Protein AF-A0A1I5DRG1-F1 (afdb_monomer)

Structure (mmCIF, N/CA/C/O backbone):
data_AF-A0A1I5DRG1-F1
#
_entry.id   AF-A0A1I5DRG1-F1
#
loop_
_atom_site.group_PDB
_atom_site.id
_atom_site.type_symbol
_atom_site.label_atom_id
_atom_site.label_alt_id
_atom_site.label_comp_id
_atom_site.label_asym_id
_atom_site.label_entity_id
_atom_site.label_seq_id
_atom_site.pdbx_PDB_ins_code
_atom_site.Cartn_x
_atom_site.Cartn_y
_atom_site.Cartn_z
_atom_site.occupancy
_atom_site.B_iso_or_equiv
_atom_site.auth_seq_id
_atom_site.auth_comp_id
_atom_site.auth_asym_id
_atom_site.auth_atom_id
_atom_site.pdbx_PDB_model_num
ATOM 1 N N . MET A 1 1 ? -24.462 10.648 -1.134 1.00 38.78 1 MET A N 1
ATOM 2 C CA . MET A 1 1 ? -24.435 9.734 0.020 1.00 38.78 1 MET A CA 1
ATOM 3 C C . MET A 1 1 ? -25.369 10.314 1.049 1.00 38.78 1 MET A C 1
ATOM 5 O O . MET A 1 1 ? -25.242 11.502 1.328 1.00 38.78 1 MET A O 1
ATOM 9 N N . ALA A 1 2 ? -26.362 9.541 1.484 1.00 35.12 2 ALA A N 1
ATOM 10 C CA . ALA A 1 2 ? -27.146 9.910 2.652 1.00 35.12 2 ALA A CA 1
ATOM 11 C C . ALA A 1 2 ? -26.186 10.028 3.848 1.00 35.12 2 ALA A C 1
ATOM 13 O O . ALA A 1 2 ? -25.206 9.286 3.915 1.00 35.12 2 ALA A O 1
ATOM 14 N N . ASP A 1 3 ? -26.413 11.009 4.719 1.00 44.47 3 ASP A N 1
ATOM 15 C CA . ASP A 1 3 ? -25.729 11.066 6.009 1.00 44.47 3 ASP A CA 1
ATOM 16 C C . ASP A 1 3 ? -26.131 9.800 6.769 1.00 44.47 3 ASP A C 1
ATOM 18 O O . ASP A 1 3 ? -27.307 9.632 7.098 1.00 44.47 3 ASP A O 1
ATOM 22 N N . LEU A 1 4 ? -25.173 8.896 6.985 1.00 50.31 4 LEU A N 1
ATOM 23 C CA . LEU A 1 4 ? -25.348 7.747 7.868 1.00 50.31 4 LEU A CA 1
ATOM 24 C C . LEU A 1 4 ? -25.917 8.251 9.200 1.00 50.31 4 LEU A C 1
ATOM 26 O O . LEU A 1 4 ? -25.385 9.237 9.727 1.00 50.31 4 LEU A O 1
ATOM 30 N N . PRO A 1 5 ? -26.948 7.607 9.776 1.00 52.47 5 PRO A N 1
ATOM 31 C CA . PRO A 1 5 ? -27.455 8.005 11.078 1.00 52.47 5 PRO A CA 1
ATOM 32 C C . PRO A 1 5 ? -26.296 8.012 12.075 1.00 52.47 5 PRO A C 1
ATOM 34 O O . PRO A 1 5 ? -25.568 7.027 12.239 1.00 52.47 5 PRO A O 1
ATOM 37 N N . GLU A 1 6 ? -26.071 9.165 12.703 1.00 62.81 6 GLU A N 1
ATOM 38 C CA . GLU A 1 6 ? -25.009 9.311 13.682 1.00 62.81 6 GLU A CA 1
ATOM 39 C C . GLU A 1 6 ? -25.375 8.427 14.876 1.00 62.81 6 GLU A C 1
ATOM 41 O O . GLU A 1 6 ? -26.230 8.773 15.689 1.00 62.81 6 GLU A O 1
ATOM 46 N N . LEU A 1 7 ? -24.760 7.241 14.954 1.00 67.75 7 LEU A N 1
ATOM 47 C CA . LEU A 1 7 ? -24.883 6.364 16.117 1.00 67.75 7 LEU A CA 1
ATOM 48 C C . LEU A 1 7 ? -24.655 7.201 17.399 1.00 67.75 7 LEU A C 1
ATOM 50 O O . LEU A 1 7 ? -23.912 8.194 17.370 1.00 67.75 7 LEU A O 1
ATOM 54 N N . PRO A 1 8 ? -25.193 6.807 18.559 1.00 77.88 8 PRO A N 1
ATOM 55 C CA . PRO A 1 8 ? -24.958 7.541 19.796 1.00 77.88 8 PRO A CA 1
ATOM 56 C C . PRO A 1 8 ? -23.480 7.456 20.208 1.00 77.88 8 PRO A C 1
ATOM 58 O O . PRO A 1 8 ? -22.847 6.396 20.146 1.00 77.88 8 PRO A O 1
ATOM 61 N N . ALA A 1 9 ? -22.866 8.585 20.572 1.00 87.25 9 ALA A N 1
ATOM 62 C CA . ALA A 1 9 ? -21.483 8.608 21.073 1.00 87.25 9 ALA A CA 1
ATOM 63 C C . ALA A 1 9 ? -21.371 7.976 22.473 1.00 87.25 9 ALA A C 1
ATOM 65 O O . ALA A 1 9 ? -20.329 7.424 22.841 1.00 87.25 9 ALA A O 1
ATOM 66 N N . THR A 1 10 ? -22.460 8.046 23.234 1.00 93.94 10 THR A N 1
ATOM 67 C CA . THR A 1 10 ? -22.608 7.475 24.569 1.00 93.94 10 THR A CA 1
ATOM 68 C C . THR A 1 10 ? -24.009 6.920 24.749 1.00 93.94 10 THR A C 1
ATOM 70 O O . THR A 1 10 ? -24.955 7.471 24.193 1.00 93.94 10 THR A O 1
ATOM 73 N N . ILE A 1 11 ? -24.135 5.897 25.583 1.00 94.25 11 ILE A N 1
ATOM 74 C CA . ILE A 1 11 ? -25.410 5.322 26.010 1.00 94.25 11 ILE A CA 1
ATOM 75 C C . ILE A 1 11 ? -25.482 5.436 27.523 1.00 94.25 11 ILE A C 1
ATOM 77 O O . ILE A 1 11 ? -24.486 5.194 28.207 1.00 94.25 11 ILE A O 1
ATOM 81 N N . THR A 1 12 ? -26.639 5.847 28.027 1.00 95.38 12 THR A N 1
ATOM 82 C CA . THR A 1 12 ? -26.887 6.047 29.453 1.00 95.38 12 THR A CA 1
ATOM 83 C C . THR A 1 12 ? -28.039 5.155 29.874 1.00 95.38 12 THR A C 1
ATOM 85 O O . THR A 1 12 ? -29.082 5.176 29.228 1.00 95.38 12 THR A O 1
ATOM 88 N N . VAL A 1 13 ? -27.835 4.397 30.946 1.00 94.88 13 VAL A N 1
ATOM 89 C CA . VAL A 1 13 ? -28.791 3.428 31.480 1.00 94.88 13 VAL A CA 1
ATOM 90 C C . VAL A 1 13 ? -29.021 3.743 32.952 1.00 94.88 13 VAL A C 1
ATOM 92 O O . VAL A 1 13 ? -28.059 3.825 33.721 1.00 94.88 13 VAL A O 1
ATOM 95 N N . ASP A 1 14 ? -30.279 3.937 33.330 1.00 95.88 14 ASP A N 1
ATOM 96 C CA . ASP A 1 14 ? -30.687 4.042 34.728 1.00 95.88 14 ASP A CA 1
ATOM 97 C C . ASP A 1 14 ? -30.886 2.635 35.293 1.00 95.88 14 ASP A C 1
ATOM 99 O O . ASP A 1 14 ? -31.498 1.792 34.644 1.00 95.88 14 ASP A O 1
ATOM 103 N N . LEU A 1 15 ? -30.328 2.386 36.476 1.00 94.50 15 LEU A N 1
ATOM 104 C CA . LEU A 1 15 ? -30.416 1.114 37.179 1.00 94.50 15 LEU A CA 1
ATOM 105 C C . LEU A 1 15 ? -31.635 1.112 38.094 1.00 94.50 15 LEU A C 1
ATOM 107 O O . LEU A 1 15 ? -31.774 1.992 38.951 1.00 94.50 15 LEU A O 1
ATOM 111 N N . ASP A 1 16 ? -32.447 0.068 37.990 1.00 92.69 16 ASP A N 1
ATOM 112 C CA . ASP A 1 16 ? -33.497 -0.228 38.957 1.00 92.69 16 ASP A CA 1
ATOM 113 C C . ASP A 1 16 ? -32.883 -0.552 40.328 1.00 92.69 16 ASP A C 1
ATOM 115 O O . ASP A 1 16 ? -33.423 -0.162 41.370 1.00 92.69 16 ASP A O 1
ATOM 119 N N . THR A 1 17 ? -31.717 -1.214 40.341 1.00 92.56 17 THR A N 1
ATOM 120 C CA . THR A 1 17 ? -30.935 -1.485 41.553 1.00 92.56 17 THR A CA 1
ATOM 121 C C . THR A 1 17 ? -29.592 -0.743 41.527 1.00 92.56 17 THR A C 1
ATOM 123 O O . THR A 1 17 ? -28.629 -1.215 40.920 1.00 92.56 17 THR A O 1
ATOM 126 N N . PRO A 1 18 ? -29.459 0.396 42.242 1.00 93.56 18 PRO A N 1
ATOM 127 C CA . PRO A 1 18 ? -28.218 1.164 42.260 1.00 93.56 18 PRO A CA 1
ATOM 128 C C . PRO A 1 18 ? -27.010 0.363 42.761 1.00 93.56 18 PRO A C 1
ATOM 130 O O . PRO A 1 18 ? -27.051 -0.273 43.821 1.00 93.56 18 PRO A O 1
ATOM 133 N N . LEU A 1 19 ? -25.892 0.473 42.042 1.00 92.81 19 LEU A N 1
ATOM 134 C CA . LEU A 1 19 ? -24.618 -0.116 42.443 1.00 92.81 19 LEU A CA 1
ATOM 135 C C . LEU A 1 19 ? -24.041 0.626 43.649 1.00 92.81 19 LEU A C 1
ATOM 137 O O . LEU A 1 19 ? -23.937 1.852 43.650 1.00 92.81 19 LEU A O 1
ATOM 141 N N . LYS A 1 20 ? -23.616 -0.116 44.672 1.00 91.56 20 LYS A N 1
ATOM 142 C CA . LYS A 1 20 ? -23.007 0.461 45.878 1.00 91.56 20 LYS A CA 1
ATOM 143 C C . LYS A 1 20 ? -21.489 0.504 45.768 1.00 91.56 20 LYS A C 1
ATOM 145 O O . LYS A 1 20 ? -20.855 -0.539 45.610 1.00 91.56 20 LYS A O 1
ATOM 150 N N . ARG A 1 21 ? -20.910 1.691 45.950 1.00 90.44 21 ARG A N 1
ATOM 151 C CA . ARG A 1 21 ? -19.463 1.926 45.996 1.00 90.44 21 ARG A CA 1
ATOM 152 C C . ARG A 1 21 ? -19.115 2.650 47.296 1.00 90.44 21 ARG A C 1
ATOM 154 O O . ARG A 1 21 ? -19.119 3.873 47.369 1.00 90.44 21 ARG A O 1
ATOM 161 N N . GLY A 1 22 ? -18.832 1.877 48.344 1.00 88.12 22 GLY A N 1
ATOM 162 C CA . GLY A 1 22 ? -18.711 2.427 49.697 1.00 88.12 22 GLY A CA 1
ATOM 163 C C . GLY A 1 22 ? -20.057 2.980 50.172 1.00 88.12 22 GLY A C 1
ATOM 164 O O . GLY A 1 22 ? -21.045 2.244 50.170 1.00 88.12 22 GLY A O 1
ATOM 165 N N . ASP A 1 23 ? -20.081 4.260 50.546 1.00 89.50 23 ASP A N 1
ATOM 166 C CA . ASP A 1 23 ? -21.302 4.973 50.951 1.00 89.50 23 ASP A CA 1
ATOM 167 C C . ASP A 1 23 ? -22.081 5.559 49.756 1.00 89.50 23 ASP A C 1
ATOM 169 O O . ASP A 1 23 ? -23.248 5.927 49.905 1.00 89.50 23 ASP A O 1
ATOM 173 N N . ASP A 1 24 ? -21.467 5.616 48.569 1.00 90.25 24 ASP A N 1
ATOM 174 C CA . ASP A 1 24 ? -22.087 6.164 47.365 1.00 90.25 24 ASP A CA 1
ATOM 175 C C . ASP A 1 24 ? -22.949 5.116 46.643 1.00 90.25 24 ASP A C 1
ATOM 177 O O . ASP A 1 24 ? -22.626 3.922 46.591 1.00 90.25 24 ASP A O 1
ATOM 181 N N . ALA A 1 25 ? -24.041 5.583 46.035 1.00 92.44 25 ALA A N 1
ATOM 182 C CA . ALA A 1 25 ? -24.920 4.787 45.185 1.00 92.44 25 ALA A CA 1
ATOM 183 C C . ALA A 1 25 ? -24.892 5.326 43.749 1.00 92.44 25 ALA A C 1
ATOM 185 O O . ALA A 1 25 ? -25.205 6.490 43.500 1.00 92.44 25 ALA A O 1
ATOM 186 N N . ILE A 1 26 ? -24.533 4.465 42.801 1.00 94.19 26 ILE A N 1
ATOM 187 C CA . ILE A 1 26 ? -24.517 4.764 41.372 1.00 94.19 26 ILE A CA 1
ATOM 188 C C . ILE A 1 26 ? -25.836 4.258 40.794 1.00 94.19 26 ILE A C 1
ATOM 190 O O . ILE A 1 26 ? -26.010 3.058 40.608 1.00 94.19 26 ILE A O 1
ATOM 194 N N . ALA A 1 27 ? -26.773 5.172 40.550 1.00 95.38 27 ALA A N 1
ATOM 195 C CA . ALA A 1 27 ? -28.083 4.855 39.974 1.00 95.38 27 ALA A CA 1
ATOM 196 C C . ALA A 1 27 ? -28.104 4.922 38.441 1.00 95.38 27 ALA A C 1
ATOM 198 O O . ALA A 1 27 ? -29.038 4.430 37.831 1.00 95.38 27 ALA A O 1
ATOM 199 N N . THR A 1 28 ? -27.083 5.511 37.819 1.00 95.62 28 THR A N 1
ATOM 200 C CA . THR A 1 28 ? -27.023 5.699 36.367 1.00 95.62 28 THR A CA 1
ATOM 201 C C . THR A 1 28 ? -25.625 5.361 35.874 1.00 95.62 28 THR A C 1
ATOM 203 O O . THR A 1 28 ? -24.626 5.826 36.433 1.00 95.62 28 THR A O 1
ATOM 206 N N . LEU A 1 29 ? -25.544 4.571 34.808 1.00 96.62 29 LEU A N 1
ATOM 207 C CA . LEU A 1 29 ? -24.302 4.219 34.134 1.00 96.62 29 LEU A CA 1
ATOM 208 C C . LEU A 1 29 ? -24.264 4.851 32.749 1.00 96.62 29 LEU A C 1
ATOM 210 O O . LEU A 1 29 ? -25.230 4.783 31.999 1.00 96.62 29 LEU A O 1
ATOM 214 N N . THR A 1 30 ? -23.120 5.426 32.386 1.00 96.81 30 THR A N 1
ATOM 215 C CA . THR A 1 30 ? -22.872 5.912 31.026 1.00 96.81 30 THR A CA 1
ATOM 216 C C . THR A 1 30 ? -21.712 5.144 30.413 1.00 96.81 30 THR A C 1
ATOM 218 O O . THR A 1 30 ? -20.631 5.051 30.997 1.00 96.81 30 THR A O 1
ATOM 221 N N . PHE A 1 31 ? -21.919 4.645 29.202 1.00 97.12 31 PHE A N 1
ATOM 222 C CA . PHE A 1 31 ? -20.934 3.925 28.408 1.00 97.12 31 PHE A CA 1
ATOM 223 C C . PHE A 1 31 ? -20.582 4.738 27.167 1.00 97.12 31 PHE A C 1
ATOM 225 O O . PHE A 1 31 ? -21.446 5.353 26.545 1.00 97.12 31 PHE A O 1
ATOM 232 N N . ARG A 1 32 ? -19.301 4.763 26.802 1.00 95.69 32 ARG A N 1
ATOM 233 C CA . ARG A 1 32 ? -18.823 5.364 25.550 1.00 95.69 32 ARG A CA 1
ATOM 234 C C . ARG A 1 32 ? -18.864 4.334 24.434 1.00 95.69 32 ARG A C 1
ATOM 236 O O . ARG A 1 32 ? -18.557 3.169 24.681 1.00 95.69 32 ARG A O 1
ATOM 243 N N . ARG A 1 33 ? -19.128 4.772 23.198 1.00 91.88 33 ARG A N 1
ATOM 244 C CA . ARG A 1 33 ? -19.008 3.881 22.041 1.00 91.88 33 ARG A CA 1
ATOM 245 C C . ARG A 1 33 ? -17.605 3.254 22.007 1.00 91.88 33 ARG A C 1
ATOM 247 O O . ARG A 1 33 ? -16.613 3.992 22.052 1.00 91.88 33 ARG A O 1
ATOM 254 N N . PRO A 1 34 ? -17.495 1.921 21.907 1.00 91.88 34 PRO A N 1
ATOM 255 C CA . PRO A 1 34 ? -16.204 1.258 21.862 1.00 91.88 34 PRO A CA 1
ATOM 256 C C . PRO A 1 34 ? -15.468 1.562 20.553 1.00 91.88 34 PRO A C 1
ATOM 258 O O . PRO A 1 34 ? -16.038 1.540 19.464 1.00 91.88 34 PRO A O 1
ATOM 261 N N . THR A 1 35 ? -14.165 1.819 20.659 1.00 89.56 35 THR A N 1
ATOM 262 C CA . THR A 1 35 ? -13.256 1.813 19.504 1.00 89.56 35 THR A CA 1
ATOM 263 C C . THR A 1 35 ? -12.700 0.407 19.287 1.00 89.56 35 THR A C 1
ATOM 265 O O . THR A 1 35 ? -12.726 -0.423 20.195 1.00 89.56 35 THR A O 1
ATOM 268 N N . THR A 1 36 ? -12.098 0.134 18.126 1.00 86.19 36 THR A N 1
ATOM 269 C CA . THR A 1 36 ? -11.439 -1.160 17.863 1.00 86.19 36 THR A CA 1
ATOM 270 C C . THR A 1 36 ? -10.390 -1.518 18.921 1.00 86.19 36 THR A C 1
ATOM 272 O O . THR A 1 36 ? -10.234 -2.687 19.252 1.00 86.19 36 THR A O 1
ATOM 275 N N . VAL A 1 37 ? -9.700 -0.522 19.492 1.00 87.81 37 VAL A N 1
ATOM 276 C CA . VAL A 1 37 ? -8.704 -0.738 20.556 1.00 87.81 37 VAL A CA 1
ATOM 277 C C . VAL A 1 37 ? -9.358 -1.261 21.837 1.00 87.81 37 VAL A C 1
ATOM 279 O O . VAL A 1 37 ? -8.806 -2.150 22.478 1.00 87.81 37 VAL A O 1
ATOM 282 N N . VAL A 1 38 ? -10.545 -0.754 22.189 1.00 93.19 38 VAL A N 1
ATOM 283 C CA . VAL A 1 38 ? -11.312 -1.223 23.356 1.00 93.19 38 VAL A CA 1
ATOM 284 C C . VAL A 1 38 ? -11.726 -2.684 23.192 1.00 93.19 38 VAL A C 1
ATOM 286 O O . VAL A 1 38 ? -11.691 -3.438 24.163 1.00 93.19 38 VAL A O 1
ATOM 289 N N . LEU A 1 39 ? -12.056 -3.087 21.965 1.00 95.12 39 LEU A N 1
ATOM 290 C CA . LEU A 1 39 ? -12.510 -4.439 21.646 1.00 95.12 39 LEU A CA 1
ATOM 291 C C . LEU A 1 39 ? -11.377 -5.467 21.538 1.00 95.12 39 LEU A C 1
ATOM 293 O O . LEU A 1 39 ? -11.669 -6.642 21.334 1.00 95.12 39 LEU A O 1
ATOM 297 N N . LEU A 1 40 ? -10.100 -5.072 21.636 1.00 92.88 40 LEU A N 1
ATOM 298 C CA . LEU A 1 40 ? -8.971 -6.006 21.526 1.00 92.88 40 LEU A CA 1
ATOM 299 C C . LEU A 1 40 ? -9.098 -7.161 22.534 1.00 92.88 40 LEU A C 1
ATOM 301 O O . LEU A 1 40 ? -9.415 -6.931 23.700 1.00 92.88 40 LEU A O 1
ATOM 305 N N . ASP A 1 41 ? -8.808 -8.382 22.078 1.00 93.19 41 ASP A N 1
ATOM 306 C CA . ASP A 1 41 ? -8.990 -9.663 22.786 1.00 93.19 41 ASP A CA 1
ATOM 307 C C . ASP A 1 41 ? -10.416 -10.190 22.922 1.00 93.19 41 ASP A C 1
ATOM 309 O O . ASP A 1 41 ? -10.585 -11.321 23.374 1.00 93.19 41 ASP A O 1
ATOM 313 N N . MET A 1 42 ? -11.427 -9.441 22.488 1.00 96.25 42 MET A N 1
ATOM 314 C CA . MET A 1 42 ? -12.810 -9.918 22.475 1.00 96.25 42 MET A CA 1
ATOM 315 C C . MET A 1 42 ? -13.112 -10.702 21.192 1.00 96.25 42 MET A C 1
ATOM 317 O O . MET A 1 42 ? -12.590 -10.394 20.117 1.00 96.25 42 MET A O 1
ATOM 321 N N . SER A 1 43 ? -13.992 -11.699 21.288 1.00 96.19 43 SER A N 1
ATOM 322 C CA . SER A 1 43 ? -14.602 -12.348 20.122 1.00 96.19 43 SER A CA 1
ATOM 323 C C . SER A 1 43 ? -15.797 -11.527 19.645 1.00 96.19 43 SER A C 1
ATOM 325 O O . SER A 1 43 ? -16.723 -11.280 20.414 1.00 96.19 43 SER A O 1
ATOM 327 N N . LEU A 1 44 ? -15.810 -11.143 18.364 1.00 93.69 44 LEU A N 1
ATOM 328 C CA . LEU A 1 44 ? -16.965 -10.452 17.778 1.00 93.69 44 LEU A CA 1
ATOM 329 C C . LEU A 1 44 ? -18.204 -11.357 17.684 1.00 93.69 44 LEU A C 1
ATOM 331 O O . LEU A 1 44 ? -19.322 -10.859 17.763 1.00 93.69 44 LEU A O 1
ATOM 335 N N . ILE A 1 45 ? -18.018 -12.679 17.575 1.00 94.50 45 ILE A N 1
ATOM 336 C CA . ILE A 1 45 ? -19.127 -13.646 17.623 1.00 94.50 45 ILE A CA 1
ATOM 337 C C . ILE A 1 45 ? -19.759 -13.646 19.016 1.00 94.50 45 ILE A C 1
ATOM 339 O O . ILE A 1 45 ? -20.971 -13.506 19.135 1.00 94.50 45 ILE A O 1
ATOM 343 N N . GLN A 1 46 ? -18.948 -13.776 20.069 1.00 95.12 46 GLN A N 1
ATOM 344 C CA . GLN A 1 46 ? -19.449 -13.762 21.448 1.00 95.12 46 GLN A CA 1
ATOM 345 C C . GLN A 1 46 ? -20.055 -12.409 21.823 1.00 95.12 46 GLN A C 1
ATOM 347 O O . GLN A 1 46 ? -21.067 -12.371 22.512 1.00 95.12 46 GLN A O 1
ATOM 352 N N . LEU A 1 47 ? -19.492 -11.309 21.317 1.00 92.94 47 LEU A N 1
ATOM 353 C CA . LEU A 1 47 ? -20.074 -9.980 21.469 1.00 92.94 47 LEU A CA 1
ATOM 354 C C . LEU A 1 47 ? -21.473 -9.898 20.837 1.00 92.94 47 LEU A C 1
ATOM 356 O O . LEU A 1 47 ? -22.399 -9.425 21.483 1.00 92.94 47 LEU A O 1
ATOM 360 N N . GLY A 1 48 ? -21.648 -10.408 19.612 1.00 89.38 48 GLY A N 1
ATOM 361 C CA . GLY A 1 48 ? -22.959 -10.459 18.952 1.00 89.38 48 GLY A CA 1
ATOM 362 C C . GLY A 1 48 ? -23.962 -11.399 19.633 1.00 89.38 48 GLY A C 1
ATOM 363 O O . GLY A 1 48 ? -25.167 -11.191 19.532 1.00 89.38 48 GLY A O 1
ATOM 364 N N . LEU A 1 49 ? -23.475 -12.411 20.355 1.00 91.81 49 LEU A N 1
ATOM 365 C CA . LEU A 1 49 ? -24.284 -13.292 21.204 1.00 91.81 49 LEU A CA 1
ATOM 366 C C . LEU A 1 49 ? -24.491 -12.744 22.620 1.00 91.81 49 LEU A C 1
ATOM 368 O O . LEU A 1 49 ? -25.140 -13.410 23.425 1.00 91.81 49 LEU A O 1
ATOM 372 N N . VAL A 1 50 ? -23.956 -11.555 22.918 1.00 92.56 50 VAL A N 1
ATOM 373 C CA . VAL A 1 50 ? -24.077 -10.900 24.225 1.00 92.56 50 VAL A CA 1
ATOM 374 C C . VAL A 1 50 ? -23.550 -11.806 25.354 1.00 92.56 50 VAL A C 1
ATOM 376 O O . VAL A 1 50 ? -24.159 -11.978 26.406 1.00 92.56 50 VAL A O 1
ATOM 379 N N . ASP A 1 51 ? -22.401 -12.437 25.115 1.00 94.50 51 ASP A N 1
ATOM 380 C CA . ASP A 1 51 ? -21.720 -13.295 26.087 1.00 94.50 51 ASP A CA 1
ATOM 381 C C . ASP A 1 51 ? -21.335 -12.505 27.350 1.00 94.50 51 ASP A C 1
ATOM 383 O O . ASP A 1 51 ? -20.772 -11.412 27.263 1.00 94.50 51 ASP A O 1
ATOM 387 N N . MET A 1 52 ? -21.626 -13.057 28.530 1.00 92.88 52 MET A N 1
ATOM 388 C CA . MET A 1 52 ? -21.463 -12.350 29.805 1.00 92.88 52 MET A CA 1
ATOM 389 C C . MET A 1 52 ? -20.016 -11.963 30.119 1.00 92.88 52 MET A C 1
ATOM 391 O 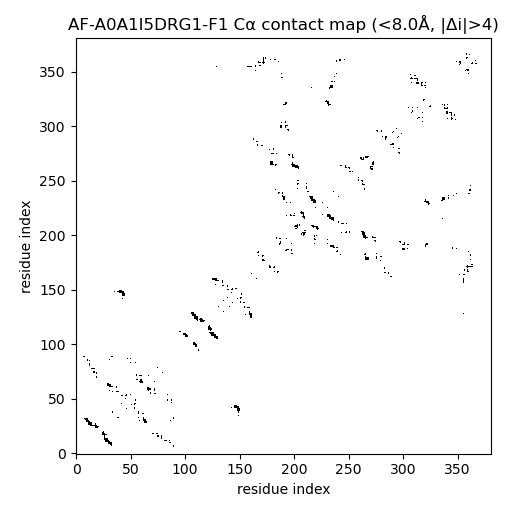O . MET A 1 52 ? -19.795 -10.886 30.676 1.00 92.88 52 MET A O 1
ATOM 395 N N . ASP A 1 53 ? -19.032 -12.783 29.746 1.00 94.62 53 ASP A N 1
ATOM 396 C CA . ASP A 1 53 ? -17.624 -12.473 30.007 1.00 94.62 53 ASP A CA 1
ATOM 397 C C . ASP A 1 53 ? -17.144 -11.353 29.074 1.00 94.62 53 ASP A C 1
ATOM 399 O O . ASP A 1 53 ? -16.472 -10.410 29.502 1.00 94.62 53 ASP A O 1
ATOM 403 N N . VAL A 1 54 ? -17.560 -11.395 27.803 1.00 94.94 54 VAL A N 1
ATOM 404 C CA . VAL A 1 54 ? -17.265 -10.326 26.837 1.00 94.94 54 VAL A CA 1
ATOM 405 C C . VAL A 1 54 ? -17.963 -9.023 27.222 1.00 94.94 54 VAL A C 1
ATOM 407 O O . VAL A 1 54 ? -17.346 -7.958 27.159 1.00 94.94 54 VAL A O 1
ATOM 410 N N . MET A 1 55 ? -19.220 -9.091 27.665 1.00 94.62 55 MET A N 1
ATOM 411 C CA . MET A 1 55 ? -19.957 -7.924 28.145 1.00 94.62 55 MET A CA 1
ATOM 412 C C . MET A 1 55 ? -19.299 -7.335 29.386 1.00 94.62 55 MET A C 1
ATOM 414 O O . MET A 1 55 ? -19.083 -6.128 29.437 1.00 94.62 55 MET A O 1
ATOM 418 N N . ARG A 1 56 ? -18.885 -8.155 30.355 1.00 95.81 56 ARG A N 1
ATOM 419 C CA . ARG A 1 56 ? -18.126 -7.683 31.518 1.00 95.81 56 ARG A CA 1
ATOM 420 C C . ARG A 1 56 ? -16.876 -6.907 31.104 1.00 95.81 56 ARG A C 1
ATOM 422 O O . ARG A 1 56 ? -16.654 -5.792 31.590 1.00 95.81 56 ARG A O 1
ATOM 429 N N . ASP A 1 57 ? -16.081 -7.443 30.185 1.00 95.62 57 ASP A N 1
ATOM 430 C CA . ASP A 1 57 ? -14.890 -6.749 29.694 1.00 95.62 57 ASP A CA 1
ATOM 431 C C . ASP A 1 57 ? -15.238 -5.465 28.920 1.00 95.62 57 ASP A C 1
ATOM 433 O O . ASP A 1 57 ? -14.549 -4.452 29.043 1.00 95.62 57 ASP A O 1
ATOM 437 N N . LEU A 1 58 ? -16.317 -5.464 28.136 1.00 95.94 58 LEU A N 1
ATOM 438 C CA . LEU A 1 58 ? -16.773 -4.285 27.400 1.00 95.94 58 LEU A CA 1
ATOM 439 C C . LEU A 1 58 ? -17.228 -3.166 28.338 1.00 95.94 58 LEU A C 1
ATOM 441 O O . LEU A 1 58 ? -16.798 -2.019 28.185 1.00 95.94 58 LEU A O 1
ATOM 445 N N . LEU A 1 59 ? -18.075 -3.487 29.316 1.00 96.06 59 LEU A N 1
ATOM 446 C CA . LEU A 1 59 ? -18.652 -2.524 30.253 1.00 96.06 59 LEU A CA 1
ATOM 447 C C . LEU A 1 59 ? -17.572 -1.888 31.130 1.00 96.06 59 LEU A C 1
ATOM 449 O O . LEU A 1 59 ? -17.558 -0.669 31.308 1.00 96.06 59 LEU A O 1
ATOM 453 N N . THR A 1 60 ? -16.614 -2.684 31.612 1.00 96.50 60 THR A N 1
ATOM 454 C CA . THR A 1 60 ? -15.480 -2.170 32.401 1.00 96.50 60 THR A CA 1
ATOM 455 C C . THR A 1 60 ? -14.582 -1.228 31.594 1.00 96.50 60 THR A C 1
ATOM 457 O O . THR A 1 60 ? -14.088 -0.239 32.134 1.00 96.50 60 THR A O 1
ATOM 460 N N . ARG A 1 61 ? -14.404 -1.464 30.286 1.00 96.12 61 ARG A N 1
ATOM 461 C CA . ARG A 1 61 ? -13.564 -0.617 29.415 1.00 96.12 61 ARG A CA 1
ATOM 462 C C . ARG A 1 61 ? -14.270 0.625 28.862 1.00 96.12 61 ARG A C 1
ATOM 464 O O . ARG A 1 61 ? -13.593 1.577 28.474 1.00 96.12 61 ARG A O 1
ATOM 471 N N . THR A 1 62 ? -15.599 0.621 28.775 1.00 96.06 62 THR A N 1
ATOM 472 C CA . THR A 1 62 ? -16.382 1.709 28.151 1.00 96.06 62 THR A CA 1
ATOM 473 C C . THR A 1 62 ? -17.080 2.623 29.150 1.00 96.06 62 THR A C 1
ATOM 475 O O . THR A 1 62 ? -17.441 3.746 28.786 1.00 96.06 62 THR A O 1
ATOM 478 N N . SER A 1 63 ? -17.254 2.175 30.394 1.00 95.94 63 SER A N 1
ATOM 479 C CA . SER A 1 63 ? -17.895 2.953 31.451 1.00 95.94 63 SER A CA 1
ATOM 480 C C . SER A 1 63 ? -17.149 4.256 31.750 1.00 95.94 63 SER A C 1
ATOM 482 O O . SER A 1 63 ? -15.928 4.280 31.922 1.00 95.94 63 SER A O 1
ATOM 484 N N . THR A 1 64 ? -17.889 5.358 31.872 1.00 95.38 64 THR A N 1
ATOM 485 C CA . THR A 1 64 ? -17.340 6.662 32.275 1.00 95.38 64 THR A CA 1
ATOM 486 C C . THR A 1 64 ? -17.008 6.736 33.763 1.00 95.38 64 THR A C 1
ATOM 488 O O . THR A 1 64 ? -16.175 7.555 34.149 1.00 95.38 64 THR A O 1
ATOM 491 N N . VAL A 1 65 ? -17.619 5.878 34.587 1.00 91.69 65 VAL A N 1
ATOM 492 C CA . VAL A 1 65 ? -17.413 5.825 36.045 1.00 91.69 65 VAL A CA 1
ATOM 493 C C . VAL A 1 65 ? -16.326 4.828 36.463 1.00 91.69 65 VAL A C 1
ATOM 495 O O . VAL A 1 65 ? -16.077 4.659 37.660 1.00 91.69 65 VAL A O 1
ATOM 498 N N . GLY A 1 66 ? -15.675 4.177 35.489 1.00 89.38 66 GLY A N 1
ATOM 499 C CA . GLY A 1 66 ? -14.610 3.200 35.714 1.00 89.38 66 GLY A CA 1
ATOM 500 C C . GLY A 1 66 ? -15.102 2.001 36.518 1.00 89.38 66 GLY A C 1
ATOM 501 O O . GLY A 1 66 ? -14.695 1.819 37.664 1.00 89.38 66 GLY A O 1
ATOM 502 N N . LEU A 1 67 ? -16.023 1.224 35.945 1.00 94.31 67 LEU A N 1
ATOM 503 C CA . LEU A 1 67 ? -16.492 -0.015 36.566 1.00 94.31 67 LEU A CA 1
ATOM 504 C C . LEU A 1 67 ? -15.361 -1.039 36.656 1.00 94.31 67 LEU A C 1
ATOM 506 O O . LEU A 1 67 ? -14.585 -1.207 35.713 1.00 94.31 67 LEU A O 1
ATOM 510 N N . ILE A 1 68 ? -15.320 -1.773 37.764 1.00 93.81 68 ILE A N 1
ATOM 511 C CA . ILE A 1 68 ? -14.516 -2.991 37.888 1.00 93.81 68 ILE A CA 1
ATOM 512 C C . ILE A 1 68 ? -15.395 -4.228 37.718 1.00 93.81 68 ILE A C 1
ATOM 514 O O . ILE A 1 68 ? -16.604 -4.188 37.928 1.00 93.81 68 ILE A O 1
ATOM 518 N N . GLY A 1 69 ? -14.785 -5.361 37.370 1.00 93.81 69 GLY A N 1
ATOM 519 C CA . GLY A 1 69 ? -15.545 -6.579 37.092 1.00 93.81 69 GLY A CA 1
ATOM 520 C C . GLY A 1 69 ? -16.428 -7.047 38.258 1.00 93.81 69 GLY A C 1
ATOM 521 O O . GLY A 1 69 ? -17.531 -7.510 38.020 1.00 93.81 69 GLY A O 1
ATOM 522 N N . GLU A 1 70 ? -15.976 -6.892 39.508 1.00 93.12 70 GLU A N 1
ATOM 523 C CA . GLU A 1 70 ? -16.777 -7.270 40.686 1.00 93.12 70 GLU A CA 1
ATOM 524 C C . GLU A 1 70 ? -18.045 -6.412 40.840 1.00 93.12 70 GLU A C 1
ATOM 526 O O . GLU A 1 70 ? -19.038 -6.867 41.400 1.00 93.12 70 GLU A O 1
ATOM 531 N N . GLU A 1 71 ? -18.031 -5.167 40.357 1.00 94.56 71 GLU A N 1
ATOM 532 C CA . GLU A 1 71 ? -19.234 -4.330 40.337 1.00 94.56 71 GLU A CA 1
ATOM 533 C C . GLU A 1 71 ? -20.207 -4.815 39.266 1.00 94.56 71 GLU A C 1
ATOM 535 O O . GLU A 1 71 ? -21.399 -4.886 39.535 1.00 94.56 71 GLU A O 1
ATOM 540 N N . VAL A 1 72 ? -19.703 -5.219 38.094 1.00 95.00 72 VAL A N 1
ATOM 541 C CA . VAL A 1 72 ? -20.536 -5.791 37.023 1.00 95.00 72 VAL A CA 1
ATOM 542 C C . VAL A 1 72 ? -21.214 -7.085 37.479 1.00 95.00 72 VAL A C 1
ATOM 544 O O . VAL A 1 72 ? -22.404 -7.259 37.246 1.00 95.00 72 VAL A O 1
ATOM 547 N N . ASP A 1 73 ? -20.499 -7.944 38.210 1.00 93.31 73 ASP A N 1
ATOM 548 C CA . ASP A 1 73 ? -21.042 -9.199 38.758 1.00 93.31 73 ASP A CA 1
ATOM 549 C C . ASP A 1 73 ? -22.190 -8.996 39.760 1.00 93.31 73 ASP A C 1
ATOM 551 O O . ASP A 1 73 ? -22.915 -9.941 40.073 1.00 93.31 73 ASP A O 1
ATOM 555 N N . LYS A 1 74 ? -22.324 -7.783 40.310 1.00 93.00 74 LYS A N 1
ATOM 556 C CA . LYS A 1 74 ? -23.344 -7.415 41.302 1.00 93.00 74 LYS A CA 1
ATOM 557 C C . LYS A 1 74 ? -24.543 -6.690 40.696 1.00 93.00 74 LYS A C 1
ATOM 559 O O . LYS A 1 74 ? -25.477 -6.398 41.440 1.00 93.00 74 LYS A O 1
ATOM 564 N N . ILE A 1 75 ? -24.512 -6.367 39.404 1.00 94.69 75 ILE A N 1
ATOM 565 C CA . ILE A 1 75 ? -25.654 -5.755 38.722 1.00 94.69 75 ILE A CA 1
ATOM 566 C C . ILE A 1 75 ? -26.797 -6.777 38.690 1.00 94.69 75 ILE A C 1
ATOM 568 O O . ILE A 1 75 ? -26.574 -7.967 38.455 1.00 94.69 75 ILE A O 1
ATOM 572 N N . ASP A 1 76 ? -28.020 -6.315 38.951 1.00 94.38 76 ASP A N 1
ATOM 573 C CA . ASP A 1 76 ? -29.203 -7.169 38.889 1.00 94.38 76 ASP A CA 1
ATOM 574 C C . ASP A 1 76 ? -29.409 -7.735 37.473 1.00 94.38 76 ASP A C 1
ATOM 576 O O . ASP A 1 76 ? -29.035 -7.124 36.473 1.00 94.38 76 ASP A O 1
ATOM 580 N N . GLY A 1 77 ? -30.016 -8.917 37.366 1.00 91.62 77 GLY A N 1
ATOM 581 C CA . GLY A 1 77 ? -30.235 -9.563 36.072 1.00 91.62 77 GLY A CA 1
ATOM 582 C C . GLY A 1 77 ? -31.085 -8.732 35.101 1.00 91.62 77 GLY A C 1
ATOM 583 O O . GLY A 1 77 ? -30.820 -8.763 33.898 1.00 91.62 77 GLY A O 1
ATOM 584 N N . ALA A 1 78 ? -32.077 -7.983 35.598 1.00 92.88 78 ALA A N 1
ATOM 585 C CA . ALA A 1 78 ? -32.906 -7.110 34.767 1.00 92.88 78 ALA A CA 1
ATOM 586 C C . ALA A 1 78 ? -32.105 -5.906 34.249 1.00 92.88 78 ALA A C 1
ATOM 588 O O . ALA A 1 78 ? -32.104 -5.647 33.043 1.00 92.88 78 ALA A O 1
ATOM 589 N N . ASP A 1 79 ? -31.352 -5.258 35.141 1.00 95.81 79 ASP A N 1
ATOM 590 C CA . ASP A 1 79 ? -30.449 -4.154 34.808 1.00 95.81 79 ASP A CA 1
ATOM 591 C C . ASP A 1 79 ? -29.368 -4.604 33.809 1.00 95.81 79 ASP A C 1
ATOM 593 O O . ASP A 1 79 ? -29.102 -3.921 32.822 1.00 95.81 79 ASP A O 1
ATOM 597 N N . MET A 1 80 ? -28.777 -5.792 33.995 1.00 95.12 80 MET A N 1
ATOM 598 C CA . MET A 1 80 ? -27.793 -6.349 33.059 1.00 95.12 80 MET A CA 1
ATOM 599 C C . MET A 1 80 ? -28.379 -6.595 31.674 1.00 95.12 80 MET A C 1
ATOM 601 O O . MET A 1 80 ? -27.717 -6.303 30.680 1.00 95.12 80 MET A O 1
ATOM 605 N N . LEU A 1 81 ? -29.604 -7.120 31.587 1.00 92.75 81 LEU A N 1
ATOM 606 C CA . LEU A 1 81 ? -30.265 -7.346 30.305 1.00 92.75 81 LEU A CA 1
ATOM 607 C C . LEU A 1 81 ? -30.572 -6.021 29.592 1.00 92.75 81 LEU A C 1
ATOM 609 O O . LEU A 1 81 ? -30.396 -5.932 28.376 1.00 92.75 81 LEU A O 1
ATOM 613 N N . GLN A 1 82 ? -30.989 -4.994 30.338 1.00 93.88 82 GLN A N 1
ATOM 614 C CA . GLN A 1 82 ? -31.195 -3.649 29.803 1.00 93.88 82 GLN A CA 1
ATOM 615 C C . GLN A 1 82 ? -29.884 -3.043 29.298 1.00 93.88 82 GLN A C 1
ATOM 617 O O . GLN A 1 82 ? -29.807 -2.644 28.140 1.00 93.88 82 GLN A O 1
ATOM 622 N N . ILE A 1 83 ? -28.831 -3.048 30.122 1.00 95.12 83 ILE A N 1
ATOM 623 C CA . ILE A 1 83 ? -27.500 -2.570 29.728 1.00 95.12 83 ILE A CA 1
ATOM 624 C C . ILE A 1 83 ? -27.024 -3.301 28.477 1.00 95.12 83 ILE A C 1
ATOM 626 O O . ILE A 1 83 ? -26.513 -2.677 27.555 1.00 95.12 83 ILE A O 1
ATOM 630 N N . ALA A 1 84 ? -27.177 -4.622 28.437 1.00 92.56 84 ALA A N 1
ATOM 631 C CA . ALA A 1 84 ? -26.731 -5.431 27.322 1.00 92.56 84 ALA A CA 1
ATOM 632 C C . ALA A 1 84 ? -27.469 -5.100 26.021 1.00 92.56 84 ALA A C 1
ATOM 634 O O . ALA A 1 84 ? -26.827 -4.985 24.976 1.00 92.56 84 ALA A O 1
ATOM 635 N N . ARG A 1 85 ? -28.790 -4.902 26.085 1.00 90.75 85 ARG A N 1
ATOM 636 C CA . ARG A 1 85 ? -29.592 -4.429 24.953 1.00 90.75 85 ARG A CA 1
ATOM 637 C C . ARG A 1 85 ? -29.100 -3.066 24.479 1.00 90.75 85 ARG A C 1
ATOM 639 O O . ARG A 1 85 ? -28.732 -2.939 23.318 1.00 90.75 85 ARG A O 1
ATOM 646 N N . ASP A 1 86 ? -29.041 -2.092 25.379 1.00 91.75 86 ASP A N 1
ATOM 647 C CA . ASP A 1 86 ? -28.745 -0.711 25.013 1.00 91.75 86 ASP A CA 1
ATOM 648 C C . ASP A 1 86 ? -27.299 -0.594 24.500 1.00 91.75 86 ASP A C 1
ATOM 650 O O . ASP A 1 86 ? -27.051 -0.042 23.439 1.00 91.75 86 ASP A O 1
ATOM 654 N N . VAL A 1 87 ? -26.315 -1.204 25.168 1.00 91.19 87 VAL A N 1
ATOM 655 C CA . VAL A 1 87 ? -24.914 -1.217 24.701 1.00 91.19 87 VAL A CA 1
ATOM 656 C C . VAL A 1 87 ? -24.760 -1.944 23.359 1.00 91.19 87 VAL A C 1
ATOM 658 O O . VAL A 1 87 ? -23.878 -1.579 22.577 1.00 91.19 87 VAL A O 1
ATOM 661 N N . SER A 1 88 ? -25.615 -2.925 23.048 1.00 87.94 88 SER A N 1
ATOM 662 C CA . SER A 1 88 ? -25.610 -3.585 21.734 1.00 87.94 88 SER A CA 1
ATOM 663 C C . SER A 1 88 ? -26.002 -2.639 20.594 1.00 87.94 88 SER A C 1
ATOM 665 O O . SER A 1 88 ? -25.538 -2.834 19.469 1.00 87.94 88 SER A O 1
ATOM 667 N N . ASP A 1 89 ? -26.748 -1.565 20.871 1.00 86.25 89 ASP A N 1
ATOM 668 C CA . ASP A 1 89 ? -27.110 -0.549 19.873 1.00 86.25 89 ASP A CA 1
ATOM 669 C C . ASP A 1 89 ? -25.883 0.216 19.344 1.00 86.25 89 ASP A C 1
ATOM 671 O O . ASP A 1 89 ? -25.933 0.795 18.261 1.00 86.25 89 ASP A O 1
ATOM 675 N N . PHE A 1 90 ? -24.727 0.170 20.027 1.00 87.06 90 PHE A N 1
ATOM 676 C CA . PHE A 1 90 ? -23.473 0.676 19.449 1.00 87.06 90 PHE A CA 1
ATOM 677 C C . PHE A 1 90 ? -23.037 -0.069 18.179 1.00 87.06 90 PHE A C 1
ATOM 679 O O . PHE A 1 90 ? -22.233 0.474 17.415 1.00 87.06 90 PHE A O 1
ATOM 686 N N . PHE A 1 91 ? -23.505 -1.304 17.987 1.00 83.25 91 PHE A N 1
ATOM 687 C CA . PHE A 1 91 ? -23.094 -2.197 16.903 1.00 83.25 91 PHE A CA 1
ATOM 688 C C . PHE A 1 91 ? -24.199 -2.456 15.879 1.00 83.25 91 PHE A C 1
ATOM 690 O O . PHE A 1 91 ? -23.908 -2.985 14.805 1.00 83.25 91 PHE A O 1
ATOM 697 N N . GLN A 1 92 ? -25.445 -2.091 16.185 1.00 75.62 92 GLN A N 1
ATOM 698 C CA . GLN A 1 92 ? -26.541 -2.181 15.230 1.00 75.62 92 GLN A CA 1
ATOM 699 C C . GLN A 1 92 ? -26.419 -1.044 14.219 1.00 75.62 92 GLN A C 1
ATOM 701 O O . GLN A 1 92 ? -26.569 0.128 14.548 1.00 75.62 92 GLN A O 1
ATOM 706 N N . ILE A 1 93 ? -26.105 -1.398 12.979 1.00 66.31 93 ILE A N 1
ATOM 707 C CA . ILE A 1 93 ? -26.077 -0.471 11.852 1.00 66.31 93 ILE A CA 1
ATOM 708 C C . ILE A 1 93 ? -27.169 -0.946 10.896 1.00 66.31 93 ILE A C 1
ATOM 710 O O . ILE A 1 93 ? -27.092 -2.068 10.400 1.00 66.31 93 ILE A O 1
ATOM 714 N N . GLU A 1 94 ? -28.185 -0.113 10.657 1.00 57.72 94 GLU A N 1
ATOM 715 C CA . GLU A 1 94 ? -29.316 -0.451 9.773 1.00 57.72 94 GLU A CA 1
ATOM 716 C C . GLU A 1 94 ? -28.864 -0.733 8.323 1.00 57.72 94 GLU A C 1
ATOM 718 O O . GLU A 1 94 ? -29.507 -1.494 7.613 1.00 57.72 94 GLU A O 1
ATOM 723 N N . GLU A 1 95 ? -27.710 -0.205 7.901 1.00 56.91 95 GLU A N 1
ATOM 724 C CA . GLU A 1 95 ? -27.191 -0.321 6.529 1.00 56.91 95 GLU A CA 1
ATOM 725 C C . GLU A 1 95 ? -26.379 -1.599 6.228 1.00 56.91 95 GLU A C 1
ATOM 727 O O . GLU A 1 95 ? -25.826 -1.717 5.136 1.00 56.91 95 GLU A O 1
ATOM 732 N N . PHE A 1 96 ? -26.282 -2.588 7.133 1.00 59.62 96 PHE A N 1
ATOM 733 C CA . PHE A 1 96 ? -25.596 -3.850 6.781 1.00 59.62 96 PHE A CA 1
ATOM 734 C C . PHE A 1 96 ? -26.253 -4.576 5.596 1.00 59.62 96 PHE A C 1
ATOM 736 O O . PHE A 1 96 ? -25.569 -5.318 4.892 1.00 59.62 96 PHE A O 1
ATOM 743 N N . GLU A 1 97 ? -27.554 -4.367 5.378 1.00 55.75 97 GLU A N 1
ATOM 744 C CA . GLU A 1 97 ? -28.319 -5.034 4.319 1.00 55.75 97 GLU A CA 1
ATOM 745 C C . GLU A 1 97 ? -28.013 -4.491 2.909 1.00 55.75 97 GLU A C 1
ATOM 747 O O . GLU A 1 97 ? -28.160 -5.237 1.943 1.00 55.75 97 GLU A O 1
ATOM 752 N N . ASP A 1 98 ? -27.502 -3.257 2.791 1.00 60.75 98 ASP A N 1
ATOM 753 C CA . ASP A 1 98 ? -27.208 -2.596 1.506 1.00 60.75 98 ASP A CA 1
ATOM 754 C C . ASP A 1 98 ? -25.716 -2.653 1.106 1.00 60.75 98 ASP A C 1
ATOM 756 O O . ASP A 1 98 ? -25.326 -2.195 0.028 1.00 60.75 98 ASP A O 1
ATOM 760 N N . LEU A 1 99 ? -24.851 -3.217 1.956 1.00 70.00 99 LEU A N 1
ATOM 761 C CA . LEU A 1 99 ? -23.418 -3.342 1.680 1.00 70.00 99 LEU A CA 1
ATOM 762 C C . LEU A 1 99 ? -23.137 -4.574 0.812 1.00 70.00 99 LEU A C 1
ATOM 764 O O . LEU A 1 99 ? -22.932 -5.686 1.305 1.00 70.00 99 LEU A O 1
ATOM 768 N N . GLU A 1 100 ? -23.072 -4.372 -0.502 1.00 79.31 100 GLU A N 1
ATOM 769 C CA . GLU A 1 100 ? -22.681 -5.430 -1.432 1.00 79.31 100 GLU A CA 1
ATOM 770 C C . GLU A 1 100 ? -21.179 -5.734 -1.330 1.00 79.31 100 GLU A C 1
ATOM 772 O O . GLU A 1 100 ? -20.318 -4.956 -1.743 1.00 79.31 100 GLU A O 1
ATOM 777 N N . ILE A 1 101 ? -20.851 -6.914 -0.798 1.00 84.50 101 ILE A N 1
ATOM 778 C CA . ILE A 1 101 ? -19.494 -7.460 -0.864 1.00 84.50 101 ILE A CA 1
ATOM 779 C C . ILE A 1 101 ? -19.261 -7.987 -2.280 1.00 84.50 101 ILE A C 1
ATOM 781 O O . ILE A 1 101 ? -19.899 -8.951 -2.710 1.00 84.50 101 ILE A O 1
ATOM 785 N N . HIS A 1 102 ? -18.301 -7.400 -2.991 1.00 84.94 102 HIS A N 1
ATOM 786 C CA . HIS A 1 102 ? -17.917 -7.863 -4.320 1.00 84.94 102 HIS A CA 1
ATOM 787 C C . HIS A 1 102 ? -16.764 -8.868 -4.235 1.00 84.94 102 HIS A C 1
ATOM 789 O O . HIS A 1 102 ? -15.773 -8.634 -3.545 1.00 84.94 102 HIS A O 1
ATOM 795 N N . ILE A 1 103 ? -16.870 -9.987 -4.953 1.00 85.50 103 ILE A N 1
ATOM 796 C CA . ILE A 1 103 ? -15.813 -11.001 -5.035 1.00 85.50 103 ILE A CA 1
ATOM 797 C C . ILE A 1 103 ? -15.388 -11.142 -6.498 1.00 85.50 103 ILE A C 1
ATOM 799 O O . ILE A 1 103 ? -16.150 -11.654 -7.317 1.00 85.50 103 ILE A O 1
ATOM 803 N N . ASP A 1 104 ? -14.155 -10.737 -6.802 1.00 75.38 104 ASP A N 1
ATOM 804 C CA . ASP A 1 104 ? -13.520 -10.892 -8.113 1.00 75.38 104 ASP A CA 1
ATOM 805 C C . ASP A 1 104 ? -12.320 -11.841 -8.002 1.00 75.38 104 ASP A C 1
ATOM 807 O O . ASP A 1 104 ? -11.219 -11.472 -7.577 1.00 75.38 104 ASP A O 1
ATOM 811 N N . GLY A 1 105 ? -12.561 -13.111 -8.334 1.00 80.75 105 GLY A N 1
ATOM 812 C CA . GLY A 1 105 ? -11.573 -14.182 -8.243 1.00 80.75 105 GLY A CA 1
ATOM 813 C C . GLY A 1 105 ? -11.043 -14.378 -6.821 1.00 80.75 105 GLY A C 1
ATOM 814 O O . GLY A 1 105 ? -11.678 -15.021 -5.983 1.00 80.75 105 GLY A O 1
ATOM 815 N N . ASP A 1 106 ? -9.849 -13.845 -6.568 1.00 79.25 106 ASP A N 1
ATOM 816 C CA . ASP A 1 106 ? -9.145 -13.959 -5.289 1.00 79.25 106 ASP A CA 1
ATOM 817 C C . ASP A 1 106 ? -9.188 -12.660 -4.472 1.00 79.25 106 ASP A C 1
ATOM 819 O O . ASP A 1 106 ? -8.582 -12.607 -3.404 1.00 79.25 106 ASP A O 1
ATOM 823 N N . ILE A 1 107 ? -9.889 -11.627 -4.947 1.00 83.94 107 ILE A N 1
ATOM 824 C CA . ILE A 1 107 ? -10.060 -10.347 -4.257 1.00 83.94 107 ILE A CA 1
ATOM 825 C C . ILE A 1 107 ? -11.505 -10.207 -3.771 1.00 83.94 107 ILE A C 1
ATOM 827 O O . ILE A 1 107 ? -12.451 -10.458 -4.510 1.00 83.94 107 ILE A O 1
ATOM 831 N N . VAL A 1 108 ? -11.658 -9.783 -2.522 1.00 90.00 108 VAL A N 1
ATOM 832 C CA . VAL A 1 108 ? -12.918 -9.419 -1.875 1.00 90.00 108 VAL A CA 1
ATOM 833 C C . VAL A 1 108 ? -12.886 -7.919 -1.604 1.00 90.00 108 VAL A C 1
ATOM 835 O O . VAL A 1 108 ? -12.006 -7.445 -0.889 1.00 90.00 108 VAL A O 1
ATOM 838 N N . THR A 1 109 ? -13.832 -7.175 -2.158 1.00 89.19 109 THR A N 1
ATOM 839 C CA . THR A 1 109 ? -14.026 -5.749 -1.889 1.00 89.19 109 THR A CA 1
ATOM 840 C C . THR A 1 109 ? -15.136 -5.588 -0.859 1.00 89.19 109 THR A C 1
ATOM 842 O O . THR A 1 109 ? -16.244 -6.089 -1.048 1.00 89.19 109 THR A O 1
ATOM 845 N N . ILE A 1 110 ? -14.817 -4.917 0.247 1.00 89.56 110 ILE A N 1
ATOM 846 C CA . ILE A 1 110 ? -15.717 -4.707 1.379 1.00 89.56 110 ILE A CA 1
ATOM 847 C C . ILE A 1 110 ? -15.936 -3.200 1.552 1.00 89.56 110 ILE A C 1
ATOM 849 O O . ILE A 1 110 ? -14.998 -2.519 1.977 1.00 89.56 110 ILE A O 1
ATOM 853 N N . PRO A 1 111 ? -17.132 -2.660 1.270 1.00 87.38 111 PRO A N 1
ATOM 854 C CA . PRO A 1 111 ? -17.435 -1.266 1.573 1.00 87.38 111 PRO A CA 1
ATOM 855 C C . PRO A 1 111 ? -17.366 -1.012 3.087 1.00 87.38 111 PRO A C 1
ATOM 857 O O . PRO A 1 111 ? -17.766 -1.841 3.908 1.00 87.38 111 PRO A O 1
ATOM 860 N N . LEU A 1 112 ? -16.806 0.131 3.474 1.00 84.50 112 LEU A N 1
ATOM 861 C CA . LEU A 1 112 ? -16.687 0.544 4.864 1.00 84.50 112 LEU A CA 1
ATOM 862 C C . LEU A 1 112 ? -17.929 1.329 5.268 1.00 84.50 112 LEU A C 1
ATOM 864 O O . LEU A 1 112 ? -18.189 2.397 4.723 1.00 84.50 112 LEU A O 1
ATOM 868 N N . VAL A 1 113 ? -18.612 0.859 6.316 1.00 78.81 113 VAL A N 1
ATOM 869 C CA . VAL A 1 113 ? -19.729 1.586 6.947 1.00 78.81 113 VAL A CA 1
ATOM 870 C C . VAL A 1 113 ? -19.337 3.032 7.251 1.00 78.81 113 VAL A C 1
ATOM 872 O O . VAL A 1 113 ? -20.097 3.955 7.008 1.00 78.81 113 VAL A O 1
ATOM 875 N N . LYS A 1 114 ? -18.133 3.246 7.791 1.00 78.94 114 LYS A N 1
ATOM 876 C CA . LYS A 1 114 ? -17.574 4.581 7.996 1.00 78.94 114 LYS A CA 1
ATOM 877 C C . LYS A 1 114 ? -16.259 4.692 7.227 1.00 78.94 114 LYS A C 1
ATOM 879 O O . LYS A 1 114 ? -15.290 4.045 7.642 1.00 78.94 114 LYS A O 1
ATOM 884 N N . PRO A 1 115 ? -16.193 5.519 6.170 1.00 83.50 115 PRO A N 1
ATOM 885 C CA . PRO A 1 115 ? -14.964 5.724 5.422 1.00 83.50 115 PRO A CA 1
ATOM 886 C C . PRO A 1 115 ? -13.802 6.184 6.305 1.00 83.50 115 PRO A C 1
ATOM 888 O O . PRO A 1 115 ? -13.965 6.957 7.257 1.00 83.50 115 PRO A O 1
ATOM 891 N N . ILE A 1 116 ? -12.597 5.718 5.982 1.00 80.56 116 ILE A N 1
ATOM 892 C CA . ILE A 1 116 ? -11.374 6.104 6.687 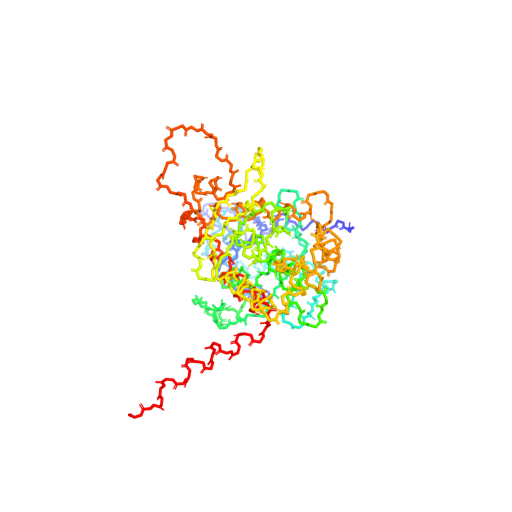1.00 80.56 116 ILE A CA 1
ATOM 893 C C . ILE A 1 116 ? -10.784 7.331 5.995 1.00 80.56 116 ILE A C 1
ATOM 895 O O . ILE A 1 116 ? -10.243 7.241 4.894 1.00 80.56 116 ILE A O 1
ATOM 899 N N . VAL A 1 117 ? -10.825 8.475 6.675 1.00 76.00 117 VAL A N 1
ATOM 900 C CA . VAL A 1 117 ? -10.237 9.729 6.184 1.00 76.00 117 VAL A CA 1
ATOM 901 C C . VAL A 1 117 ? -8.772 9.837 6.620 1.00 76.00 117 VAL A C 1
ATOM 903 O O . VAL A 1 117 ? -8.446 9.722 7.804 1.00 76.00 117 VAL A O 1
ATOM 906 N N . ARG A 1 118 ? -7.869 10.064 5.661 1.00 71.31 118 ARG A N 1
ATOM 907 C CA . ARG A 1 118 ? -6.421 10.257 5.848 1.00 71.31 118 ARG A CA 1
ATOM 908 C C . ARG A 1 118 ? -5.963 11.503 5.094 1.00 71.31 118 ARG A C 1
ATOM 910 O O . ARG A 1 118 ? -5.545 11.428 3.939 1.00 71.31 118 ARG A O 1
ATOM 917 N N . GLY A 1 119 ? -6.013 12.654 5.761 1.00 75.38 119 GLY A N 1
ATOM 918 C CA . GLY A 1 119 ? -5.740 13.936 5.107 1.00 75.38 119 GLY A CA 1
ATOM 919 C C . GLY A 1 119 ? -6.785 14.203 4.024 1.00 75.38 119 GLY A C 1
ATOM 920 O O . GLY A 1 119 ? -7.970 14.239 4.326 1.00 75.38 119 GLY A O 1
ATOM 921 N N . GLU A 1 120 ? -6.344 14.352 2.776 1.00 66.19 120 GLU A N 1
ATOM 922 C CA . GLU A 1 120 ? -7.216 14.584 1.611 1.00 66.19 120 GLU A CA 1
ATOM 923 C C . GLU A 1 120 ? -7.755 13.287 0.984 1.00 66.19 120 GLU A C 1
ATOM 925 O O . GLU A 1 120 ? -8.620 13.331 0.115 1.00 66.19 120 GLU A O 1
ATOM 930 N N . THR A 1 121 ? -7.242 12.121 1.390 1.00 57.12 121 THR A N 1
ATOM 931 C CA . THR A 1 121 ? -7.695 10.828 0.863 1.00 57.12 121 THR A CA 1
ATOM 932 C C . THR A 1 121 ? -8.770 10.236 1.760 1.00 57.12 121 THR A C 1
ATOM 934 O O . THR A 1 121 ? -8.580 10.137 2.973 1.00 57.12 121 THR A O 1
ATOM 937 N N . THR A 1 122 ? -9.852 9.766 1.153 1.00 77.00 122 THR A N 1
ATOM 938 C CA . THR A 1 122 ? -10.890 8.976 1.817 1.00 77.00 122 THR A CA 1
ATOM 939 C C . THR A 1 122 ? -10.830 7.556 1.274 1.00 77.00 122 THR A C 1
ATOM 941 O O . THR A 1 122 ? -10.655 7.358 0.074 1.00 77.00 122 THR A O 1
ATOM 944 N N . LEU A 1 123 ? -10.879 6.577 2.172 1.00 81.88 123 LEU A N 1
ATOM 945 C CA . LEU A 1 123 ? -10.968 5.163 1.838 1.00 81.88 123 LEU A CA 1
ATOM 946 C C . LEU A 1 123 ? -12.380 4.701 2.186 1.00 81.88 123 LEU A C 1
ATOM 948 O O . LEU A 1 123 ? -12.694 4.566 3.368 1.00 81.88 123 LEU A O 1
ATOM 952 N N . ASP A 1 124 ? -13.207 4.503 1.168 1.00 85.00 124 ASP A N 1
ATOM 953 C CA . ASP A 1 124 ? -14.612 4.107 1.312 1.00 85.00 124 ASP A CA 1
ATOM 954 C C . ASP A 1 124 ? -14.795 2.584 1.329 1.00 85.00 124 ASP A C 1
ATOM 956 O O . ASP A 1 124 ? -15.810 2.087 1.796 1.00 85.00 124 ASP A O 1
ATOM 960 N N . GLU A 1 125 ? -13.793 1.830 0.879 1.00 87.12 125 GLU A N 1
ATOM 961 C CA . GLU A 1 125 ? -13.819 0.370 0.818 1.00 87.12 125 GLU A CA 1
ATOM 962 C C . GLU A 1 125 ? -12.455 -0.244 1.142 1.00 87.12 125 GLU A C 1
ATOM 964 O O . GLU A 1 125 ? -11.408 0.400 1.062 1.00 87.12 125 GLU A O 1
ATOM 969 N N . LEU A 1 126 ? -12.459 -1.518 1.516 1.00 88.12 126 LEU A N 1
ATOM 970 C CA . LEU A 1 126 ? -11.274 -2.314 1.774 1.00 88.12 126 LEU A CA 1
ATOM 971 C C . LEU A 1 126 ? -11.210 -3.468 0.776 1.00 88.12 126 LEU A C 1
ATOM 973 O O . LEU A 1 126 ? -12.082 -4.335 0.758 1.00 88.12 126 LEU A O 1
ATOM 977 N N . ARG A 1 127 ? -10.144 -3.516 -0.021 1.00 88.12 127 ARG A N 1
ATOM 978 C CA . ARG A 1 127 ? -9.885 -4.620 -0.949 1.00 88.12 127 ARG A CA 1
ATOM 979 C C . ARG A 1 127 ? -8.944 -5.622 -0.298 1.00 88.12 127 ARG A C 1
ATOM 981 O O . ARG A 1 127 ? -7.809 -5.296 0.048 1.00 88.12 127 ARG A O 1
ATOM 988 N N . LEU A 1 128 ? -9.422 -6.843 -0.100 1.00 90.19 128 LEU A N 1
ATOM 989 C CA . LEU A 1 128 ? -8.726 -7.927 0.578 1.00 90.19 128 LEU A CA 1
ATOM 990 C C . LEU A 1 128 ? -8.442 -9.062 -0.396 1.00 90.19 128 LEU A C 1
ATOM 992 O O . LEU A 1 128 ? -9.344 -9.538 -1.070 1.00 90.19 128 LEU A O 1
ATOM 996 N N . ARG A 1 129 ? -7.212 -9.562 -0.441 1.00 88.38 129 ARG A N 1
ATOM 997 C CA . ARG A 1 129 ? -6.916 -10.800 -1.173 1.00 88.38 129 ARG A CA 1
ATOM 998 C C . ARG A 1 129 ? -7.260 -12.040 -0.349 1.00 88.38 129 ARG A C 1
ATOM 1000 O O . ARG A 1 129 ? -7.283 -11.997 0.884 1.00 88.38 129 ARG A O 1
ATOM 1007 N N . ARG A 1 130 ? -7.371 -13.188 -1.018 1.00 86.94 130 ARG A N 1
ATOM 1008 C CA . ARG A 1 130 ? -7.407 -14.498 -0.366 1.00 86.94 130 ARG A CA 1
ATOM 1009 C C . ARG A 1 130 ? -6.148 -14.680 0.501 1.00 86.94 130 ARG A C 1
ATOM 1011 O O . ARG A 1 130 ? -5.031 -14.561 -0.018 1.00 86.94 130 ARG A O 1
ATOM 1018 N N . PRO A 1 131 ? -6.298 -14.988 1.802 1.00 87.38 131 PRO A N 1
ATOM 1019 C CA . PRO A 1 131 ? -5.163 -15.301 2.658 1.00 87.38 131 PRO A CA 1
ATOM 1020 C C . PRO A 1 131 ? -4.415 -16.547 2.170 1.00 87.38 131 PRO A C 1
ATOM 1022 O O . PRO A 1 131 ? -5.026 -17.548 1.797 1.00 87.38 131 PRO A O 1
ATOM 1025 N N . ASP A 1 132 ? -3.090 -16.507 2.239 1.00 82.12 132 ASP A N 1
ATOM 1026 C CA . ASP A 1 132 ? -2.227 -17.683 2.091 1.00 82.12 132 ASP A CA 1
ATOM 1027 C C . ASP A 1 132 ? -1.745 -18.188 3.464 1.00 82.12 132 ASP A C 1
ATOM 1029 O O . ASP A 1 132 ? -1.966 -17.558 4.501 1.00 82.12 132 ASP A O 1
ATOM 1033 N N . SER A 1 133 ? -1.041 -19.323 3.489 1.00 83.06 133 SER A N 1
ATOM 1034 C CA . SER A 1 133 ? -0.471 -19.875 4.727 1.00 83.06 133 SER A CA 1
ATOM 1035 C C . SER A 1 133 ? 0.481 -18.902 5.438 1.00 83.06 133 SER A C 1
ATOM 1037 O O . SER A 1 133 ? 0.538 -18.879 6.668 1.00 83.06 133 SER A O 1
ATOM 1039 N N . GLY A 1 134 ? 1.199 -18.060 4.687 1.00 78.12 134 GLY A N 1
ATOM 1040 C CA . GLY A 1 134 ? 2.097 -17.043 5.231 1.00 78.12 134 GLY A CA 1
ATOM 1041 C C . GLY A 1 134 ? 1.359 -15.919 5.960 1.00 78.12 134 GLY A C 1
ATOM 1042 O O . GLY A 1 134 ? 1.840 -15.426 6.981 1.00 78.12 134 GLY A O 1
ATOM 1043 N N . SER A 1 135 ? 0.164 -15.567 5.491 1.00 84.12 135 SER A N 1
ATOM 1044 C CA . SER A 1 135 ? -0.697 -14.518 6.047 1.00 84.12 135 SER A CA 1
ATOM 1045 C C . SER A 1 135 ? -1.134 -14.841 7.477 1.00 84.12 135 SER A C 1
ATOM 1047 O O . SER A 1 135 ? -1.280 -13.937 8.299 1.00 84.12 135 SER A O 1
ATOM 1049 N N . PHE A 1 136 ? -1.237 -16.130 7.812 1.00 89.31 136 PHE A N 1
ATOM 1050 C CA . PHE A 1 136 ? -1.608 -16.623 9.140 1.00 89.31 136 PHE A CA 1
ATOM 1051 C C . PHE A 1 136 ? -0.429 -16.829 10.097 1.00 89.31 136 PHE A C 1
ATOM 1053 O O . PHE A 1 136 ? -0.635 -17.230 11.241 1.00 89.31 136 PHE A O 1
ATOM 1060 N N . ARG A 1 137 ? 0.815 -16.557 9.681 1.00 86.69 137 ARG A N 1
ATOM 1061 C CA . ARG A 1 137 ? 1.994 -16.773 10.533 1.00 86.69 137 ARG A CA 1
ATOM 1062 C C . ARG A 1 137 ? 1.846 -16.051 11.877 1.00 86.69 137 ARG A C 1
ATOM 1064 O O . ARG A 1 137 ? 1.575 -14.850 11.917 1.00 86.69 137 ARG A O 1
ATOM 1071 N N . SER A 1 138 ? 2.063 -16.776 12.970 1.00 88.25 138 SER A N 1
ATOM 1072 C CA . SER A 1 138 ? 1.933 -16.255 14.340 1.00 88.25 138 SER A CA 1
ATOM 1073 C C . SER A 1 138 ? 0.515 -15.805 14.730 1.00 88.25 138 SER A C 1
ATOM 1075 O O . SER A 1 138 ? 0.360 -15.110 15.730 1.00 88.25 138 SER A O 1
ATOM 1077 N N . LEU A 1 139 ? -0.512 -16.189 13.965 1.00 92.06 139 LEU A N 1
ATOM 1078 C CA . LEU A 1 139 ? -1.923 -15.999 14.306 1.00 92.06 139 LEU A CA 1
ATOM 1079 C C . LEU A 1 139 ? -2.574 -17.362 14.581 1.00 92.06 139 LEU A C 1
ATOM 1081 O O . LEU A 1 139 ? -2.171 -18.380 14.019 1.00 92.06 139 LEU A O 1
ATOM 1085 N N . SER A 1 140 ? -3.591 -17.389 15.444 1.00 93.75 140 SER A N 1
ATOM 1086 C CA . SER A 1 140 ? -4.365 -18.605 15.716 1.00 93.75 140 SER A CA 1
ATOM 1087 C C . SER A 1 140 ? -5.569 -18.682 14.782 1.00 93.75 140 SER A C 1
ATOM 1089 O O . SER A 1 140 ? -6.445 -17.822 14.839 1.00 93.75 140 SER A O 1
ATOM 1091 N N . LEU A 1 141 ? -5.649 -19.735 13.960 1.00 93.31 141 LEU A N 1
ATOM 1092 C CA . LEU A 1 141 ? -6.806 -19.972 13.087 1.00 93.31 141 LEU A CA 1
ATOM 1093 C C . LEU A 1 141 ? -8.104 -20.147 13.883 1.00 93.31 141 LEU A C 1
ATOM 1095 O O . LEU A 1 141 ? -9.147 -19.683 13.439 1.00 93.31 141 LEU A O 1
ATOM 1099 N N . ALA A 1 142 ? -8.037 -20.752 15.074 1.00 95.50 142 ALA A N 1
ATOM 1100 C CA . ALA A 1 142 ? -9.197 -20.876 15.954 1.00 95.50 142 ALA A CA 1
ATOM 1101 C C . ALA A 1 142 ? -9.698 -19.497 16.415 1.00 95.50 142 ALA A C 1
ATOM 1103 O O . ALA A 1 142 ? -10.893 -19.229 16.347 1.00 95.50 142 ALA A O 1
ATOM 1104 N N . ARG A 1 143 ? -8.785 -18.592 16.801 1.00 95.94 143 ARG A N 1
ATOM 1105 C CA . ARG A 1 143 ? -9.139 -17.216 17.196 1.00 95.94 143 ARG A CA 1
ATOM 1106 C C . ARG A 1 143 ? -9.673 -16.405 16.013 1.00 95.94 143 ARG A C 1
ATOM 1108 O O . ARG A 1 143 ? -10.647 -15.683 16.171 1.00 95.94 143 ARG A O 1
ATOM 1115 N N . ILE A 1 144 ? -9.100 -16.570 14.818 1.00 95.12 144 ILE A N 1
ATOM 1116 C CA . ILE A 1 144 ? -9.632 -15.960 13.585 1.00 95.12 144 ILE A CA 1
ATOM 1117 C C . ILE A 1 144 ? -11.045 -16.478 13.288 1.00 95.12 144 ILE A C 1
ATOM 1119 O O . ILE A 1 144 ? -11.929 -15.677 13.003 1.00 95.12 144 ILE A O 1
ATOM 1123 N N . GLY A 1 145 ? -11.276 -17.790 13.396 1.00 94.62 145 GLY A N 1
ATOM 1124 C CA . GLY A 1 145 ? -12.598 -18.398 13.211 1.00 94.62 145 GLY A CA 1
ATOM 1125 C C . GLY A 1 145 ? -13.628 -17.923 14.240 1.00 94.62 145 GLY A C 1
ATOM 1126 O O . GLY A 1 145 ? -14.803 -17.811 13.922 1.00 94.62 145 GLY A O 1
ATOM 1127 N N . GLN A 1 146 ? -13.178 -17.572 15.447 1.00 94.81 146 GLN A N 1
ATOM 1128 C CA . GLN A 1 146 ? -13.991 -16.926 16.483 1.00 94.81 146 GLN A CA 1
ATOM 1129 C C . GLN A 1 146 ? -14.113 -15.402 16.308 1.00 94.81 146 GLN A C 1
ATOM 1131 O O . GLN A 1 146 ? -14.668 -14.729 17.176 1.00 94.81 146 GLN A O 1
ATOM 1136 N N . MET A 1 147 ? -13.585 -14.847 15.213 1.00 96.12 147 MET A N 1
ATOM 1137 C CA . MET A 1 147 ? -13.535 -13.409 14.935 1.00 96.12 147 MET A CA 1
ATOM 1138 C C . MET A 1 147 ? -12.929 -12.608 16.095 1.00 96.12 147 MET A C 1
ATOM 1140 O O . MET A 1 147 ? -13.425 -11.548 16.471 1.00 96.12 147 MET A O 1
ATOM 1144 N N . GLU A 1 148 ? -11.865 -13.136 16.697 1.00 96.25 148 GLU A N 1
ATOM 1145 C CA . GLU A 1 148 ? -11.146 -12.459 17.768 1.00 96.25 148 GLU A CA 1
ATOM 1146 C C . GLU A 1 148 ? -10.397 -11.244 17.210 1.00 96.25 148 GLU A C 1
ATOM 1148 O O . GLU A 1 148 ? -9.606 -11.335 16.263 1.00 96.25 148 GLU A O 1
ATOM 1153 N N . THR A 1 149 ? -10.664 -10.089 17.805 1.00 94.38 149 THR A N 1
ATOM 1154 C CA . THR A 1 149 ? -10.301 -8.780 17.255 1.00 94.38 149 THR A CA 1
ATOM 1155 C C . THR A 1 149 ? -8.800 -8.564 17.097 1.00 94.38 149 THR A C 1
ATOM 1157 O O . THR A 1 149 ? -8.393 -7.965 16.103 1.00 94.38 149 THR A O 1
ATOM 1160 N N . ARG A 1 150 ? -7.942 -9.062 17.998 1.00 93.62 150 ARG A N 1
ATOM 1161 C CA . ARG A 1 150 ? -6.479 -8.951 17.859 1.00 93.62 150 ARG A CA 1
ATOM 1162 C C . ARG A 1 150 ? -5.963 -9.792 16.701 1.00 93.62 150 ARG A C 1
ATOM 1164 O O . ARG A 1 150 ? -5.090 -9.344 15.958 1.00 93.62 150 ARG A O 1
ATOM 1171 N N . SER A 1 151 ? -6.500 -10.993 16.522 1.00 94.38 151 SER A N 1
ATOM 1172 C CA . SER A 1 151 ? -6.149 -11.869 15.406 1.00 94.38 151 SER A CA 1
ATOM 1173 C C . SER A 1 151 ? -6.579 -11.257 14.073 1.00 94.38 151 SER A C 1
ATOM 1175 O O . SER A 1 151 ? -5.787 -11.246 13.130 1.00 94.38 151 SER A O 1
ATOM 1177 N N . LEU A 1 152 ? -7.778 -10.666 14.010 1.00 93.94 152 LEU A N 1
ATOM 1178 C CA . LEU A 1 152 ? -8.241 -9.916 12.838 1.00 93.94 152 LEU A CA 1
ATOM 1179 C C . LEU A 1 152 ? -7.389 -8.663 12.583 1.00 93.94 152 LEU A C 1
ATOM 1181 O O . LEU A 1 152 ? -6.973 -8.436 11.449 1.00 93.94 152 LEU A O 1
ATOM 1185 N N . ALA A 1 153 ? -7.044 -7.898 13.623 1.00 89.50 153 ALA A N 1
ATOM 1186 C CA . ALA A 1 153 ? -6.169 -6.727 13.519 1.00 89.50 153 ALA A CA 1
ATOM 1187 C C . ALA A 1 153 ? -4.755 -7.084 13.026 1.00 89.50 153 ALA A C 1
ATOM 1189 O O . ALA A 1 153 ? -4.118 -6.289 12.338 1.00 89.50 153 ALA A O 1
ATOM 1190 N N . GLY A 1 154 ? -4.267 -8.286 13.345 1.00 88.44 154 GLY A N 1
ATOM 1191 C CA . GLY A 1 154 ? -3.017 -8.819 12.808 1.00 88.44 154 GLY A CA 1
ATOM 1192 C C . GLY A 1 154 ? -3.129 -9.330 11.367 1.00 88.44 154 GLY A C 1
ATOM 1193 O O . GLY A 1 154 ? -2.152 -9.241 10.622 1.00 88.44 154 GLY A O 1
ATOM 1194 N N . LEU A 1 155 ? -4.292 -9.863 10.974 1.00 91.44 155 LEU A N 1
ATOM 1195 C CA . LEU A 1 155 ? -4.534 -10.436 9.648 1.00 91.44 155 LEU A CA 1
ATOM 1196 C C . LEU A 1 155 ? -4.826 -9.368 8.591 1.00 91.44 155 LEU A C 1
ATOM 1198 O O . LEU A 1 155 ? -4.187 -9.384 7.542 1.00 91.44 155 LEU A O 1
ATOM 1202 N N . LEU A 1 156 ? -5.762 -8.450 8.856 1.00 90.50 156 LEU A N 1
ATOM 1203 C CA . LEU A 1 156 ? -6.278 -7.487 7.873 1.00 90.50 156 LEU A CA 1
ATOM 1204 C C . LEU A 1 156 ? -5.166 -6.715 7.143 1.00 90.50 156 LEU A C 1
ATOM 1206 O O . LEU A 1 156 ? -5.173 -6.714 5.912 1.00 90.50 156 LEU A O 1
ATOM 1210 N N . PRO A 1 157 ? -4.142 -6.153 7.819 1.00 84.69 157 PRO A N 1
ATOM 1211 C CA . PRO A 1 157 ? -3.061 -5.451 7.126 1.00 84.69 157 PRO A CA 1
ATOM 1212 C C . PRO A 1 157 ? -2.235 -6.340 6.184 1.00 84.69 157 PRO A C 1
ATOM 1214 O O . PRO A 1 157 ? -1.603 -5.828 5.268 1.00 84.69 157 PRO A O 1
ATOM 1217 N N . ARG A 1 158 ? -2.206 -7.663 6.403 1.00 85.31 158 ARG A N 1
ATOM 1218 C CA . ARG A 1 158 ? -1.413 -8.622 5.606 1.00 85.31 158 ARG A CA 1
ATOM 1219 C C . ARG A 1 158 ? -2.103 -9.048 4.316 1.00 85.31 158 ARG A C 1
ATOM 1221 O O . ARG A 1 158 ? -1.443 -9.580 3.423 1.00 85.31 158 ARG A O 1
ATOM 1228 N N . ILE A 1 159 ? -3.418 -8.869 4.257 1.00 87.50 159 ILE A N 1
ATOM 1229 C CA . ILE A 1 159 ? -4.258 -9.244 3.119 1.00 87.50 159 ILE A CA 1
ATOM 1230 C C . ILE A 1 159 ? -4.913 -8.029 2.454 1.00 87.50 159 ILE A C 1
ATOM 1232 O O . ILE A 1 159 ? -5.448 -8.167 1.360 1.00 87.50 159 ILE A O 1
ATOM 1236 N N . SER A 1 160 ? -4.839 -6.844 3.069 1.00 87.81 160 SER A N 1
ATOM 1237 C CA . SER A 1 160 ? -5.270 -5.587 2.461 1.00 87.81 160 SER A CA 1
ATOM 1238 C C . SER A 1 160 ? -4.378 -5.234 1.278 1.00 87.81 160 SER A C 1
ATOM 1240 O O . SER A 1 160 ? -3.153 -5.145 1.397 1.00 87.81 160 SER A O 1
ATOM 1242 N N . MET A 1 161 ? -5.011 -4.984 0.142 1.00 79.94 161 MET A N 1
ATOM 1243 C CA . MET A 1 161 ? -4.364 -4.459 -1.046 1.00 79.94 161 MET A CA 1
ATOM 1244 C C . MET A 1 161 ? -4.057 -2.972 -0.847 1.00 79.94 161 MET A C 1
ATOM 1246 O O . MET A 1 161 ? -4.772 -2.253 -0.149 1.00 79.94 161 ME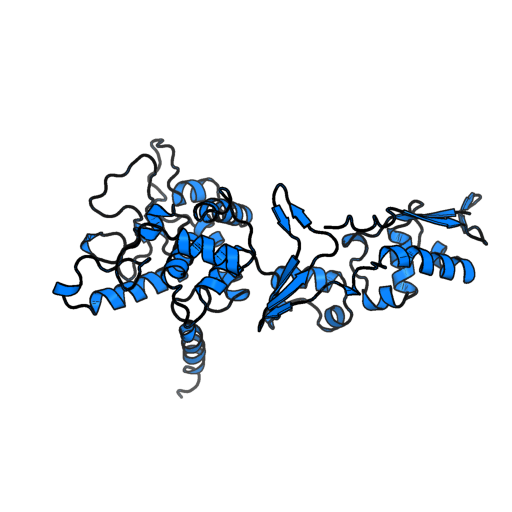T A O 1
ATOM 1250 N N . SER A 1 162 ? -2.944 -2.520 -1.424 1.00 83.06 162 SER A N 1
ATOM 1251 C CA . SER A 1 162 ? -2.635 -1.093 -1.535 1.00 83.06 162 SER A CA 1
ATOM 1252 C C . SER A 1 162 ? -2.922 -0.625 -2.964 1.00 83.06 162 SER A C 1
ATOM 1254 O O . SER A 1 162 ? -2.755 -1.435 -3.880 1.00 83.06 162 SER A O 1
ATOM 1256 N N . PRO A 1 163 ? -3.218 0.668 -3.207 1.00 83.19 163 PRO A N 1
ATOM 1257 C CA . PRO A 1 163 ? -3.402 1.179 -4.570 1.00 83.19 163 PRO A CA 1
ATOM 1258 C C . PRO A 1 163 ? -2.211 0.885 -5.497 1.00 83.19 163 PRO A C 1
ATOM 1260 O O . PRO A 1 163 ? -2.380 0.681 -6.695 1.00 83.19 163 PRO A O 1
ATOM 1263 N N . LEU A 1 164 ? -0.995 0.814 -4.941 1.00 86.69 164 LEU A N 1
ATOM 1264 C CA . LEU A 1 164 ? 0.206 0.429 -5.683 1.00 86.69 164 LEU A CA 1
ATOM 1265 C C . LEU A 1 164 ? 0.176 -1.049 -6.105 1.00 86.69 164 LEU A C 1
ATOM 1267 O O . LEU A 1 164 ? 0.499 -1.369 -7.246 1.00 86.69 164 LEU A O 1
ATOM 1271 N N . THR A 1 165 ? -0.224 -1.941 -5.197 1.00 88.75 165 THR A N 1
ATOM 1272 C CA . THR A 1 165 ? -0.371 -3.376 -5.480 1.00 88.75 165 THR A CA 1
ATOM 1273 C C . THR A 1 165 ? -1.496 -3.628 -6.483 1.00 88.75 165 THR A C 1
ATOM 1275 O O . THR A 1 165 ? -1.353 -4.467 -7.367 1.00 88.75 165 THR A O 1
ATOM 1278 N N . GLU A 1 166 ? -2.604 -2.894 -6.381 1.00 87.44 166 GLU A N 1
ATOM 1279 C CA . GLU A 1 166 ? -3.727 -2.985 -7.320 1.00 87.44 166 GLU A CA 1
ATOM 1280 C C . GLU A 1 166 ? -3.326 -2.530 -8.722 1.00 87.44 166 GLU A C 1
ATOM 1282 O O . GLU A 1 166 ? -3.607 -3.232 -9.693 1.00 87.44 166 GLU A O 1
ATOM 1287 N N . ALA A 1 167 ? -2.606 -1.408 -8.823 1.00 90.38 167 ALA A N 1
ATOM 1288 C CA . ALA A 1 167 ? -2.068 -0.908 -10.084 1.00 90.38 167 ALA A CA 1
ATOM 1289 C C . ALA A 1 167 ? -1.149 -1.934 -10.765 1.00 90.38 167 ALA A C 1
ATOM 1291 O O . ALA A 1 167 ? -1.297 -2.205 -11.959 1.00 90.38 167 ALA A O 1
ATOM 1292 N N . ASP A 1 168 ? -0.228 -2.539 -10.009 1.00 91.06 168 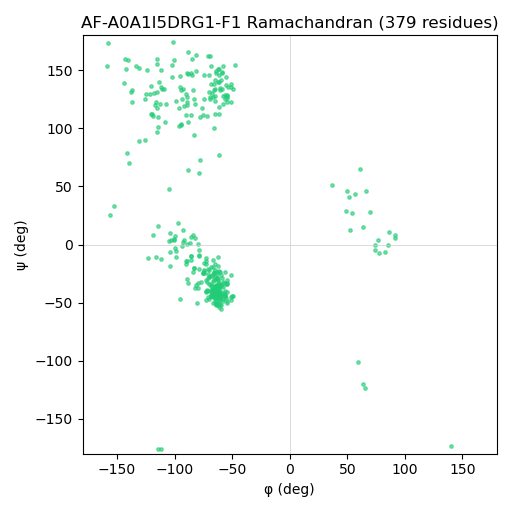ASP A N 1
ATOM 1293 C CA . ASP A 1 168 ? 0.688 -3.550 -10.543 1.00 91.06 168 ASP A CA 1
ATOM 1294 C C . ASP A 1 168 ? -0.046 -4.841 -10.934 1.00 91.06 168 ASP A C 1
ATOM 1296 O O . ASP A 1 168 ? 0.136 -5.348 -12.038 1.00 91.06 168 ASP A O 1
ATOM 1300 N N . THR A 1 169 ? -0.982 -5.310 -10.101 1.00 88.38 169 THR A N 1
ATOM 1301 C CA . THR A 1 169 ? -1.822 -6.485 -10.399 1.00 88.38 169 THR A CA 1
ATOM 1302 C C . THR A 1 169 ? -2.636 -6.290 -11.676 1.00 88.38 169 THR A C 1
ATOM 1304 O O . THR A 1 169 ? -2.697 -7.193 -12.513 1.00 88.38 169 THR A O 1
ATOM 1307 N N . TYR A 1 170 ? -3.231 -5.106 -11.844 1.00 91.81 170 TYR A N 1
ATOM 1308 C CA . TYR A 1 170 ? -3.976 -4.719 -13.038 1.00 91.81 170 TYR A CA 1
ATOM 1309 C C . TYR A 1 170 ? -3.088 -4.705 -14.283 1.00 91.81 170 TYR A C 1
ATO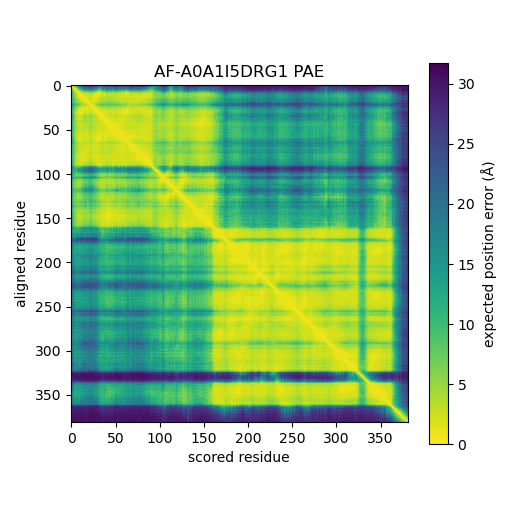M 1311 O O . TYR A 1 170 ? -3.491 -5.179 -15.351 1.00 91.81 170 TYR A O 1
ATOM 1319 N N . ALA A 1 171 ? -1.881 -4.151 -14.173 1.00 92.75 171 ALA A N 1
ATOM 1320 C CA . ALA A 1 171 ? -0.958 -4.074 -15.295 1.00 92.75 171 ALA A CA 1
ATOM 1321 C C . ALA A 1 171 ? -0.394 -5.453 -15.678 1.00 92.75 171 ALA A C 1
ATOM 1323 O O . ALA A 1 171 ? -0.215 -5.717 -16.868 1.00 92.75 171 ALA A O 1
ATOM 1324 N N . ALA A 1 172 ? -0.198 -6.330 -14.691 1.00 91.06 172 ALA A N 1
ATOM 1325 C 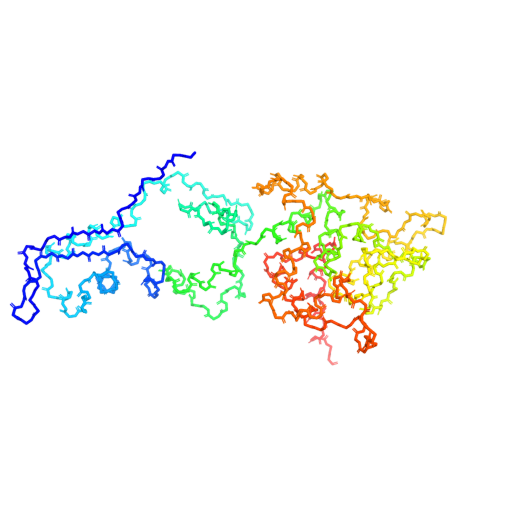CA . ALA A 1 172 ? 0.322 -7.687 -14.837 1.00 91.06 172 ALA A CA 1
ATOM 1326 C C . ALA A 1 172 ? -0.709 -8.727 -15.312 1.00 91.06 172 ALA A C 1
ATOM 1328 O O . ALA A 1 172 ? -0.382 -9.914 -15.407 1.00 91.06 172 ALA A O 1
ATOM 1329 N N . GLU A 1 173 ? -1.960 -8.331 -15.566 1.00 87.38 173 GLU A N 1
ATOM 1330 C CA . GLU A 1 173 ? -3.024 -9.252 -15.971 1.00 87.38 173 GLU A CA 1
ATOM 1331 C C . GLU A 1 173 ? -2.687 -9.945 -17.315 1.00 87.38 173 GLU A C 1
ATOM 1333 O O . GLU A 1 173 ? -2.559 -9.270 -18.347 1.00 87.38 173 GLU A O 1
ATOM 1338 N N . PRO A 1 174 ? -2.556 -11.291 -17.350 1.00 81.88 174 PRO A N 1
ATOM 1339 C CA . PRO A 1 174 ? -2.202 -12.014 -18.568 1.00 81.88 174 PRO A CA 1
ATOM 1340 C C . PRO A 1 174 ? -3.227 -11.829 -19.689 1.00 81.88 174 PRO A C 1
ATOM 1342 O O . PRO A 1 174 ? -4.431 -11.750 -19.459 1.00 81.88 174 PRO A O 1
ATOM 1345 N N . GLY A 1 175 ? -2.753 -11.797 -20.936 1.00 77.69 175 GLY A N 1
ATOM 1346 C CA . GLY A 1 175 ? -3.623 -11.690 -22.112 1.00 77.69 175 GLY A CA 1
ATOM 1347 C C . GLY A 1 175 ? -4.228 -10.299 -22.341 1.00 77.69 175 GLY A C 1
ATOM 1348 O O . GLY A 1 175 ? -4.923 -10.101 -23.337 1.00 77.69 175 GLY A O 1
ATOM 1349 N N . LYS A 1 176 ? -3.944 -9.312 -21.480 1.00 82.75 176 LYS A N 1
ATOM 1350 C CA . LYS A 1 176 ? -4.308 -7.906 -21.701 1.00 82.75 176 LYS A CA 1
ATOM 1351 C C . LYS A 1 176 ? -3.149 -7.135 -22.336 1.00 82.75 176 LYS A C 1
ATOM 1353 O O . LYS A 1 176 ? -1.981 -7.349 -22.022 1.00 82.75 176 LYS A O 1
ATOM 1358 N N . GLN A 1 177 ? -3.460 -6.177 -23.210 1.00 83.25 177 GLN A N 1
ATOM 1359 C CA . GLN A 1 177 ? -2.460 -5.300 -23.840 1.00 83.25 177 GLN A CA 1
ATOM 1360 C C . GLN A 1 177 ? -2.018 -4.167 -22.892 1.00 83.25 177 GLN A C 1
ATOM 1362 O O . GLN A 1 177 ? -2.238 -2.991 -23.169 1.00 83.25 177 GLN A O 1
ATOM 1367 N N . ARG A 1 178 ? -1.419 -4.518 -21.747 1.00 91.50 178 ARG A N 1
ATOM 1368 C CA . ARG A 1 178 ? -0.994 -3.570 -20.693 1.00 91.50 178 ARG A CA 1
ATOM 1369 C C . ARG A 1 178 ? 0.515 -3.576 -20.423 1.00 91.50 178 ARG A C 1
ATOM 1371 O O . ARG A 1 178 ? 0.978 -2.885 -19.521 1.00 91.50 178 ARG A O 1
ATOM 1378 N N . GLY A 1 179 ? 1.293 -4.284 -21.246 1.00 91.75 179 GLY A N 1
ATOM 1379 C CA . GLY A 1 179 ? 2.731 -4.494 -21.030 1.00 91.75 179 GLY A CA 1
ATOM 1380 C C . GLY A 1 179 ? 3.556 -3.211 -20.869 1.00 91.75 179 GLY A C 1
ATOM 1381 O O . GLY A 1 179 ? 4.481 -3.185 -20.065 1.00 91.75 179 GLY A O 1
ATOM 1382 N N . SER A 1 180 ? 3.205 -2.122 -21.563 1.00 94.81 180 SER A N 1
ATOM 1383 C CA . SER A 1 180 ? 3.903 -0.839 -21.398 1.00 94.81 180 SER A CA 1
ATOM 1384 C C . SER A 1 180 ? 3.648 -0.214 -20.022 1.00 94.81 180 SER A C 1
ATOM 1386 O O . SER A 1 180 ? 4.583 0.248 -19.376 1.00 94.81 180 SER A O 1
ATOM 1388 N N . LEU A 1 181 ? 2.397 -0.226 -19.549 1.00 96.56 181 LEU A N 1
ATOM 1389 C CA . LEU A 1 181 ? 2.056 0.244 -18.203 1.00 96.56 181 LEU A CA 1
ATOM 1390 C C . LEU A 1 181 ? 2.760 -0.611 -17.146 1.00 96.56 181 LEU A C 1
ATOM 1392 O O . LEU A 1 181 ? 3.290 -0.079 -16.178 1.00 96.56 181 LEU A O 1
ATOM 1396 N N . HIS A 1 182 ? 2.820 -1.921 -17.371 1.00 96.50 182 HIS A N 1
ATOM 1397 C CA . HIS A 1 182 ? 3.462 -2.859 -16.460 1.00 96.50 182 HIS A CA 1
ATOM 1398 C C . HIS A 1 182 ? 4.967 -2.610 -16.329 1.00 96.50 182 HIS A C 1
ATOM 1400 O O . HIS A 1 182 ? 5.462 -2.393 -15.225 1.00 96.50 182 HIS A O 1
ATOM 1406 N N . ALA A 1 183 ? 5.678 -2.511 -17.457 1.00 96.69 183 ALA A N 1
ATOM 1407 C CA . ALA A 1 183 ? 7.093 -2.145 -17.472 1.00 96.69 183 ALA A CA 1
ATOM 1408 C C . ALA A 1 183 ? 7.342 -0.794 -16.781 1.00 96.69 183 ALA A C 1
ATOM 1410 O O . ALA A 1 183 ? 8.319 -0.634 -16.048 1.00 96.69 183 ALA A O 1
ATOM 1411 N N . PHE A 1 184 ? 6.447 0.177 -16.999 1.00 97.88 184 PHE A N 1
ATOM 1412 C CA . PHE A 1 184 ? 6.523 1.493 -16.374 1.00 97.88 184 PHE A CA 1
ATOM 1413 C C . PHE A 1 184 ? 6.368 1.422 -14.850 1.00 97.88 184 PHE A C 1
ATOM 1415 O O . PHE A 1 184 ? 7.147 2.063 -14.144 1.00 97.88 184 PHE A O 1
ATOM 1422 N N . LEU A 1 185 ? 5.402 0.655 -14.336 1.00 97.38 185 LEU A N 1
ATOM 1423 C CA . LEU A 1 185 ? 5.197 0.466 -12.897 1.00 97.38 185 LEU A CA 1
ATOM 1424 C C . LEU A 1 185 ? 6.414 -0.192 -12.247 1.00 97.38 185 LEU A C 1
ATOM 1426 O O . LEU A 1 185 ? 6.975 0.384 -11.316 1.00 97.38 185 LEU A O 1
ATOM 1430 N N . VAL A 1 186 ? 6.882 -1.321 -12.788 1.00 97.56 186 VAL A N 1
ATOM 1431 C CA . VAL A 1 186 ? 8.046 -2.050 -12.257 1.00 97.56 186 VAL A CA 1
ATOM 1432 C C . VAL A 1 186 ? 9.285 -1.158 -12.229 1.00 97.56 186 VAL A C 1
ATOM 1434 O O . VAL A 1 186 ? 9.940 -1.027 -11.195 1.00 97.56 186 VAL A O 1
ATOM 1437 N N . ALA A 1 187 ? 9.584 -0.471 -13.333 1.00 97.94 187 ALA A N 1
ATOM 1438 C CA . ALA A 1 187 ? 10.714 0.447 -13.386 1.00 97.94 187 ALA A CA 1
ATOM 1439 C C . ALA A 1 187 ? 10.553 1.633 -12.420 1.00 97.94 187 ALA A C 1
ATOM 1441 O O . ALA A 1 187 ? 11.531 2.038 -11.790 1.00 97.94 187 ALA A O 1
ATOM 1442 N N . SER A 1 188 ? 9.341 2.178 -12.262 1.00 97.62 188 SER A N 1
ATOM 1443 C CA . SER A 1 188 ? 9.060 3.263 -11.310 1.00 97.62 188 SER A CA 1
ATOM 1444 C C . SER A 1 188 ? 9.287 2.822 -9.863 1.00 97.62 188 SER A C 1
ATOM 1446 O O . SER A 1 188 ? 9.926 3.548 -9.103 1.00 97.62 188 SER A O 1
ATOM 1448 N N . ILE A 1 189 ? 8.825 1.622 -9.499 1.00 97.00 189 ILE A N 1
ATOM 1449 C CA . ILE A 1 189 ? 9.003 1.023 -8.168 1.00 97.00 189 ILE A CA 1
ATOM 1450 C C . ILE A 1 189 ? 10.483 0.771 -7.879 1.00 97.00 189 ILE A C 1
ATOM 1452 O O . ILE A 1 189 ? 10.965 1.116 -6.804 1.00 97.00 189 ILE A O 1
ATOM 1456 N N . CYS A 1 190 ? 11.220 0.219 -8.843 1.00 97.75 190 CYS A N 1
ATOM 1457 C CA . CYS A 1 190 ? 12.612 -0.168 -8.637 1.00 97.75 190 CYS A CA 1
ATOM 1458 C C . CYS A 1 190 ? 13.615 0.992 -8.693 1.00 97.75 190 CYS A C 1
ATOM 1460 O O . CYS A 1 190 ? 14.717 0.839 -8.182 1.00 97.75 190 CYS A O 1
ATOM 1462 N N . THR A 1 191 ? 13.281 2.127 -9.317 1.00 96.62 191 THR A N 1
ATOM 1463 C CA . THR A 1 191 ? 14.246 3.230 -9.541 1.00 96.62 191 THR A CA 1
ATOM 1464 C C . THR A 1 191 ? 13.819 4.568 -8.960 1.00 96.62 191 THR A C 1
ATOM 1466 O O . THR A 1 191 ? 14.603 5.516 -8.951 1.00 96.62 191 THR A O 1
ATOM 1469 N N . LEU A 1 192 ? 12.562 4.692 -8.525 1.00 95.38 192 LEU A N 1
ATOM 1470 C CA . LEU A 1 192 ? 11.942 5.955 -8.121 1.00 95.38 192 LEU A CA 1
ATOM 1471 C C . LEU A 1 192 ? 12.065 7.057 -9.178 1.00 95.38 192 LEU A C 1
ATOM 1473 O O . LEU A 1 192 ? 11.815 8.219 -8.860 1.00 95.38 192 LEU A O 1
ATOM 1477 N N . ALA A 1 193 ? 12.462 6.760 -10.420 1.00 94.88 193 ALA A N 1
ATOM 1478 C CA . ALA A 1 193 ? 12.829 7.785 -11.382 1.00 94.88 193 ALA A CA 1
ATOM 1479 C C . ALA A 1 193 ? 11.613 8.607 -11.832 1.00 94.88 193 ALA A C 1
ATOM 1481 O O . ALA A 1 193 ? 10.453 8.244 -11.654 1.00 94.88 193 ALA A O 1
ATOM 1482 N N . ARG A 1 194 ? 11.873 9.779 -12.416 1.00 93.88 194 ARG A N 1
ATOM 1483 C CA . ARG A 1 194 ? 10.798 10.603 -12.991 1.00 93.88 194 ARG A CA 1
ATOM 1484 C C . ARG A 1 194 ? 10.153 9.844 -14.165 1.00 93.88 194 ARG A C 1
ATOM 1486 O O . ARG A 1 194 ? 10.902 9.204 -14.898 1.00 93.88 194 ARG A O 1
ATOM 1493 N N . PRO A 1 195 ? 8.843 10.001 -14.443 1.00 95.44 195 PRO A N 1
ATOM 1494 C CA . PRO A 1 195 ? 8.166 9.292 -15.537 1.00 95.44 195 PRO A CA 1
ATOM 1495 C C . PRO A 1 195 ? 8.901 9.376 -16.881 1.00 95.44 195 PRO A C 1
ATOM 1497 O O . PRO A 1 195 ? 9.138 8.367 -17.534 1.00 95.44 195 PRO A O 1
ATOM 1500 N N . GLY A 1 196 ? 9.383 10.570 -17.241 1.00 94.62 196 GLY A N 1
ATOM 1501 C CA . GLY A 1 196 ? 10.160 10.769 -18.465 1.00 94.62 196 GLY A CA 1
ATOM 1502 C C . GLY A 1 196 ? 11.533 10.082 -18.482 1.00 94.62 196 GLY A C 1
ATOM 1503 O O . GLY A 1 196 ? 12.117 9.954 -19.545 1.00 94.62 196 GLY A O 1
ATOM 1504 N N . ALA A 1 197 ? 12.106 9.709 -17.333 1.00 95.56 197 ALA A N 1
ATOM 1505 C CA . ALA A 1 197 ? 13.309 8.872 -17.254 1.00 95.56 197 ALA A CA 1
ATOM 1506 C C . ALA A 1 197 ? 12.972 7.387 -17.393 1.00 95.56 197 ALA A C 1
ATOM 1508 O O . ALA A 1 197 ? 13.702 6.680 -18.071 1.00 95.56 197 ALA A O 1
ATOM 1509 N N . ILE A 1 198 ? 11.844 6.957 -16.825 1.00 97.75 198 ILE A N 1
ATOM 1510 C CA . ILE A 1 198 ? 11.354 5.578 -16.907 1.00 97.75 198 ILE A CA 1
ATOM 1511 C C . ILE A 1 198 ? 11.088 5.160 -18.355 1.00 97.75 198 ILE A C 1
ATOM 1513 O O . ILE A 1 198 ? 11.617 4.150 -18.810 1.00 97.75 198 ILE A O 1
ATOM 1517 N N . VAL A 1 199 ? 10.329 5.964 -19.107 1.00 97.31 199 VAL A N 1
ATOM 1518 C CA . VAL A 1 199 ? 10.034 5.676 -20.527 1.00 97.31 199 VAL A CA 1
ATOM 1519 C C . VAL A 1 199 ? 11.268 5.757 -21.434 1.00 97.31 199 VAL A C 1
ATOM 1521 O O . VAL A 1 199 ? 11.235 5.303 -22.571 1.00 97.31 199 VAL A O 1
ATOM 1524 N N . ASP A 1 200 ? 12.362 6.331 -20.929 1.00 96.75 200 ASP A N 1
ATOM 1525 C CA . ASP A 1 200 ? 13.612 6.547 -21.658 1.00 96.75 200 ASP A CA 1
ATOM 1526 C C . ASP A 1 200 ? 14.682 5.492 -21.308 1.00 96.75 200 ASP A C 1
ATOM 1528 O O . ASP A 1 200 ? 15.817 5.591 -21.778 1.00 96.75 200 ASP A O 1
ATOM 1532 N N . ILE A 1 201 ? 14.340 4.493 -20.477 1.00 98.19 201 ILE A N 1
ATOM 1533 C CA . ILE A 1 201 ? 15.188 3.327 -20.197 1.00 98.19 201 ILE A CA 1
ATOM 1534 C C . ILE A 1 201 ? 15.273 2.457 -21.451 1.00 98.19 201 ILE A C 1
ATOM 1536 O O . ILE A 1 201 ? 14.255 2.031 -22.008 1.00 98.19 201 ILE A O 1
ATOM 1540 N N . ASN A 1 202 ? 16.500 2.158 -21.869 1.00 97.69 202 ASN A N 1
ATOM 1541 C CA . ASN A 1 202 ? 16.766 1.369 -23.058 1.00 97.69 202 ASN A CA 1
ATOM 1542 C C . ASN A 1 202 ? 17.994 0.458 -22.864 1.00 97.69 202 ASN A C 1
ATOM 1544 O O . ASN A 1 202 ? 18.992 0.874 -22.279 1.00 97.69 202 ASN A O 1
ATOM 1548 N N . VAL A 1 203 ? 17.907 -0.780 -23.354 1.00 97.38 203 VAL A N 1
ATOM 1549 C CA . VAL A 1 203 ? 18.938 -1.829 -23.233 1.00 97.38 203 VAL A CA 1
ATOM 1550 C C . VAL A 1 203 ? 19.898 -1.892 -24.429 1.00 97.38 203 VAL A C 1
ATOM 1552 O O . VAL A 1 203 ? 20.796 -2.734 -24.462 1.00 97.38 203 VAL A O 1
ATOM 1555 N N . ALA A 1 204 ? 19.701 -1.045 -25.439 1.00 96.25 204 ALA A N 1
ATOM 1556 C CA . ALA A 1 204 ? 20.556 -0.975 -26.612 1.00 96.25 204 ALA A CA 1
ATOM 1557 C C . ALA A 1 204 ? 21.957 -0.448 -26.221 1.00 96.25 204 ALA A C 1
ATOM 1559 O O . ALA A 1 204 ? 22.060 0.583 -25.544 1.00 96.25 204 ALA A O 1
ATOM 1560 N N . PRO A 1 205 ? 23.047 -1.126 -26.638 1.00 94.12 205 PRO A N 1
ATOM 1561 C CA . PRO A 1 205 ? 24.403 -0.785 -26.197 1.00 94.12 205 PRO A CA 1
ATOM 1562 C C . PRO A 1 205 ? 24.855 0.644 -26.524 1.00 94.12 205 PRO A C 1
ATOM 1564 O O . PRO A 1 205 ? 25.648 1.218 -25.783 1.00 94.12 205 PRO A O 1
ATOM 1567 N N . ASP A 1 206 ? 24.347 1.244 -27.603 1.00 93.50 206 ASP A N 1
ATOM 1568 C CA . ASP A 1 206 ? 24.678 2.611 -28.027 1.00 93.50 206 ASP A CA 1
ATOM 1569 C C . ASP A 1 206 ? 24.221 3.682 -27.025 1.00 93.50 206 ASP A C 1
ATOM 1571 O O . ASP A 1 206 ? 24.793 4.773 -26.981 1.00 93.50 206 ASP A O 1
ATOM 1575 N N . ARG A 1 207 ? 23.240 3.358 -26.175 1.00 95.12 207 ARG A N 1
ATOM 1576 C CA . ARG A 1 207 ? 22.742 4.256 -25.126 1.00 95.12 207 ARG A CA 1
ATOM 1577 C C . ARG A 1 207 ? 23.482 4.125 -23.799 1.00 95.12 207 ARG A C 1
ATOM 1579 O O . ARG A 1 207 ? 23.326 5.006 -22.960 1.00 95.12 207 ARG A O 1
ATOM 1586 N N . GLN A 1 208 ? 24.273 3.063 -23.620 1.00 96.25 208 GLN A N 1
ATOM 1587 C CA . GLN A 1 208 ? 25.128 2.795 -22.450 1.00 96.25 208 GLN A CA 1
ATOM 1588 C C . GLN A 1 208 ? 24.433 2.942 -21.083 1.00 96.25 208 GLN A C 1
ATOM 1590 O O . GLN A 1 208 ? 25.073 3.272 -20.092 1.00 96.25 208 GLN A O 1
ATOM 1595 N N . GLN A 1 209 ? 23.122 2.702 -21.010 1.00 96.62 209 GLN A N 1
ATOM 1596 C CA . GLN A 1 209 ? 22.379 2.830 -19.752 1.00 96.62 209 GLN A CA 1
ATOM 1597 C C . GLN A 1 209 ? 22.568 1.603 -18.860 1.00 96.62 209 GLN A C 1
ATOM 1599 O O . GLN A 1 209 ? 22.642 1.722 -17.643 1.00 96.62 209 GLN A O 1
ATOM 1604 N N . TRP A 1 210 ? 22.639 0.415 -19.460 1.00 97.38 210 TRP A N 1
ATOM 1605 C CA . TRP A 1 210 ? 22.781 -0.850 -18.748 1.00 97.38 210 TRP A CA 1
ATOM 1606 C C . TRP A 1 210 ? 23.350 -1.929 -19.675 1.00 97.38 210 TRP A C 1
ATOM 1608 O O . TRP A 1 210 ? 23.150 -1.884 -20.890 1.00 97.38 210 TRP A O 1
ATOM 1618 N N . TRP A 1 211 ? 24.019 -2.924 -19.097 1.00 94.00 211 TRP A N 1
ATOM 1619 C CA . TRP A 1 211 ? 24.469 -4.140 -19.777 1.00 94.00 211 TRP A CA 1
ATOM 1620 C C . TRP A 1 211 ? 24.135 -5.376 -18.931 1.00 94.00 211 TRP A C 1
ATOM 1622 O O . TRP A 1 211 ? 24.061 -5.269 -17.704 1.00 94.00 211 TRP A O 1
ATOM 1632 N N . PRO A 1 212 ? 23.965 -6.562 -19.547 1.00 93.44 212 PRO A N 1
ATOM 1633 C CA . PRO A 1 212 ? 23.659 -7.793 -18.822 1.00 93.44 212 PRO A CA 1
ATOM 1634 C C . PRO A 1 212 ? 24.611 -8.056 -17.654 1.00 93.44 212 PRO A C 1
ATOM 1636 O O . PRO A 1 212 ? 25.821 -8.154 -17.840 1.00 93.44 212 PRO A O 1
ATOM 1639 N N . GLY A 1 213 ? 24.052 -8.195 -16.448 1.00 89.56 213 GLY A N 1
ATOM 1640 C CA . GLY A 1 213 ? 24.825 -8.420 -15.223 1.00 89.56 213 GLY A CA 1
ATOM 1641 C C . GLY A 1 213 ? 25.358 -7.162 -14.541 1.00 89.56 213 GLY A C 1
ATOM 1642 O O . GLY A 1 213 ? 25.976 -7.293 -13.489 1.00 89.56 213 GLY A O 1
ATOM 1643 N N . SER A 1 214 ? 25.112 -5.966 -15.084 1.00 93.88 214 SER A N 1
ATOM 1644 C CA . SER A 1 214 ? 25.450 -4.728 -14.383 1.00 93.88 214 SER A CA 1
ATOM 1645 C C . SER A 1 214 ? 24.615 -4.589 -13.104 1.00 93.88 214 SER A C 1
ATOM 1647 O O . SER A 1 214 ? 23.383 -4.633 -13.196 1.00 93.88 214 SER A O 1
ATOM 1649 N N . PRO A 1 215 ? 25.243 -4.353 -11.936 1.00 94.50 215 PRO A N 1
ATOM 1650 C CA . PRO A 1 215 ? 24.519 -4.050 -10.706 1.00 94.50 215 PRO A CA 1
ATOM 1651 C C . PRO A 1 215 ? 23.920 -2.636 -10.717 1.00 94.50 215 PRO A C 1
ATOM 1653 O O . PRO A 1 215 ? 23.106 -2.325 -9.855 1.00 94.50 215 PRO A O 1
ATOM 1656 N N . LEU A 1 216 ? 24.308 -1.785 -11.675 1.00 95.69 216 LEU A N 1
ATOM 1657 C CA . LEU A 1 216 ? 23.879 -0.390 -11.790 1.00 95.69 216 LEU A CA 1
ATOM 1658 C C . LEU A 1 216 ? 23.248 -0.099 -13.159 1.00 95.69 216 LEU A C 1
ATOM 1660 O O . LEU A 1 216 ? 23.628 -0.694 -14.171 1.00 95.69 216 LEU A O 1
ATOM 1664 N N . ILE A 1 217 ? 22.320 0.855 -13.189 1.00 96.31 217 ILE A N 1
ATOM 1665 C CA . ILE A 1 217 ? 21.737 1.441 -14.400 1.00 96.31 217 ILE A CA 1
ATOM 1666 C C . ILE A 1 217 ? 21.909 2.960 -14.380 1.00 96.31 217 ILE A C 1
ATOM 1668 O O . ILE A 1 217 ? 21.557 3.624 -13.401 1.00 96.31 217 ILE A O 1
ATOM 1672 N N . ASP A 1 218 ? 22.430 3.518 -15.472 1.00 95.56 218 ASP A N 1
ATOM 1673 C CA . ASP A 1 218 ? 22.477 4.961 -15.689 1.00 95.56 218 ASP A CA 1
ATOM 1674 C C . ASP A 1 218 ? 21.160 5.434 -16.318 1.00 95.56 218 ASP A C 1
ATOM 1676 O O . ASP A 1 218 ? 20.813 5.130 -17.467 1.00 95.56 218 ASP A O 1
ATOM 1680 N N . LEU A 1 219 ? 20.383 6.193 -15.548 1.00 95.31 219 LEU A N 1
ATOM 1681 C CA . LEU A 1 219 ? 19.127 6.758 -16.030 1.00 95.31 219 LEU A CA 1
ATOM 1682 C C . LEU A 1 219 ? 19.358 7.912 -17.022 1.00 95.31 219 LEU A C 1
ATOM 1684 O O . LEU A 1 219 ? 18.417 8.327 -17.713 1.00 95.31 219 LEU A O 1
ATOM 1688 N N . ASN A 1 220 ? 20.580 8.446 -17.111 1.00 94.31 220 ASN A N 1
ATOM 1689 C CA . ASN A 1 220 ? 20.982 9.418 -18.115 1.00 94.31 220 ASN A CA 1
ATOM 1690 C C . ASN A 1 220 ? 21.640 8.715 -19.324 1.00 94.31 220 ASN A C 1
ATOM 1692 O O . ASN A 1 220 ? 22.804 8.341 -19.250 1.00 94.31 220 ASN A O 1
ATOM 1696 N N . PRO A 1 221 ? 20.942 8.545 -20.463 1.00 93.94 221 PRO A N 1
ATOM 1697 C CA . PRO A 1 221 ? 21.527 7.900 -21.639 1.00 93.94 221 PRO A CA 1
ATOM 1698 C C . PRO A 1 221 ? 22.775 8.618 -22.161 1.00 93.94 221 PRO A C 1
ATOM 1700 O O . PRO A 1 221 ? 22.859 9.850 -22.142 1.00 93.94 221 PRO A O 1
ATOM 1703 N N . HIS A 1 222 ? 23.704 7.841 -22.716 1.00 93.00 222 HIS A N 1
ATOM 1704 C CA . HIS A 1 222 ? 24.890 8.364 -23.380 1.00 93.00 222 HIS A CA 1
ATOM 1705 C C . HIS A 1 222 ? 24.516 9.388 -24.464 1.00 93.00 222 HIS A C 1
ATOM 1707 O O . HIS A 1 222 ? 23.578 9.201 -25.240 1.00 93.00 222 HIS A O 1
ATOM 1713 N N . GLY A 1 223 ? 25.249 10.502 -24.500 1.00 89.19 223 GLY A N 1
ATOM 1714 C CA . GLY A 1 223 ? 24.998 11.616 -25.418 1.00 89.19 223 GLY A CA 1
ATOM 1715 C C . GLY A 1 223 ? 23.919 12.605 -24.962 1.00 89.19 223 GLY A C 1
ATOM 1716 O O . GLY A 1 223 ? 23.765 13.655 -25.586 1.00 89.19 223 GLY A O 1
ATOM 1717 N N . ARG A 1 224 ? 23.196 12.343 -23.863 1.00 91.38 224 ARG A N 1
ATOM 1718 C CA . ARG A 1 224 ? 22.266 13.313 -23.271 1.00 91.38 224 ARG A CA 1
ATOM 1719 C C . ARG A 1 224 ? 22.973 14.205 -22.254 1.00 91.38 224 ARG A C 1
ATOM 1721 O O . ARG A 1 224 ? 23.434 13.741 -21.211 1.00 91.38 224 ARG A O 1
ATOM 1728 N N . THR A 1 225 ? 22.954 15.513 -22.500 1.00 89.38 225 THR A N 1
ATOM 1729 C CA . THR A 1 225 ? 23.399 16.508 -21.518 1.00 89.38 225 THR A CA 1
ATOM 1730 C C . THR A 1 225 ? 22.483 16.504 -20.295 1.00 89.38 225 THR A C 1
ATOM 1732 O O . THR A 1 225 ? 21.267 16.704 -20.403 1.00 89.38 225 THR A O 1
ATOM 1735 N N . GLN A 1 226 ? 23.075 16.304 -19.119 1.00 85.69 226 GLN A N 1
ATOM 1736 C CA . GLN A 1 226 ? 22.373 16.358 -17.844 1.00 85.69 226 GLN A CA 1
ATOM 1737 C C . GLN A 1 226 ? 21.862 17.785 -17.587 1.00 85.69 226 GLN A C 1
ATOM 1739 O O . GLN A 1 226 ? 22.585 18.764 -17.765 1.00 85.69 226 GLN A O 1
ATOM 1744 N N . ASN A 1 227 ? 20.603 17.916 -17.172 1.00 85.50 227 ASN A N 1
ATOM 1745 C CA . ASN A 1 227 ? 20.003 19.205 -16.821 1.00 85.50 227 ASN A CA 1
ATOM 1746 C C . ASN A 1 227 ? 19.713 19.279 -15.312 1.00 85.50 227 ASN A C 1
ATOM 1748 O O . ASN A 1 227 ? 20.007 18.347 -14.567 1.00 85.50 227 ASN A O 1
ATOM 1752 N N . LYS A 1 228 ? 19.079 20.371 -14.856 1.00 80.06 228 LYS A N 1
ATOM 1753 C CA . LYS A 1 228 ? 18.681 20.546 -13.443 1.00 80.06 228 LYS A CA 1
ATOM 1754 C C . LYS A 1 228 ? 17.793 19.410 -12.902 1.00 80.06 228 LYS A C 1
ATOM 1756 O O . LYS A 1 228 ? 17.746 19.190 -11.700 1.00 80.06 228 LYS A O 1
ATOM 1761 N N . LYS A 1 229 ? 17.075 18.683 -13.767 1.00 81.75 229 LYS A N 1
ATOM 1762 C CA . LYS A 1 229 ? 16.322 17.467 -13.415 1.00 81.75 229 LYS A CA 1
ATOM 1763 C C . LYS A 1 229 ? 17.244 16.251 -13.543 1.00 81.75 229 LYS A C 1
ATOM 1765 O O . LYS A 1 229 ? 16.998 15.379 -14.379 1.00 81.75 229 LYS A O 1
ATOM 1770 N N . HIS A 1 230 ? 18.283 16.226 -12.711 1.00 84.19 230 HIS A N 1
ATOM 1771 C CA . HIS A 1 230 ? 19.341 15.222 -12.743 1.00 84.19 230 HIS A CA 1
ATOM 1772 C C . HIS A 1 230 ? 18.776 13.793 -12.738 1.00 84.19 230 HIS A C 1
ATOM 1774 O O . HIS A 1 230 ? 17.833 13.482 -11.997 1.00 84.19 230 HIS A O 1
ATOM 1780 N N . ARG A 1 231 ? 19.338 12.935 -13.591 1.00 89.88 231 ARG A N 1
ATOM 1781 C CA . ARG A 1 231 ? 19.057 11.499 -13.650 1.00 89.88 231 ARG A CA 1
ATOM 1782 C C . ARG A 1 231 ? 20.253 10.738 -13.088 1.00 89.88 231 ARG A C 1
ATOM 1784 O O . ARG A 1 231 ? 21.363 10.927 -13.566 1.00 89.88 231 ARG A O 1
ATOM 1791 N N . ALA A 1 232 ? 20.022 9.963 -12.037 1.00 90.00 232 ALA A N 1
ATOM 1792 C CA . ALA A 1 232 ? 21.079 9.310 -11.274 1.00 90.00 232 ALA A CA 1
ATOM 1793 C C . ALA A 1 232 ? 21.509 7.962 -11.880 1.00 90.00 232 ALA A C 1
ATOM 1795 O O . ALA A 1 232 ? 20.744 7.328 -12.608 1.00 90.00 232 ALA A O 1
ATOM 1796 N N . LEU A 1 233 ? 22.714 7.530 -11.505 1.00 92.56 233 LEU A N 1
ATOM 1797 C CA . LEU A 1 233 ? 23.170 6.144 -11.585 1.00 92.56 233 LEU A CA 1
ATOM 1798 C C . LEU A 1 233 ? 22.640 5.408 -10.349 1.00 92.56 233 LEU A C 1
ATOM 1800 O O . LEU A 1 233 ? 22.927 5.837 -9.231 1.00 92.56 233 LEU A O 1
ATOM 1804 N N . VAL A 1 234 ? 21.851 4.348 -10.529 1.00 95.00 234 VAL A N 1
ATOM 1805 C CA . VAL A 1 234 ? 21.163 3.661 -9.419 1.00 95.00 234 VAL A CA 1
ATOM 1806 C C . VAL A 1 234 ? 21.363 2.140 -9.457 1.00 95.00 234 VAL A C 1
ATOM 1808 O O . VAL A 1 234 ? 21.520 1.586 -10.547 1.00 95.00 234 VAL A O 1
ATOM 1811 N N . PRO A 1 235 ? 21.319 1.453 -8.299 1.00 96.44 235 PRO A N 1
ATOM 1812 C CA . PRO A 1 235 ? 21.225 0.001 -8.212 1.00 96.44 235 PRO A CA 1
ATOM 1813 C C . PRO A 1 235 ? 20.089 -0.580 -9.049 1.00 96.44 235 PRO A C 1
ATOM 1815 O O . PRO A 1 235 ? 18.962 -0.079 -9.040 1.00 96.44 235 PRO A O 1
ATOM 1818 N N . VAL A 1 236 ? 20.369 -1.690 -9.723 1.00 97.06 236 VAL A N 1
ATOM 1819 C CA . VAL A 1 236 ? 19.362 -2.505 -10.396 1.00 97.06 236 VAL A CA 1
ATOM 1820 C C . VAL A 1 236 ? 18.828 -3.522 -9.397 1.00 97.06 236 VAL A C 1
ATOM 1822 O O . VAL A 1 236 ? 19.491 -4.506 -9.079 1.00 97.06 236 VAL A O 1
ATOM 1825 N N . LEU A 1 237 ? 17.606 -3.298 -8.914 1.00 96.62 237 LEU A N 1
ATOM 1826 C CA . LEU A 1 237 ? 16.921 -4.278 -8.071 1.00 96.62 237 LEU A CA 1
ATOM 1827 C C . LEU A 1 237 ? 16.683 -5.593 -8.837 1.00 96.62 237 LEU A C 1
ATOM 1829 O O . LEU A 1 237 ? 16.429 -5.550 -10.046 1.00 96.62 237 LEU A O 1
ATOM 1833 N N . PRO A 1 238 ? 16.631 -6.753 -8.152 1.00 95.88 238 PRO A N 1
ATOM 1834 C CA . PRO A 1 238 ? 16.417 -8.049 -8.801 1.00 95.88 238 PRO A CA 1
ATOM 1835 C C . PRO A 1 238 ? 15.162 -8.118 -9.681 1.00 95.88 238 PRO A C 1
ATOM 1837 O O . PRO A 1 238 ? 15.161 -8.798 -10.706 1.00 95.88 238 PRO A O 1
ATOM 1840 N N . ALA A 1 239 ? 14.083 -7.424 -9.299 1.00 95.62 239 ALA A N 1
ATOM 1841 C CA . ALA A 1 239 ? 12.874 -7.343 -10.117 1.00 95.62 239 ALA A CA 1
ATOM 1842 C C . ALA A 1 239 ? 13.140 -6.614 -11.443 1.00 95.62 239 ALA A C 1
ATOM 1844 O O . ALA A 1 239 ? 12.801 -7.133 -12.500 1.00 95.62 239 ALA A O 1
ATOM 1845 N N . LEU A 1 240 ? 13.820 -5.466 -11.413 1.00 97.50 240 LEU A N 1
ATOM 1846 C CA . LEU A 1 240 ? 14.169 -4.717 -12.620 1.00 97.50 240 LEU A CA 1
ATOM 1847 C C . LEU A 1 240 ? 15.179 -5.464 -13.501 1.00 97.50 240 LEU A C 1
ATOM 1849 O O . LEU A 1 240 ? 15.032 -5.452 -14.721 1.00 97.50 240 LEU A O 1
ATOM 1853 N N . ASP A 1 241 ? 16.163 -6.147 -12.910 1.00 97.25 241 ASP A N 1
ATOM 1854 C CA . ASP A 1 241 ? 17.151 -6.949 -13.650 1.00 97.25 241 ASP A CA 1
ATOM 1855 C C . ASP A 1 241 ? 16.471 -8.013 -14.528 1.00 97.25 241 ASP A C 1
ATOM 1857 O O . ASP A 1 241 ? 16.794 -8.129 -15.712 1.00 97.25 241 ASP A O 1
ATOM 1861 N N . ARG A 1 242 ? 15.456 -8.721 -14.002 1.00 95.88 242 ARG A N 1
ATOM 1862 C CA . ARG A 1 242 ? 14.669 -9.693 -14.788 1.00 95.88 242 ARG A CA 1
ATOM 1863 C C . ARG A 1 242 ? 14.042 -9.053 -16.026 1.00 95.88 242 ARG A C 1
ATOM 1865 O O . ARG A 1 242 ? 14.122 -9.606 -17.123 1.00 95.88 242 ARG A O 1
ATOM 1872 N N . TRP A 1 243 ? 13.463 -7.867 -15.866 1.00 96.94 243 TRP A N 1
ATOM 1873 C CA . TRP A 1 243 ? 12.833 -7.132 -16.960 1.00 96.94 243 TRP A CA 1
ATOM 1874 C C . TRP A 1 243 ? 13.841 -6.624 -17.993 1.00 96.94 243 TRP A C 1
ATOM 1876 O O . TRP A 1 243 ? 13.619 -6.791 -19.194 1.00 96.94 243 TRP A O 1
ATOM 1886 N N . LEU A 1 244 ? 14.963 -6.057 -17.541 1.00 97.62 244 LEU A N 1
ATOM 1887 C CA . LEU A 1 244 ? 16.038 -5.581 -18.413 1.00 97.62 244 LEU A CA 1
ATOM 1888 C C . LEU A 1 244 ? 16.647 -6.729 -19.222 1.00 97.62 244 LEU A C 1
ATOM 1890 O O . LEU A 1 244 ? 16.813 -6.603 -20.434 1.00 97.62 244 LEU A O 1
ATOM 1894 N N . ARG A 1 245 ? 16.912 -7.880 -18.592 1.00 96.69 245 ARG A N 1
ATOM 1895 C CA . ARG A 1 245 ? 17.407 -9.083 -19.280 1.00 96.69 245 ARG A CA 1
ATOM 1896 C C . ARG A 1 245 ? 16.424 -9.602 -20.313 1.00 96.69 245 ARG A C 1
ATOM 1898 O O . ARG A 1 245 ? 16.838 -9.937 -21.420 1.00 96.69 245 ARG A O 1
ATOM 1905 N N . ALA A 1 246 ? 15.141 -9.664 -19.967 1.00 95.12 246 ALA A N 1
ATOM 1906 C CA . ALA A 1 246 ? 14.120 -10.129 -20.890 1.00 95.12 246 ALA A CA 1
ATOM 1907 C C . ALA A 1 246 ? 14.005 -9.192 -22.104 1.00 95.12 246 ALA A C 1
ATOM 1909 O O . ALA A 1 246 ? 13.878 -9.663 -23.232 1.00 95.12 246 ALA A O 1
ATOM 1910 N N . GLU A 1 247 ? 14.050 -7.870 -21.908 1.00 96.31 247 GLU A N 1
ATOM 1911 C CA . GLU A 1 247 ? 14.028 -6.919 -23.027 1.00 96.31 247 GLU A CA 1
ATOM 1912 C C . GLU A 1 247 ? 15.318 -6.985 -23.852 1.00 96.31 247 GLU A C 1
ATOM 1914 O O . GLU A 1 247 ? 15.267 -6.967 -25.081 1.00 96.31 247 GLU A O 1
ATOM 1919 N N . TYR A 1 248 ? 16.470 -7.150 -23.201 1.00 96.31 248 TYR A N 1
ATOM 1920 C CA . TYR A 1 248 ? 17.745 -7.344 -23.885 1.00 96.31 248 TYR A CA 1
ATOM 1921 C C . TYR A 1 248 ? 17.736 -8.602 -24.755 1.00 96.31 248 TYR A C 1
ATOM 1923 O O . TYR A 1 248 ? 18.157 -8.539 -25.908 1.00 96.31 248 TYR A O 1
ATOM 1931 N N . ALA A 1 249 ? 17.191 -9.715 -24.252 1.00 95.62 249 ALA A N 1
ATOM 1932 C CA . ALA A 1 249 ? 17.019 -10.950 -25.013 1.00 95.62 249 ALA A CA 1
ATOM 1933 C C . ALA A 1 249 ? 16.147 -10.735 -26.264 1.00 95.62 249 ALA A C 1
ATOM 1935 O O . ALA A 1 249 ? 16.527 -11.159 -27.358 1.00 95.62 249 ALA A O 1
ATOM 1936 N N . THR A 1 250 ? 15.029 -10.012 -26.132 1.00 94.31 250 THR A N 1
ATOM 1937 C CA . THR A 1 250 ? 14.192 -9.618 -27.277 1.00 94.31 250 THR A CA 1
ATOM 1938 C C . THR A 1 250 ? 14.978 -8.773 -28.280 1.00 94.31 250 THR A C 1
ATOM 1940 O O . THR A 1 250 ? 14.908 -9.019 -29.482 1.00 94.31 250 THR A O 1
ATOM 1943 N N . TYR A 1 251 ? 15.752 -7.795 -27.806 1.00 95.50 251 TYR A N 1
ATOM 1944 C CA . TYR A 1 251 ? 16.531 -6.896 -28.655 1.00 95.50 251 TYR A CA 1
ATOM 1945 C C . TYR A 1 251 ? 17.627 -7.623 -29.446 1.00 95.50 251 TYR A C 1
ATOM 1947 O O . TYR A 1 251 ? 17.764 -7.408 -30.651 1.00 95.50 251 TYR A O 1
ATOM 1955 N N . ILE A 1 252 ? 18.404 -8.499 -28.803 1.00 95.62 252 ILE A N 1
ATOM 1956 C CA . ILE A 1 252 ? 19.503 -9.207 -29.478 1.00 95.62 252 ILE A CA 1
ATOM 1957 C C . ILE A 1 252 ? 19.005 -10.259 -30.474 1.00 95.62 252 ILE A C 1
ATOM 1959 O O . ILE A 1 252 ? 19.715 -10.535 -31.441 1.00 95.62 252 ILE A O 1
ATOM 1963 N N . ALA A 1 253 ? 17.795 -10.794 -30.278 1.00 96.19 253 ALA A N 1
ATOM 1964 C CA . ALA A 1 253 ? 17.154 -11.714 -31.215 1.00 96.19 253 ALA A CA 1
ATOM 1965 C C . ALA A 1 253 ? 16.756 -11.041 -32.543 1.00 96.19 253 ALA A C 1
ATOM 1967 O O . ALA A 1 253 ? 16.561 -11.729 -33.544 1.00 96.19 253 ALA A O 1
ATOM 1968 N N . LEU A 1 254 ? 16.658 -9.707 -32.578 1.00 95.06 254 LEU A N 1
ATOM 1969 C CA . LEU A 1 254 ? 16.412 -8.960 -33.810 1.00 95.06 254 LEU A CA 1
ATOM 1970 C C . LEU A 1 254 ? 17.633 -8.990 -34.734 1.00 95.06 254 LEU A C 1
ATOM 1972 O O . LEU A 1 254 ? 18.785 -8.898 -34.285 1.00 95.06 254 LEU A O 1
ATOM 1976 N N . SER A 1 255 ? 17.361 -9.012 -36.042 1.00 95.62 255 SER A N 1
ATOM 1977 C CA . SER A 1 255 ? 18.379 -8.783 -37.066 1.00 95.62 255 SER A CA 1
ATOM 1978 C C . SER A 1 255 ? 19.029 -7.408 -36.868 1.00 95.62 255 SER A C 1
ATOM 1980 O O . SER A 1 255 ? 18.414 -6.482 -36.336 1.00 95.62 255 SER A O 1
ATOM 1982 N N . GLN A 1 256 ? 20.272 -7.236 -37.320 1.00 91.88 256 GLN A N 1
ATOM 1983 C CA . GLN A 1 256 ? 20.978 -5.959 -37.167 1.00 91.88 256 GLN A CA 1
ATOM 1984 C C . GLN A 1 256 ? 20.215 -4.780 -37.797 1.00 91.88 256 GLN A C 1
ATOM 1986 O O . GLN A 1 256 ? 20.261 -3.674 -37.264 1.00 91.88 256 GLN A O 1
ATOM 1991 N N . GLN A 1 257 ? 19.489 -5.021 -38.893 1.00 92.44 257 GLN A N 1
ATOM 1992 C CA . GLN A 1 257 ? 18.695 -4.004 -39.586 1.00 92.44 257 GLN A CA 1
ATOM 1993 C C . GLN A 1 257 ? 17.444 -3.603 -38.786 1.00 92.44 257 GLN A C 1
ATOM 1995 O O . GLN A 1 257 ? 17.062 -2.435 -38.793 1.00 92.44 257 GLN A O 1
ATOM 2000 N N . ASP A 1 258 ? 16.858 -4.535 -38.030 1.00 93.00 258 ASP A N 1
ATOM 2001 C CA . ASP A 1 258 ? 15.625 -4.308 -37.263 1.00 93.00 258 ASP A CA 1
ATOM 2002 C C . ASP A 1 258 ? 15.861 -3.706 -35.870 1.00 93.00 258 ASP A C 1
ATOM 2004 O O . ASP A 1 258 ? 14.913 -3.286 -35.202 1.00 93.00 258 ASP A O 1
ATOM 2008 N N . ARG A 1 259 ? 17.118 -3.642 -35.414 1.00 94.12 259 ARG A N 1
ATOM 2009 C CA . ARG A 1 259 ? 17.485 -3.087 -34.097 1.00 94.12 259 ARG A CA 1
ATOM 2010 C C . ARG A 1 259 ? 17.327 -1.572 -34.006 1.00 94.12 259 ARG A C 1
ATOM 2012 O O . ARG A 1 259 ? 17.220 -1.041 -32.899 1.00 94.12 259 ARG A O 1
ATOM 2019 N N . ALA A 1 260 ? 17.315 -0.869 -35.137 1.00 92.56 260 ALA A N 1
ATOM 2020 C CA . ALA A 1 260 ? 17.187 0.582 -35.158 1.00 92.56 260 ALA A CA 1
ATOM 2021 C C . ALA A 1 260 ? 15.885 1.031 -34.461 1.00 92.56 260 ALA A C 1
ATOM 2023 O O . ALA A 1 260 ? 14.776 0.645 -34.839 1.00 92.56 260 ALA A O 1
ATOM 2024 N N . GLY A 1 261 ? 16.018 1.852 -33.414 1.00 91.75 261 GLY A N 1
ATOM 2025 C CA . GLY A 1 261 ? 14.881 2.351 -32.635 1.00 91.75 261 GLY A CA 1
ATOM 2026 C C . GLY A 1 261 ? 14.171 1.293 -31.776 1.00 91.75 261 GLY A C 1
ATOM 2027 O O . GLY A 1 261 ? 12.968 1.427 -31.538 1.00 91.75 261 GLY A O 1
ATOM 2028 N N . ARG A 1 262 ? 14.877 0.243 -31.336 1.00 96.06 262 ARG A N 1
ATOM 2029 C CA . ARG A 1 262 ? 14.387 -0.811 -30.423 1.00 96.06 262 ARG A CA 1
ATOM 2030 C C . ARG A 1 262 ? 15.129 -0.793 -29.078 1.00 96.06 262 ARG A C 1
ATOM 2032 O O . ARG A 1 262 ? 15.937 0.098 -28.831 1.00 96.06 262 ARG A O 1
ATOM 2039 N N . GLY A 1 263 ? 14.814 -1.756 -28.206 1.00 95.62 263 GLY A N 1
ATOM 2040 C CA . GLY A 1 263 ? 15.454 -1.934 -26.895 1.00 95.62 263 GLY A CA 1
ATOM 2041 C C . GLY A 1 263 ? 14.833 -1.111 -25.767 1.00 95.62 263 GLY A C 1
ATOM 2042 O O . GLY A 1 263 ? 15.410 -1.003 -24.692 1.00 95.62 263 GLY A O 1
ATOM 2043 N N . TRP A 1 264 ? 13.675 -0.497 -25.991 1.00 97.81 264 TRP A N 1
ATOM 2044 C CA . TRP A 1 264 ? 12.989 0.306 -24.981 1.00 97.81 264 TRP A CA 1
ATOM 2045 C C . TRP A 1 264 ? 12.352 -0.601 -23.933 1.00 97.81 264 TRP A C 1
ATOM 2047 O O . TRP A 1 264 ? 11.539 -1.450 -24.284 1.00 97.81 264 TRP A O 1
ATOM 2057 N N . LEU A 1 265 ? 12.663 -0.403 -22.650 1.00 97.62 265 LEU A N 1
ATOM 2058 C CA . LEU A 1 265 ? 12.036 -1.187 -21.581 1.00 97.62 265 LEU A CA 1
ATOM 2059 C C . LEU A 1 265 ? 10.521 -0.958 -21.560 1.00 97.62 265 LEU A C 1
ATOM 2061 O O . LEU A 1 265 ? 9.732 -1.901 -21.549 1.00 97.62 265 LEU A O 1
ATOM 2065 N N . VAL A 1 266 ? 10.121 0.312 -21.607 1.00 97.31 266 VAL A N 1
ATOM 2066 C CA . VAL A 1 266 ? 8.724 0.710 -21.738 1.00 97.31 266 VAL A CA 1
ATOM 2067 C C . VAL A 1 266 ? 8.429 0.933 -23.216 1.00 97.31 266 VAL A C 1
ATOM 2069 O O . VAL A 1 266 ? 8.825 1.940 -23.800 1.00 97.31 266 VAL A O 1
ATOM 2072 N N . ASN A 1 267 ? 7.747 -0.025 -23.838 1.00 95.81 267 ASN A N 1
ATOM 2073 C CA . ASN A 1 267 ? 7.513 -0.010 -25.277 1.00 95.81 267 ASN A CA 1
ATOM 2074 C C . ASN A 1 267 ? 6.113 -0.487 -25.655 1.00 95.81 267 ASN A C 1
ATOM 2076 O O . ASN A 1 267 ? 5.466 -1.212 -24.899 1.00 95.81 267 ASN A O 1
ATOM 2080 N N . TYR A 1 268 ? 5.670 -0.108 -26.853 1.00 92.81 268 TYR A N 1
ATOM 2081 C CA . TYR A 1 268 ? 4.518 -0.703 -27.526 1.00 92.81 268 TYR A CA 1
ATOM 2082 C C . TYR A 1 268 ? 5.011 -1.410 -28.791 1.00 92.81 268 TYR A C 1
ATOM 2084 O O . TYR A 1 268 ? 5.482 -0.764 -29.730 1.00 92.81 268 TYR A O 1
ATOM 2092 N N . HIS A 1 269 ? 4.969 -2.746 -28.795 1.00 89.25 269 HIS A N 1
ATOM 2093 C CA . HIS A 1 269 ? 5.536 -3.588 -29.861 1.00 89.25 269 HIS A CA 1
ATOM 2094 C C . HIS A 1 269 ? 6.993 -3.222 -30.222 1.00 89.25 269 HIS A C 1
ATOM 2096 O O . HIS A 1 269 ? 7.353 -3.067 -31.391 1.00 89.25 269 HIS A O 1
ATOM 2102 N N . GLY A 1 270 ? 7.833 -3.029 -29.204 1.00 91.38 270 GLY A N 1
ATOM 2103 C CA . GLY A 1 270 ? 9.253 -2.684 -29.325 1.00 91.38 270 GLY A CA 1
ATOM 2104 C C . GLY A 1 270 ? 9.535 -1.215 -29.655 1.00 91.38 270 GLY A C 1
ATOM 2105 O O . GLY A 1 270 ? 10.696 -0.806 -29.638 1.00 91.38 270 GLY A O 1
ATOM 2106 N N . ARG A 1 271 ? 8.509 -0.407 -29.951 1.00 92.62 271 ARG A N 1
ATOM 2107 C CA . ARG A 1 271 ? 8.656 1.024 -30.254 1.00 92.62 271 ARG A CA 1
ATOM 2108 C C . ARG A 1 271 ? 8.567 1.879 -28.986 1.00 92.62 271 ARG A C 1
ATOM 2110 O O . ARG A 1 271 ? 7.811 1.519 -28.082 1.00 92.62 271 ARG A O 1
ATOM 2117 N N . PRO A 1 272 ? 9.289 3.012 -28.926 1.00 93.38 272 PRO A N 1
ATOM 2118 C CA . PRO A 1 272 ? 9.232 3.903 -27.774 1.00 93.38 272 PRO A CA 1
ATOM 2119 C C . PRO A 1 272 ? 7.840 4.502 -27.604 1.00 93.38 272 PRO A C 1
ATOM 2121 O O . PRO A 1 272 ? 7.146 4.775 -28.587 1.00 93.38 272 PRO A O 1
ATOM 2124 N N . ILE A 1 273 ? 7.483 4.780 -26.355 1.00 94.44 273 ILE A N 1
ATOM 2125 C CA . ILE A 1 273 ? 6.340 5.625 -26.004 1.00 94.44 273 ILE A CA 1
ATOM 2126 C C . ILE A 1 273 ? 6.836 6.892 -25.300 1.00 94.44 273 ILE A C 1
ATOM 2128 O O . ILE A 1 273 ? 7.926 6.904 -24.732 1.00 94.44 273 ILE A O 1
ATOM 2132 N N . GLN A 1 274 ? 6.050 7.967 -25.353 1.00 93.25 274 GLN A N 1
ATOM 2133 C CA . GLN A 1 274 ? 6.414 9.250 -24.732 1.00 93.25 274 GLN A CA 1
ATOM 2134 C C . GLN A 1 274 ? 5.956 9.352 -23.273 1.00 93.25 274 GLN A C 1
ATOM 2136 O O . GLN A 1 274 ? 6.633 9.970 -22.452 1.00 93.25 274 GLN A O 1
ATOM 2141 N N . ASP A 1 275 ? 4.825 8.728 -22.957 1.00 94.25 275 ASP A N 1
ATOM 2142 C CA . ASP A 1 275 ? 4.194 8.701 -21.645 1.00 94.25 275 ASP A CA 1
ATOM 2143 C C . ASP A 1 275 ? 3.259 7.484 -21.544 1.00 94.25 275 ASP A C 1
ATOM 2145 O O . ASP A 1 275 ? 3.045 6.759 -22.521 1.00 94.25 275 ASP A O 1
ATOM 2149 N N . VAL A 1 276 ? 2.718 7.258 -20.347 1.00 94.81 276 VAL A N 1
ATOM 2150 C CA . VAL A 1 276 ? 1.713 6.223 -20.069 1.00 94.81 276 VAL A CA 1
ATOM 2151 C C . VAL A 1 276 ? 0.369 6.829 -19.666 1.00 94.81 276 VAL A C 1
ATOM 2153 O O . VAL A 1 276 ? -0.470 6.111 -19.133 1.00 94.81 276 VAL A O 1
ATOM 2156 N N . ASP A 1 277 ? 0.135 8.122 -19.904 1.00 92.69 277 ASP A N 1
ATOM 2157 C CA . ASP A 1 277 ? -0.960 8.865 -19.267 1.00 92.69 277 ASP A CA 1
ATOM 2158 C C . ASP A 1 277 ? -2.331 8.273 -19.628 1.00 92.69 277 ASP A C 1
ATOM 2160 O O . ASP A 1 277 ? -3.170 8.053 -18.759 1.00 92.69 277 ASP A O 1
ATOM 2164 N N . ARG A 1 278 ? -2.532 7.875 -20.892 1.00 93.00 278 ARG A N 1
ATOM 2165 C CA . ARG A 1 278 ? -3.777 7.204 -21.311 1.00 93.00 278 ARG A CA 1
ATOM 2166 C C . ARG A 1 278 ? -3.969 5.843 -20.637 1.00 93.00 278 ARG A C 1
ATOM 2168 O O . ARG A 1 278 ? -5.077 5.517 -20.213 1.00 93.00 278 ARG A O 1
ATOM 2175 N N . ALA A 1 279 ? -2.917 5.027 -20.581 1.00 94.12 279 ALA A N 1
ATOM 2176 C CA . ALA A 1 279 ? -2.987 3.703 -19.961 1.00 94.12 279 ALA A CA 1
ATOM 2177 C C . ALA A 1 279 ? -3.205 3.817 -18.444 1.00 94.12 279 ALA A C 1
ATOM 2179 O O . ALA A 1 279 ? -3.955 3.031 -17.869 1.00 94.12 279 ALA A O 1
ATOM 2180 N N . TRP A 1 280 ? -2.601 4.835 -17.834 1.00 95.00 280 TRP A N 1
ATOM 2181 C CA . TRP A 1 280 ? -2.748 5.207 -16.438 1.00 95.00 280 TRP A CA 1
ATOM 2182 C C . TRP A 1 280 ? -4.180 5.644 -16.102 1.00 95.00 280 TRP A C 1
ATOM 2184 O O . TRP A 1 280 ? -4.798 5.060 -15.220 1.00 95.00 280 TRP A O 1
ATOM 2194 N N . ASP A 1 281 ? -4.760 6.588 -16.846 1.00 93.56 281 ASP A N 1
ATOM 2195 C CA . ASP A 1 281 ? -6.143 7.043 -16.620 1.00 93.56 281 ASP A CA 1
ATOM 2196 C C . ASP A 1 281 ? -7.167 5.916 -16.829 1.00 93.56 281 ASP A C 1
ATOM 2198 O O . ASP A 1 281 ? -8.180 5.830 -16.126 1.00 93.56 281 ASP A O 1
ATOM 2202 N N . THR A 1 282 ? -6.886 5.020 -17.781 1.00 94.25 282 THR A N 1
ATOM 2203 C CA . THR A 1 282 ? -7.693 3.814 -18.012 1.00 94.25 282 THR A CA 1
ATOM 2204 C C . THR A 1 282 ? -7.602 2.859 -16.821 1.00 94.25 282 THR A C 1
ATOM 2206 O O . THR A 1 282 ? -8.621 2.332 -16.388 1.00 94.25 282 THR A O 1
ATOM 2209 N N . MET A 1 283 ? -6.401 2.654 -16.268 1.00 94.69 283 MET A N 1
ATOM 2210 C CA . MET A 1 283 ? -6.197 1.864 -15.052 1.00 94.69 283 MET A CA 1
ATOM 2211 C C . MET A 1 283 ? -6.966 2.452 -13.871 1.00 94.69 283 MET A C 1
ATOM 2213 O O . MET A 1 283 ? -7.727 1.723 -13.251 1.00 94.69 283 MET A O 1
ATOM 2217 N N . LEU A 1 284 ? -6.811 3.750 -13.591 1.00 90.19 284 LEU A N 1
ATOM 2218 C CA . LEU A 1 284 ? -7.520 4.399 -12.485 1.00 90.19 284 LEU A CA 1
ATOM 2219 C C . LEU A 1 284 ? -9.035 4.251 -12.628 1.00 90.19 284 LEU A C 1
ATOM 2221 O O . LEU A 1 284 ? -9.709 3.941 -11.659 1.00 90.19 284 LEU A O 1
ATOM 2225 N N . THR A 1 285 ? -9.562 4.405 -13.847 1.00 89.56 285 THR A N 1
ATOM 2226 C CA . THR A 1 285 ? -10.999 4.233 -14.109 1.00 89.56 285 THR A CA 1
ATOM 2227 C C . THR A 1 285 ? -11.463 2.800 -13.846 1.00 89.56 285 THR A C 1
ATOM 2229 O O . THR A 1 285 ? -12.504 2.616 -13.234 1.00 89.56 285 THR A O 1
ATOM 2232 N N . ASN A 1 286 ? -10.700 1.794 -14.279 1.00 87.00 286 ASN A N 1
ATOM 2233 C CA . ASN A 1 286 ? -11.071 0.386 -14.098 1.00 87.00 286 ASN A CA 1
ATOM 2234 C C . ASN A 1 286 ? -10.873 -0.118 -12.664 1.00 87.00 286 ASN A C 1
ATOM 2236 O O . ASN A 1 286 ? -11.488 -1.105 -12.284 1.00 87.00 286 ASN A O 1
ATOM 2240 N N . LEU A 1 287 ? -9.976 0.512 -11.906 1.00 84.88 287 LEU A N 1
ATOM 2241 C CA . LEU A 1 287 ? -9.758 0.221 -10.491 1.00 84.88 287 LEU A CA 1
ATOM 2242 C C . LEU A 1 287 ? -10.610 1.101 -9.574 1.00 84.88 287 LEU A C 1
ATOM 2244 O O . LEU A 1 287 ? -10.420 1.042 -8.368 1.00 84.88 287 LEU A O 1
ATOM 2248 N N . GLU A 1 288 ? -11.473 1.947 -10.144 1.00 83.31 288 GLU A N 1
ATOM 2249 C CA . GLU A 1 288 ? -12.315 2.895 -9.403 1.00 83.31 288 GLU A CA 1
ATOM 2250 C C . GLU A 1 288 ? -11.510 3.812 -8.462 1.00 83.31 288 GLU A C 1
ATOM 2252 O O . GLU A 1 288 ? -12.007 4.354 -7.479 1.00 83.31 288 GLU A O 1
ATOM 2257 N N . LEU A 1 289 ? -10.241 4.046 -8.810 1.00 82.25 289 LEU A N 1
ATOM 2258 C CA . LEU A 1 289 ? -9.351 4.928 -8.073 1.00 82.25 289 LEU A CA 1
ATOM 2259 C C . LEU A 1 289 ? -9.601 6.391 -8.466 1.00 82.25 289 LEU A C 1
ATOM 2261 O O . LEU A 1 289 ? -9.932 6.684 -9.626 1.00 82.25 289 LEU A O 1
ATOM 2265 N N . PRO A 1 290 ? -9.386 7.346 -7.540 1.00 80.81 290 PRO A N 1
ATOM 2266 C CA . PRO A 1 290 ? -9.586 8.750 -7.843 1.00 80.81 290 PRO A CA 1
ATOM 2267 C C . PRO A 1 290 ? -8.709 9.217 -9.010 1.00 80.81 290 PRO A C 1
ATOM 2269 O O . PRO A 1 290 ? -7.591 8.749 -9.234 1.00 80.81 290 PRO A O 1
ATOM 2272 N N . LYS A 1 291 ? -9.236 10.181 -9.763 1.00 83.06 291 LYS A N 1
ATOM 2273 C CA . LYS A 1 291 ? -8.560 10.813 -10.901 1.00 83.06 291 LYS A CA 1
ATOM 2274 C C . LYS A 1 291 ? -8.306 12.281 -10.607 1.00 83.06 291 LYS A C 1
ATOM 2276 O O . LYS A 1 291 ? -8.977 12.898 -9.788 1.00 83.06 291 LYS A O 1
ATOM 2281 N N . GLY A 1 292 ? -7.359 12.867 -11.329 1.00 80.75 292 GLY A N 1
ATOM 2282 C CA . GLY A 1 292 ? -7.062 14.290 -11.234 1.00 80.75 292 GLY A CA 1
ATOM 2283 C C . GLY A 1 292 ? -5.572 14.575 -11.289 1.00 80.75 292 GLY A C 1
ATOM 2284 O O . GLY A 1 292 ? -4.747 13.694 -11.527 1.00 80.75 292 GLY A O 1
ATOM 2285 N N . ARG A 1 293 ? -5.209 15.842 -11.073 1.00 78.75 293 ARG A N 1
ATOM 2286 C CA . ARG A 1 293 ? -3.812 16.297 -11.154 1.00 78.75 293 ARG A CA 1
ATOM 2287 C C . ARG A 1 293 ? -2.905 15.599 -10.135 1.00 78.75 293 ARG A C 1
ATOM 2289 O O . ARG A 1 293 ? -1.738 15.367 -10.438 1.00 78.75 293 ARG A O 1
ATOM 2296 N N . GLU A 1 294 ? -3.449 15.267 -8.971 1.00 81.94 294 GLU A N 1
ATOM 2297 C CA . GLU A 1 294 ? -2.753 14.583 -7.874 1.00 81.94 294 GLU A CA 1
ATOM 2298 C C . GLU A 1 294 ? -2.549 13.093 -8.138 1.00 81.94 294 GLU A C 1
ATOM 2300 O O . GLU A 1 294 ? -1.578 12.522 -7.661 1.00 81.94 294 GLU A O 1
ATOM 2305 N N . TRP A 1 295 ? -3.390 12.491 -8.979 1.00 84.56 295 TRP A N 1
ATOM 2306 C CA . TRP A 1 295 ? -3.375 11.064 -9.291 1.00 84.56 295 TRP A CA 1
ATOM 2307 C C . TRP A 1 295 ? -2.624 10.737 -10.579 1.00 84.56 295 TRP A C 1
ATOM 2309 O O . TRP A 1 295 ? -2.800 9.666 -11.137 1.00 84.56 295 TRP A O 1
ATOM 2319 N N . ARG A 1 296 ? -1.771 11.636 -11.081 1.00 89.62 296 ARG A N 1
ATOM 2320 C CA . ARG A 1 296 ? -0.929 11.360 -12.260 1.00 89.62 296 ARG A CA 1
ATOM 2321 C C . ARG A 1 296 ? 0.177 10.360 -11.931 1.00 89.62 296 ARG A C 1
ATOM 2323 O O . ARG A 1 296 ? 0.591 10.248 -10.784 1.00 89.62 296 ARG A O 1
ATOM 2330 N N . SER A 1 297 ? 0.768 9.744 -12.955 1.00 89.31 297 SER A N 1
ATOM 2331 C CA . SER A 1 297 ? 1.906 8.812 -12.829 1.00 89.31 297 SER A CA 1
ATOM 2332 C C . SER A 1 297 ? 3.086 9.348 -11.995 1.00 89.31 297 SER A C 1
ATOM 2334 O O . SER A 1 297 ? 3.819 8.584 -11.370 1.00 89.31 297 SER A O 1
ATOM 2336 N N . TYR A 1 298 ? 3.255 10.674 -11.924 1.00 88.56 298 TYR A N 1
ATOM 2337 C CA . TYR A 1 298 ? 4.252 11.330 -11.073 1.00 88.56 298 TYR A CA 1
ATOM 2338 C C . TYR A 1 298 ? 4.040 11.094 -9.565 1.00 88.56 298 TYR A C 1
ATOM 2340 O O . TYR A 1 298 ? 5.015 11.120 -8.811 1.00 88.56 298 TYR A O 1
ATOM 2348 N N . LEU A 1 299 ? 2.803 10.819 -9.132 1.00 87.56 299 LEU A N 1
ATOM 2349 C CA . LEU A 1 299 ? 2.452 10.489 -7.750 1.00 87.56 299 LEU A CA 1
ATOM 2350 C C . LEU A 1 299 ? 3.288 9.322 -7.222 1.00 87.56 299 LEU A C 1
ATOM 2352 O O . LEU A 1 299 ? 3.789 9.401 -6.102 1.00 87.56 299 LEU A O 1
ATOM 2356 N N . LEU A 1 300 ? 3.520 8.294 -8.051 1.00 91.25 300 LEU A N 1
ATOM 2357 C CA . LEU A 1 300 ? 4.292 7.107 -7.671 1.00 91.25 300 LEU A CA 1
ATOM 2358 C C . LEU A 1 300 ? 5.631 7.466 -7.053 1.00 91.25 300 LEU A C 1
ATOM 2360 O O . LEU A 1 300 ? 5.993 6.925 -6.016 1.00 91.25 300 LEU A O 1
ATOM 2364 N N . ARG A 1 301 ? 6.354 8.413 -7.653 1.00 91.69 301 ARG A N 1
ATOM 2365 C CA . ARG A 1 301 ? 7.669 8.818 -7.164 1.00 91.69 301 ARG A CA 1
ATOM 2366 C C . ARG A 1 301 ? 7.596 9.397 -5.752 1.00 91.69 301 ARG A C 1
ATOM 2368 O O . ARG A 1 301 ? 8.450 9.080 -4.929 1.00 91.69 301 ARG A O 1
ATOM 2375 N N . HIS A 1 302 ? 6.599 10.233 -5.467 1.00 87.44 302 HIS A N 1
ATOM 2376 C CA . HIS A 1 302 ? 6.415 10.814 -4.137 1.00 87.44 302 HIS A CA 1
ATOM 2377 C C . HIS A 1 302 ? 5.935 9.774 -3.125 1.00 87.44 302 HIS A C 1
ATOM 2379 O O . HIS A 1 302 ? 6.503 9.677 -2.039 1.00 87.44 302 HIS A O 1
ATOM 2385 N N . SER A 1 303 ? 4.952 8.954 -3.493 1.00 87.44 303 SER A N 1
ATOM 2386 C CA . SER A 1 303 ? 4.431 7.897 -2.627 1.00 87.44 303 SER A CA 1
ATOM 2387 C C . SER A 1 303 ? 5.505 6.864 -2.289 1.00 87.44 303 SER A C 1
ATOM 2389 O O . SER A 1 303 ? 5.676 6.529 -1.122 1.00 87.44 303 SER A O 1
ATOM 2391 N N . LEU A 1 304 ? 6.288 6.412 -3.272 1.00 93.12 304 LEU A N 1
ATOM 2392 C CA . LEU A 1 304 ? 7.390 5.470 -3.070 1.00 93.12 304 LEU A CA 1
ATOM 2393 C C . LEU A 1 304 ? 8.513 6.068 -2.221 1.00 93.12 304 LEU A C 1
ATOM 2395 O O . LEU A 1 304 ? 9.042 5.374 -1.361 1.00 93.12 304 LEU A O 1
ATOM 2399 N N . ALA A 1 305 ? 8.843 7.352 -2.399 1.00 90.38 305 ALA A N 1
ATOM 2400 C CA . ALA A 1 305 ? 9.811 8.037 -1.545 1.00 90.38 305 ALA A CA 1
ATOM 2401 C C . ALA A 1 305 ? 9.348 8.057 -0.076 1.00 90.38 305 ALA A C 1
ATOM 2403 O O . ALA A 1 305 ? 10.118 7.718 0.823 1.00 90.38 305 ALA A O 1
ATOM 2404 N N . THR A 1 306 ? 8.074 8.372 0.170 1.00 88.50 306 THR A N 1
ATOM 2405 C CA . THR A 1 306 ? 7.472 8.318 1.511 1.00 88.50 306 THR A CA 1
ATOM 2406 C C . THR A 1 306 ? 7.459 6.893 2.070 1.00 88.50 306 THR A C 1
ATOM 2408 O O . THR A 1 306 ? 7.863 6.677 3.212 1.00 88.50 306 THR A O 1
ATOM 2411 N N . LEU A 1 307 ? 7.062 5.898 1.270 1.00 88.06 307 LEU A N 1
ATOM 2412 C CA . LEU A 1 307 ? 7.072 4.486 1.667 1.00 88.06 307 LEU A CA 1
ATOM 2413 C C . LEU A 1 307 ? 8.485 3.988 1.992 1.00 88.06 307 LEU A C 1
ATOM 2415 O O . LEU A 1 307 ? 8.649 3.219 2.939 1.00 88.06 307 LEU A O 1
ATOM 2419 N N . ALA A 1 308 ? 9.494 4.440 1.247 1.00 90.69 308 ALA A N 1
ATOM 2420 C CA . ALA A 1 308 ? 10.889 4.121 1.509 1.00 90.69 308 ALA A CA 1
ATOM 2421 C C . ALA A 1 308 ? 11.373 4.760 2.822 1.00 90.69 308 ALA A C 1
ATOM 2423 O O . ALA A 1 308 ? 11.975 4.073 3.646 1.00 90.69 308 ALA A O 1
ATOM 2424 N N . ARG A 1 309 ? 11.044 6.039 3.081 1.00 90.19 309 ARG A N 1
ATOM 2425 C CA . ARG A 1 309 ? 11.349 6.713 4.363 1.00 90.19 309 ARG A CA 1
ATOM 2426 C C . ARG A 1 309 ? 10.707 6.006 5.552 1.00 90.19 309 ARG A C 1
ATOM 2428 O O . ARG A 1 309 ? 11.378 5.800 6.559 1.00 90.19 309 ARG A O 1
ATOM 2435 N N . ASN A 1 310 ? 9.448 5.592 5.418 1.00 85.44 310 ASN A N 1
ATOM 2436 C CA . ASN A 1 310 ? 8.724 4.854 6.456 1.00 85.44 310 ASN A CA 1
ATOM 2437 C C . ASN A 1 310 ? 9.326 3.464 6.721 1.00 85.44 310 ASN A C 1
ATOM 2439 O O . ASN A 1 310 ? 9.174 2.934 7.817 1.00 85.44 310 ASN A O 1
ATOM 2443 N N . ARG A 1 311 ? 10.040 2.894 5.742 1.00 90.19 311 ARG A N 1
ATOM 2444 C CA . ARG A 1 311 ? 10.811 1.646 5.867 1.00 90.19 311 ARG A CA 1
ATOM 2445 C C . ARG A 1 311 ? 12.283 1.865 6.243 1.00 90.19 311 ARG A C 1
ATOM 2447 O O . ARG A 1 311 ? 13.076 0.935 6.168 1.00 90.19 311 ARG A O 1
ATOM 2454 N N . GLY A 1 312 ? 12.653 3.074 6.668 1.00 88.88 312 GLY A N 1
ATOM 2455 C CA . GLY A 1 312 ? 13.981 3.362 7.213 1.00 88.88 312 GLY A CA 1
ATOM 2456 C C . GLY A 1 312 ? 15.030 3.827 6.201 1.00 88.88 312 GLY A C 1
ATOM 2457 O O . GLY A 1 312 ? 16.171 4.044 6.604 1.00 88.88 312 GLY A O 1
ATOM 2458 N N . ALA A 1 313 ? 14.679 4.049 4.926 1.00 91.88 313 ALA A N 1
ATOM 2459 C CA . ALA A 1 313 ? 15.609 4.637 3.957 1.00 91.88 313 ALA A CA 1
ATOM 2460 C C . ALA A 1 313 ? 16.095 6.000 4.458 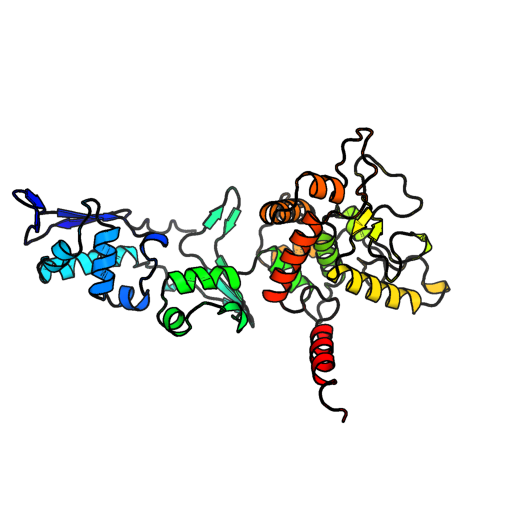1.00 91.88 313 ALA A C 1
ATOM 2462 O O . ALA A 1 313 ? 15.270 6.840 4.811 1.00 91.88 313 ALA A O 1
ATOM 2463 N N . THR A 1 314 ? 17.401 6.251 4.514 1.00 93.75 314 THR A N 1
ATOM 2464 C CA . THR A 1 314 ? 17.940 7.519 5.025 1.00 93.75 314 THR A CA 1
ATOM 2465 C C . THR A 1 314 ? 17.614 8.676 4.079 1.00 93.75 314 THR A C 1
ATOM 2467 O O . THR A 1 314 ? 17.415 8.486 2.880 1.00 93.75 314 THR A O 1
ATOM 2470 N N . LYS A 1 315 ? 17.547 9.905 4.614 1.00 88.38 315 LYS A N 1
ATOM 2471 C CA . LYS A 1 315 ? 17.320 11.105 3.790 1.00 88.38 315 LYS A CA 1
ATOM 2472 C C . LYS A 1 315 ? 18.397 11.233 2.704 1.00 88.38 315 LYS A C 1
ATOM 2474 O O . LYS A 1 315 ? 18.059 11.484 1.554 1.00 88.38 315 LYS A O 1
ATOM 2479 N N . TRP A 1 316 ? 19.653 10.999 3.082 1.00 87.62 316 TRP A N 1
ATOM 2480 C CA . TRP A 1 316 ? 20.807 11.071 2.191 1.00 87.62 316 TRP A CA 1
ATOM 2481 C C . TRP A 1 316 ? 20.722 10.068 1.037 1.00 87.62 316 TRP A C 1
ATOM 2483 O O . TRP A 1 316 ? 20.759 10.478 -0.123 1.00 87.62 316 TRP A O 1
ATOM 2493 N N . ASP A 1 317 ? 20.531 8.776 1.339 1.00 91.31 317 ASP A N 1
ATOM 2494 C CA . ASP A 1 317 ? 20.429 7.757 0.290 1.00 91.31 317 ASP A CA 1
ATOM 2495 C C . ASP A 1 317 ? 19.261 8.058 -0.648 1.00 91.31 317 ASP A C 1
ATOM 2497 O O . ASP A 1 317 ? 19.389 7.919 -1.860 1.00 91.31 317 ASP A O 1
ATOM 2501 N N . LEU A 1 318 ? 18.126 8.503 -0.101 1.00 91.00 318 LEU A N 1
ATOM 2502 C CA . LEU A 1 318 ? 16.942 8.796 -0.896 1.00 91.00 318 LEU A CA 1
ATOM 2503 C C . LEU A 1 318 ? 17.142 10.004 -1.815 1.00 91.00 318 LEU A C 1
ATOM 2505 O O . LEU A 1 318 ? 16.768 9.941 -2.984 1.00 91.00 318 LEU A O 1
ATOM 2509 N N . GLU A 1 319 ? 17.741 11.091 -1.326 1.00 89.50 319 GLU A N 1
ATOM 2510 C CA . GLU A 1 319 ? 18.042 12.273 -2.140 1.00 89.50 319 GLU A CA 1
ATOM 2511 C C . GLU A 1 319 ? 19.046 11.947 -3.254 1.00 89.50 319 GLU A C 1
ATOM 2513 O O . GLU A 1 319 ? 18.827 12.342 -4.403 1.00 89.50 319 GLU A O 1
ATOM 2518 N N . GLY A 1 320 ? 20.080 11.156 -2.956 1.00 88.88 320 GLY A N 1
ATOM 2519 C CA . GLY A 1 320 ? 21.041 10.674 -3.949 1.00 88.88 320 GLY A CA 1
ATOM 2520 C C . GLY A 1 320 ? 20.401 9.764 -5.003 1.00 88.88 320 GLY A C 1
ATOM 2521 O O . GLY A 1 320 ? 20.514 10.036 -6.201 1.00 88.88 320 GLY A O 1
ATOM 2522 N N . PHE A 1 321 ? 19.638 8.754 -4.576 1.00 91.56 321 PHE A N 1
ATOM 2523 C CA . PHE A 1 321 ? 18.923 7.819 -5.457 1.00 91.56 321 PHE A CA 1
ATOM 2524 C C . PHE A 1 321 ? 17.919 8.545 -6.366 1.00 91.56 321 PHE A C 1
ATOM 2526 O O . PHE A 1 321 ? 17.744 8.222 -7.540 1.00 91.56 321 PHE A O 1
ATOM 2533 N N . MET A 1 322 ? 17.282 9.598 -5.848 1.00 90.25 322 MET A N 1
ATOM 2534 C CA . MET A 1 322 ? 16.351 10.440 -6.594 1.00 90.25 322 MET A CA 1
ATOM 2535 C C . MET A 1 322 ? 17.046 11.467 -7.508 1.00 90.25 322 MET A C 1
ATOM 2537 O O . MET A 1 322 ? 16.367 12.091 -8.333 1.00 90.25 322 MET A O 1
ATOM 2541 N N . GLY A 1 323 ? 18.364 11.652 -7.414 1.00 86.94 323 GLY A N 1
ATOM 2542 C CA . GLY A 1 323 ? 19.092 12.676 -8.164 1.00 86.94 323 GLY A CA 1
ATOM 2543 C C . GLY A 1 323 ? 18.711 14.093 -7.729 1.00 86.94 323 GLY A C 1
ATOM 2544 O O . GLY A 1 323 ? 18.384 14.930 -8.572 1.00 86.94 323 GLY A O 1
ATOM 2545 N N . HIS A 1 324 ? 18.650 14.327 -6.417 1.00 84.50 324 HIS A N 1
ATOM 2546 C CA . HIS A 1 324 ? 18.357 15.622 -5.795 1.00 84.50 324 HIS A CA 1
ATOM 2547 C C . HIS A 1 324 ? 19.599 16.331 -5.225 1.00 84.50 324 HIS A C 1
ATOM 2549 O O . HIS A 1 324 ? 19.421 17.381 -4.623 1.00 84.50 324 HIS A O 1
ATOM 2555 N N . SER A 1 325 ? 20.819 15.801 -5.385 1.00 65.88 325 SER A N 1
ATOM 2556 C CA . SER A 1 325 ? 22.009 16.339 -4.707 1.00 65.88 325 SER A CA 1
ATOM 2557 C C . SER A 1 325 ? 22.230 17.842 -4.950 1.00 65.88 325 SER A C 1
ATOM 2559 O O . SER A 1 325 ? 22.311 18.308 -6.091 1.00 65.88 325 SER A O 1
ATOM 2561 N N . ASP A 1 326 ? 22.346 18.589 -3.847 1.00 51.22 326 ASP A N 1
ATOM 2562 C CA . ASP A 1 326 ? 22.863 19.956 -3.811 1.00 51.22 326 ASP A CA 1
ATOM 2563 C C . ASP A 1 326 ? 24.385 19.860 -3.898 1.00 51.22 326 ASP A C 1
ATOM 2565 O O . ASP A 1 326 ? 25.018 19.384 -2.967 1.00 51.22 326 ASP A O 1
ATOM 2569 N N . GLY A 1 327 ? 24.966 20.266 -5.029 1.00 47.34 327 GLY A N 1
ATOM 2570 C CA . GLY A 1 327 ? 26.386 20.080 -5.341 1.00 47.34 327 GLY A CA 1
ATOM 2571 C C . GLY A 1 327 ? 27.362 20.768 -4.380 1.00 47.34 327 GLY A C 1
ATOM 2572 O O . GLY A 1 327 ? 27.968 21.781 -4.734 1.00 47.34 327 GLY A O 1
ATOM 2573 N N . SER A 1 328 ? 27.567 20.199 -3.194 1.00 41.84 328 SER A N 1
ATOM 2574 C CA . SER A 1 328 ? 28.646 20.565 -2.287 1.00 41.84 328 SER A CA 1
ATOM 2575 C C . SER A 1 328 ? 29.835 19.625 -2.491 1.00 41.84 328 SER A C 1
ATOM 2577 O O . SER A 1 328 ? 29.705 18.419 -2.688 1.00 41.84 328 SER A O 1
ATOM 2579 N N . GLN A 1 329 ? 31.030 20.208 -2.535 1.00 43.22 329 GLN A N 1
ATOM 2580 C CA . GLN A 1 329 ? 32.259 19.539 -2.947 1.00 43.22 329 GLN A CA 1
ATOM 2581 C C . GLN A 1 329 ? 32.841 18.634 -1.850 1.00 43.22 329 GLN A C 1
ATOM 2583 O O . GLN A 1 329 ? 33.878 18.957 -1.285 1.00 43.22 329 GLN A O 1
ATOM 2588 N N . THR A 1 330 ? 32.217 17.484 -1.581 1.00 40.62 330 THR A N 1
ATOM 2589 C CA . THR A 1 330 ? 32.878 16.371 -0.860 1.00 40.62 330 THR A CA 1
ATOM 2590 C C . THR A 1 330 ? 32.252 14.989 -1.139 1.00 40.62 330 THR A C 1
ATOM 2592 O O . THR A 1 330 ? 32.348 14.074 -0.325 1.00 40.62 330 THR A O 1
ATOM 2595 N N . GLU A 1 331 ? 31.601 14.803 -2.291 1.00 49.19 331 GLU A N 1
ATOM 2596 C CA . GLU A 1 331 ? 30.604 13.734 -2.524 1.00 49.19 331 GLU A CA 1
ATOM 2597 C C . GLU A 1 331 ? 31.098 12.552 -3.390 1.00 49.19 331 GLU A C 1
ATOM 2599 O O . GLU A 1 331 ? 30.429 12.133 -4.330 1.00 49.19 331 GLU A O 1
ATOM 2604 N N . VAL A 1 332 ? 32.284 11.997 -3.112 1.00 42.75 332 VAL A N 1
ATOM 2605 C CA . VAL A 1 332 ? 32.907 10.969 -3.987 1.00 42.75 332 VAL A CA 1
ATOM 2606 C C . VAL A 1 332 ? 32.706 9.515 -3.513 1.00 42.75 332 VAL A C 1
ATOM 2608 O O . VAL A 1 332 ? 32.947 8.592 -4.282 1.00 42.75 332 VAL A O 1
ATOM 2611 N N . TYR A 1 333 ? 32.207 9.256 -2.300 1.00 42.06 333 TYR A N 1
ATOM 2612 C CA . TYR A 1 333 ? 32.365 7.922 -1.684 1.00 42.06 333 TYR A CA 1
ATOM 2613 C C . TYR A 1 333 ? 31.147 6.978 -1.656 1.00 42.06 333 TYR A C 1
ATOM 2615 O O . TYR A 1 333 ? 31.241 5.934 -1.024 1.00 42.06 333 TYR A O 1
ATOM 2623 N N . ALA A 1 334 ? 30.032 7.264 -2.341 1.00 51.06 334 ALA A N 1
ATOM 2624 C CA . ALA A 1 334 ? 28.887 6.330 -2.361 1.00 51.06 334 ALA A CA 1
ATOM 2625 C C . ALA A 1 334 ? 28.008 6.421 -3.624 1.00 51.06 334 ALA A C 1
ATOM 2627 O O . ALA A 1 334 ? 26.787 6.261 -3.554 1.00 51.06 334 ALA A O 1
ATOM 2628 N N . ILE A 1 335 ? 28.592 6.731 -4.788 1.00 65.50 335 ILE A N 1
ATOM 2629 C CA . ILE A 1 335 ? 27.814 6.825 -6.032 1.00 65.50 335 ILE A CA 1
ATOM 2630 C C . ILE A 1 335 ? 27.261 5.437 -6.376 1.00 65.50 335 ILE A C 1
ATOM 2632 O O . ILE A 1 335 ? 28.009 4.543 -6.757 1.00 65.50 335 ILE A O 1
ATOM 2636 N N . GLY A 1 336 ? 25.939 5.288 -6.287 1.00 66.75 336 GLY A N 1
ATOM 2637 C CA . GLY A 1 336 ? 25.237 4.120 -6.806 1.00 66.75 336 GLY A CA 1
ATOM 2638 C C . GLY A 1 336 ? 25.035 2.963 -5.830 1.00 66.75 336 GLY A C 1
ATOM 2639 O O . GLY A 1 336 ? 24.554 1.942 -6.288 1.00 66.75 336 GLY A O 1
ATOM 2640 N N . GLU A 1 337 ? 25.337 3.071 -4.531 1.00 81.06 337 GLU A N 1
ATOM 2641 C CA . GLU A 1 337 ? 25.086 1.959 -3.584 1.00 81.06 337 GLU A CA 1
ATOM 2642 C C . GLU A 1 337 ? 23.743 2.071 -2.840 1.00 81.06 337 GLU A C 1
ATOM 2644 O O . GLU A 1 337 ? 22.992 1.102 -2.780 1.00 81.06 337 GLU A O 1
ATOM 2649 N N . PHE A 1 338 ? 23.414 3.249 -2.298 1.00 91.81 338 PHE A N 1
ATOM 2650 C CA . PHE A 1 338 ? 22.130 3.584 -1.645 1.00 91.81 338 PHE A CA 1
ATOM 2651 C C . PHE A 1 338 ? 21.465 2.452 -0.816 1.00 91.81 338 PHE A C 1
ATOM 2653 O O . PHE A 1 338 ? 20.275 2.160 -1.007 1.00 91.81 338 PHE A O 1
ATOM 2660 N N . PRO A 1 339 ? 22.188 1.798 0.113 1.00 93.00 339 PRO A N 1
ATOM 2661 C CA . PRO A 1 339 ? 21.770 0.528 0.713 1.00 93.00 339 PRO A CA 1
ATOM 2662 C C . PRO A 1 339 ? 20.450 0.613 1.488 1.00 93.00 339 PRO A C 1
ATOM 2664 O O . PRO A 1 339 ? 19.655 -0.331 1.467 1.00 93.00 339 PRO A O 1
ATOM 2667 N N . SER A 1 340 ? 20.169 1.743 2.150 1.00 94.81 340 SER A N 1
ATOM 2668 C CA . SER A 1 340 ? 18.922 1.897 2.909 1.00 94.81 340 SER A CA 1
ATOM 2669 C C . SER A 1 340 ? 17.701 2.072 1.998 1.00 94.81 340 SER A C 1
ATOM 2671 O O . SER A 1 340 ? 16.611 1.616 2.340 1.00 94.81 340 SER A O 1
ATOM 2673 N N . VAL A 1 341 ? 17.878 2.674 0.814 1.00 94.94 341 VAL A N 1
ATOM 2674 C CA . VAL A 1 341 ? 16.824 2.764 -0.206 1.00 94.94 341 VAL A CA 1
ATOM 2675 C C . VAL A 1 341 ? 16.613 1.404 -0.851 1.00 94.94 341 VAL A C 1
ATOM 2677 O O . VAL A 1 341 ? 15.472 0.960 -0.908 1.00 94.94 341 VAL A O 1
ATOM 2680 N N . VAL A 1 342 ? 17.681 0.711 -1.264 1.00 96.38 342 VAL A N 1
ATOM 2681 C CA . VAL A 1 342 ? 17.583 -0.637 -1.853 1.00 96.38 342 VAL A CA 1
ATOM 2682 C C . VAL A 1 342 ? 16.827 -1.578 -0.918 1.00 96.38 342 VAL A C 1
ATOM 2684 O O . VAL A 1 342 ? 15.818 -2.142 -1.328 1.00 96.38 342 VAL A O 1
ATOM 2687 N N . THR A 1 343 ? 17.219 -1.639 0.358 1.00 96.00 343 THR A N 1
ATOM 2688 C CA . THR A 1 343 ? 16.537 -2.460 1.375 1.00 96.00 343 THR A CA 1
ATOM 2689 C C . THR A 1 343 ? 15.047 -2.116 1.482 1.00 96.00 343 THR A C 1
ATOM 2691 O O . THR A 1 343 ? 14.191 -3.001 1.529 1.00 96.00 343 THR A O 1
ATOM 2694 N N . ALA A 1 344 ? 14.705 -0.824 1.497 1.00 94.12 344 ALA A N 1
ATOM 2695 C CA . ALA A 1 344 ? 13.319 -0.384 1.602 1.00 94.12 344 ALA A CA 1
ATOM 2696 C C . ALA A 1 344 ? 12.487 -0.738 0.356 1.00 94.12 344 ALA A C 1
ATOM 2698 O O . ALA A 1 344 ? 11.337 -1.162 0.491 1.00 94.12 344 ALA A O 1
ATOM 2699 N N . LEU A 1 345 ? 13.052 -0.578 -0.845 1.00 96.44 345 LEU A N 1
ATOM 2700 C CA . LEU A 1 345 ? 12.392 -0.913 -2.108 1.00 96.44 345 LEU A CA 1
ATOM 2701 C C . LEU A 1 345 ? 12.253 -2.424 -2.293 1.00 96.44 345 LEU A C 1
ATOM 2703 O O . LEU A 1 345 ? 11.193 -2.879 -2.706 1.00 96.44 345 LEU A O 1
ATOM 2707 N N . GLU A 1 346 ? 13.265 -3.211 -1.932 1.00 96.06 346 GLU A N 1
ATOM 2708 C CA . GLU A 1 346 ? 13.174 -4.674 -1.922 1.00 96.06 346 GLU A CA 1
ATOM 2709 C C . GLU A 1 346 ? 12.100 -5.158 -0.945 1.00 96.06 346 GLU A C 1
ATOM 2711 O O . GLU A 1 346 ? 11.333 -6.056 -1.282 1.00 96.06 346 GLU A O 1
ATOM 2716 N N . GLY A 1 347 ? 11.963 -4.508 0.216 1.00 93.19 347 GLY A N 1
ATOM 2717 C CA . GLY A 1 347 ? 10.852 -4.746 1.136 1.00 93.19 347 GLY A CA 1
ATOM 2718 C C . GLY A 1 347 ? 9.483 -4.444 0.515 1.00 93.19 347 GLY A C 1
ATOM 2719 O O . GLY A 1 347 ? 8.561 -5.243 0.655 1.00 93.19 347 GLY A O 1
ATOM 2720 N N . ILE A 1 348 ? 9.345 -3.329 -0.218 1.00 91.94 348 ILE A N 1
ATOM 2721 C CA . ILE A 1 348 ? 8.110 -2.995 -0.956 1.00 91.94 348 ILE A CA 1
ATOM 2722 C C . ILE A 1 348 ? 7.807 -4.057 -2.013 1.00 91.94 348 ILE A C 1
ATOM 2724 O O . ILE A 1 348 ? 6.684 -4.549 -2.069 1.00 91.94 348 ILE A O 1
ATOM 2728 N N . VAL A 1 349 ? 8.796 -4.433 -2.823 1.00 94.19 349 VAL A N 1
ATOM 2729 C CA . VAL A 1 349 ? 8.646 -5.457 -3.865 1.00 94.19 349 VAL A CA 1
ATOM 2730 C C . VAL A 1 349 ? 8.276 -6.807 -3.248 1.00 94.19 349 VAL A C 1
ATOM 2732 O O . VAL A 1 349 ? 7.388 -7.479 -3.758 1.00 94.19 349 VAL A O 1
ATOM 2735 N N . ALA A 1 350 ? 8.889 -7.190 -2.127 1.00 90.44 350 ALA A N 1
ATOM 2736 C CA . ALA A 1 350 ? 8.554 -8.420 -1.414 1.00 90.44 350 ALA A CA 1
ATOM 2737 C C . ALA A 1 350 ? 7.127 -8.396 -0.843 1.00 90.44 350 ALA A C 1
ATOM 2739 O O . ALA A 1 350 ? 6.445 -9.421 -0.842 1.00 90.44 350 ALA A O 1
ATOM 2740 N N . ASP A 1 351 ? 6.657 -7.239 -0.369 1.00 87.00 351 ASP A N 1
ATOM 2741 C CA . ASP A 1 351 ? 5.270 -7.070 0.063 1.00 87.00 351 ASP A CA 1
ATOM 2742 C C . ASP A 1 351 ? 4.300 -7.172 -1.115 1.00 87.00 351 ASP A C 1
ATOM 2744 O O . ASP A 1 351 ? 3.291 -7.866 -1.009 1.00 87.00 351 ASP A O 1
ATOM 2748 N N . MET A 1 352 ? 4.625 -6.543 -2.246 1.00 90.19 352 MET A N 1
ATOM 2749 C CA . MET A 1 352 ? 3.834 -6.640 -3.471 1.00 90.19 352 MET A CA 1
ATOM 2750 C C . MET A 1 352 ? 3.778 -8.072 -3.992 1.00 90.19 352 MET A C 1
ATOM 2752 O O . MET A 1 352 ? 2.690 -8.541 -4.288 1.00 90.19 352 MET A O 1
ATOM 2756 N N . GLU A 1 353 ? 4.893 -8.802 -4.010 1.00 88.94 353 GLU A N 1
ATOM 2757 C CA . GLU A 1 353 ? 4.915 -10.209 -4.425 1.00 88.94 353 GLU A CA 1
ATOM 2758 C C . GLU A 1 353 ? 4.146 -11.129 -3.477 1.00 88.94 353 GLU A C 1
ATOM 2760 O O . GLU A 1 353 ? 3.556 -12.120 -3.899 1.00 88.94 353 GLU A O 1
ATOM 2765 N N . ARG A 1 354 ? 4.097 -10.801 -2.184 1.00 84.62 354 ARG A N 1
ATOM 2766 C CA . ARG A 1 354 ? 3.261 -11.535 -1.230 1.00 84.62 354 ARG A CA 1
ATOM 2767 C C . ARG A 1 354 ? 1.777 -11.249 -1.437 1.00 84.62 354 ARG A C 1
ATOM 2769 O O . ARG A 1 354 ? 0.956 -12.143 -1.267 1.00 84.62 354 ARG A O 1
ATOM 2776 N N . LEU A 1 355 ? 1.429 -9.999 -1.743 1.00 83.44 355 LEU A N 1
ATOM 2777 C CA . LEU A 1 355 ? 0.044 -9.574 -1.938 1.00 83.44 355 LEU A CA 1
ATOM 2778 C C . LEU A 1 355 ? -0.501 -9.952 -3.325 1.00 83.44 355 LEU A C 1
ATOM 2780 O O . LEU A 1 355 ? -1.679 -10.266 -3.455 1.00 83.44 355 LEU A O 1
ATOM 2784 N N . ALA A 1 356 ? 0.349 -9.951 -4.345 1.00 85.31 356 ALA A N 1
ATOM 2785 C CA . ALA A 1 356 ? 0.015 -10.238 -5.730 1.00 85.31 356 ALA A CA 1
ATOM 2786 C C . ALA A 1 356 ? 1.141 -11.059 -6.393 1.00 85.31 356 ALA A C 1
ATOM 2788 O O . ALA A 1 356 ? 1.960 -10.510 -7.134 1.00 85.31 356 ALA A O 1
ATOM 2789 N N . PRO A 1 357 ? 1.195 -12.382 -6.142 1.00 87.69 357 PRO A N 1
ATOM 2790 C CA . PRO A 1 357 ? 2.268 -13.233 -6.647 1.00 87.69 357 PRO A CA 1
ATOM 2791 C C . PRO A 1 357 ? 2.422 -13.188 -8.170 1.00 87.69 357 PRO A C 1
ATOM 2793 O O . PRO A 1 357 ? 1.470 -13.392 -8.929 1.00 87.69 357 PRO A O 1
ATOM 2796 N N . GLY A 1 358 ? 3.651 -12.947 -8.618 1.00 86.88 358 GLY A N 1
ATOM 2797 C CA . GLY A 1 358 ? 4.025 -12.834 -10.022 1.00 86.88 358 GLY A CA 1
ATOM 2798 C C . GLY A 1 358 ? 3.631 -11.509 -10.671 1.00 86.88 358 GLY A C 1
ATOM 2799 O O . GLY A 1 358 ? 3.847 -11.357 -11.874 1.00 86.88 358 GLY A O 1
ATOM 2800 N N . ALA A 1 359 ? 3.061 -10.555 -9.926 1.00 89.69 359 ALA A N 1
ATOM 2801 C CA . ALA A 1 359 ? 2.712 -9.253 -10.478 1.00 89.69 359 ALA A CA 1
ATOM 2802 C C . ALA A 1 359 ? 3.956 -8.450 -10.875 1.00 89.69 359 ALA A C 1
ATOM 2804 O O . ALA A 1 359 ? 3.919 -7.823 -11.920 1.00 89.69 359 ALA A O 1
ATOM 2805 N N . MET A 1 360 ? 5.111 -8.588 -10.211 1.00 92.81 360 MET A N 1
ATOM 2806 C CA . MET A 1 360 ? 6.331 -7.876 -10.632 1.00 92.81 360 MET A CA 1
ATOM 2807 C C . MET A 1 360 ? 7.104 -8.603 -11.748 1.00 92.81 360 MET A C 1
ATOM 2809 O O . MET A 1 360 ? 8.233 -8.225 -12.071 1.00 92.81 360 MET A O 1
ATOM 2813 N N . HIS A 1 361 ? 6.554 -9.670 -12.339 1.00 89.88 361 HIS A N 1
ATOM 2814 C CA . HIS A 1 361 ? 7.213 -10.479 -13.370 1.00 89.88 361 HIS A CA 1
ATOM 2815 C C . HIS A 1 361 ? 6.680 -10.139 -14.764 1.00 89.88 361 HIS A C 1
ATOM 2817 O O . HIS A 1 361 ? 5.485 -9.928 -14.945 1.00 89.88 361 HIS A O 1
ATOM 2823 N N . ARG A 1 362 ? 7.546 -10.161 -15.787 1.00 82.88 362 ARG A N 1
ATOM 2824 C CA . ARG A 1 362 ? 7.146 -9.864 -17.177 1.00 82.88 362 ARG A CA 1
ATOM 2825 C C . ARG A 1 362 ? 6.147 -10.885 -17.735 1.00 82.88 362 ARG A C 1
ATOM 2827 O O . ARG A 1 362 ? 5.328 -10.552 -18.587 1.00 82.88 362 ARG A O 1
ATOM 2834 N N . SER A 1 363 ? 6.216 -12.129 -17.263 1.00 70.69 363 SER A N 1
ATOM 2835 C CA . SER A 1 363 ? 5.237 -13.176 -17.549 1.00 70.69 363 SER A CA 1
ATOM 2836 C C . SER A 1 363 ? 4.934 -13.976 -16.276 1.00 70.69 363 SER A C 1
ATOM 2838 O O . SER A 1 363 ? 5.850 -14.429 -15.590 1.00 70.69 363 SER A O 1
ATOM 2840 N N . ARG A 1 364 ? 3.647 -14.191 -15.951 1.00 53.06 364 ARG A N 1
ATOM 2841 C CA . ARG A 1 364 ? 3.235 -14.951 -14.746 1.00 53.06 364 ARG A CA 1
ATOM 2842 C C . ARG A 1 364 ? 3.696 -16.424 -14.743 1.00 53.06 364 ARG A C 1
ATOM 2844 O O . ARG A 1 364 ? 3.639 -17.083 -13.712 1.00 53.06 364 ARG A O 1
ATOM 2851 N N . THR A 1 365 ? 4.205 -16.939 -15.863 1.00 42.38 365 THR A N 1
ATOM 2852 C CA . THR A 1 365 ? 4.784 -18.289 -16.007 1.00 42.38 365 THR A CA 1
ATOM 2853 C C . THR A 1 365 ? 6.153 -18.480 -15.348 1.00 42.38 365 THR A C 1
ATOM 2855 O O . THR A 1 365 ? 6.553 -19.618 -15.112 1.00 42.38 365 THR A O 1
ATOM 2858 N N . GLU A 1 366 ? 6.872 -17.412 -14.999 1.00 43.75 366 GLU A N 1
ATOM 2859 C CA . GLU A 1 366 ? 8.205 -17.527 -14.380 1.00 43.75 366 GLU A CA 1
ATOM 2860 C C . GLU A 1 366 ? 8.165 -18.064 -12.936 1.00 43.75 366 GLU A C 1
ATOM 2862 O O . GLU A 1 366 ? 9.145 -18.646 -12.472 1.00 43.75 366 GLU A O 1
ATOM 2867 N N . HIS A 1 367 ? 7.027 -17.957 -12.237 1.00 39.09 367 HIS A N 1
ATOM 2868 C CA . HIS A 1 367 ? 6.868 -18.498 -10.879 1.00 39.09 367 HIS A CA 1
ATOM 2869 C C . HIS A 1 367 ? 6.865 -20.043 -10.856 1.00 39.09 367 HIS A C 1
ATOM 2871 O O . HIS A 1 367 ? 7.297 -20.657 -9.881 1.00 39.09 367 HIS A O 1
ATOM 2877 N N . GLY A 1 368 ? 6.446 -20.687 -11.954 1.00 33.16 368 GLY A N 1
ATOM 2878 C CA . GLY A 1 368 ? 6.425 -22.150 -12.078 1.00 33.16 368 GLY A CA 1
ATOM 2879 C C . GLY A 1 368 ? 7.806 -22.786 -12.277 1.00 33.16 368 GLY A C 1
ATOM 2880 O O . GLY A 1 368 ? 8.001 -23.944 -11.916 1.00 33.16 368 GLY A O 1
ATOM 2881 N N . LEU A 1 369 ? 8.779 -22.033 -12.801 1.00 33.62 369 LEU A N 1
ATOM 2882 C CA . LEU A 1 369 ? 10.129 -22.538 -13.078 1.00 33.62 369 LEU A CA 1
ATOM 2883 C C . LEU A 1 369 ? 11.015 -22.551 -11.824 1.00 33.62 369 LEU A C 1
ATOM 2885 O O . LEU A 1 369 ? 11.792 -23.483 -11.631 1.00 33.62 369 LEU A O 1
ATOM 2889 N N . VAL A 1 370 ? 10.854 -21.577 -10.921 1.00 36.12 370 VAL A N 1
ATOM 2890 C CA . VAL A 1 370 ? 11.629 -21.522 -9.666 1.00 36.12 370 VAL A CA 1
ATOM 2891 C C . VAL A 1 370 ? 11.234 -22.662 -8.712 1.00 36.12 370 VAL A C 1
ATOM 2893 O O . VAL A 1 370 ? 12.100 -23.257 -8.076 1.00 36.12 370 VAL 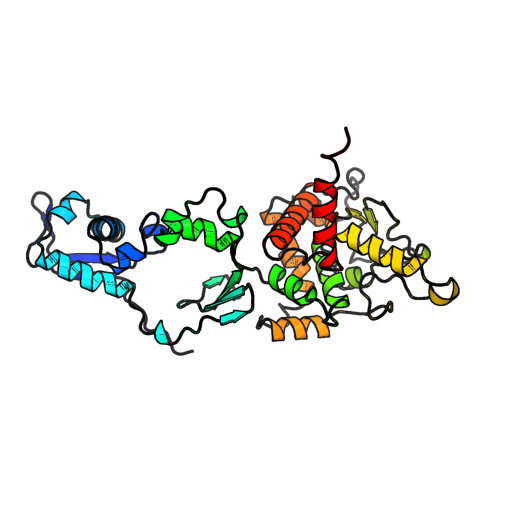A O 1
ATOM 2896 N N . GLY A 1 371 ? 9.952 -23.047 -8.674 1.00 32.59 371 GLY A N 1
ATOM 2897 C CA . GLY A 1 371 ? 9.472 -24.183 -7.871 1.00 32.59 371 GLY A CA 1
ATOM 2898 C C . GLY A 1 371 ? 9.830 -25.571 -8.424 1.00 32.59 371 GLY A C 1
ATOM 2899 O O . GLY A 1 371 ? 9.747 -26.558 -7.694 1.00 32.59 371 GLY A O 1
ATOM 2900 N N . GLN A 1 372 ? 10.230 -25.670 -9.697 1.00 31.39 372 GLN A N 1
ATOM 2901 C CA . GLN A 1 372 ? 10.703 -26.923 -10.300 1.00 31.39 372 GLN A CA 1
ATOM 2902 C C . GLN A 1 372 ? 12.212 -27.123 -10.126 1.00 31.39 372 GLN A C 1
ATOM 2904 O O . GLN A 1 372 ? 12.653 -28.260 -9.974 1.00 31.39 372 GLN A O 1
ATOM 2909 N N . LEU A 1 373 ? 12.993 -26.040 -10.055 1.00 34.81 373 LEU A N 1
ATOM 2910 C CA . LEU A 1 373 ? 14.434 -26.117 -9.800 1.00 34.81 373 LEU A CA 1
ATOM 2911 C C . LEU A 1 373 ? 14.758 -26.523 -8.353 1.00 34.81 373 LEU A C 1
ATOM 2913 O O . LEU A 1 373 ? 15.745 -27.210 -8.133 1.00 34.81 373 LEU A O 1
ATOM 2917 N N . SER A 1 374 ? 13.900 -26.211 -7.371 1.00 36.91 374 SER A N 1
ATOM 2918 C CA . SER A 1 374 ? 14.124 -26.643 -5.979 1.00 36.91 374 SER A CA 1
ATOM 2919 C C . SER A 1 374 ? 13.756 -28.108 -5.699 1.00 36.91 374 SER A C 1
ATOM 2921 O O . SER A 1 374 ? 14.000 -28.586 -4.597 1.00 36.91 374 SER A O 1
ATOM 2923 N N . LYS A 1 375 ? 13.116 -28.812 -6.644 1.00 37.94 375 LYS A N 1
ATOM 2924 C CA . LYS A 1 375 ? 12.754 -30.238 -6.509 1.00 37.94 375 LYS A CA 1
ATOM 2925 C C . LYS A 1 375 ? 13.672 -31.173 -7.305 1.00 37.94 375 LYS A C 1
ATOM 2927 O O . LYS A 1 375 ? 13.524 -32.386 -7.194 1.00 37.94 375 LYS A O 1
ATOM 2932 N N . GLY A 1 376 ? 14.585 -30.625 -8.110 1.00 32.12 376 GLY A N 1
ATOM 2933 C CA . GLY A 1 376 ? 15.476 -31.394 -8.983 1.00 32.12 376 GLY A CA 1
ATOM 2934 C C . GLY A 1 376 ? 16.731 -31.950 -8.305 1.00 32.12 376 GLY A C 1
ATOM 2935 O O . GLY A 1 376 ? 17.283 -32.924 -8.806 1.00 32.12 376 GLY A O 1
ATOM 2936 N N . ASP A 1 377 ? 17.140 -31.394 -7.160 1.00 35.75 377 ASP A N 1
ATOM 2937 C CA . ASP A 1 377 ? 18.454 -31.684 -6.559 1.00 35.75 377 ASP A CA 1
ATOM 2938 C C . ASP A 1 377 ? 18.430 -32.702 -5.398 1.00 35.75 377 ASP A C 1
ATOM 2940 O O . ASP A 1 377 ? 19.470 -32.986 -4.812 1.00 35.75 377 ASP A O 1
ATOM 2944 N N . GLU A 1 378 ? 17.281 -33.313 -5.077 1.00 38.75 378 GLU A N 1
ATOM 2945 C CA . GLU A 1 378 ? 17.186 -34.355 -4.028 1.00 38.75 378 GLU A CA 1
ATOM 2946 C C . GLU A 1 378 ? 17.161 -35.802 -4.555 1.00 38.75 378 GLU A C 1
ATOM 2948 O O . GLU A 1 378 ? 16.978 -36.734 -3.778 1.00 38.75 378 GLU A O 1
ATOM 2953 N N . ASN A 1 379 ? 17.377 -36.042 -5.853 1.00 37.03 379 ASN A N 1
ATOM 2954 C CA . ASN A 1 379 ? 17.460 -37.407 -6.390 1.00 37.03 379 ASN A CA 1
ATOM 2955 C C . ASN A 1 379 ? 18.570 -37.566 -7.434 1.00 37.03 379 ASN A C 1
ATOM 2957 O O . ASN A 1 379 ? 18.300 -37.810 -8.608 1.00 37.03 379 ASN A O 1
ATOM 2961 N N . VAL A 1 380 ? 19.825 -37.506 -6.989 1.00 37.69 380 VAL A N 1
ATOM 2962 C CA . VAL A 1 380 ? 20.920 -38.248 -7.628 1.00 37.69 380 VAL A CA 1
ATOM 2963 C C . VAL A 1 380 ? 21.784 -38.851 -6.519 1.00 37.69 380 VAL A C 1
ATOM 2965 O O . VAL A 1 380 ? 22.225 -38.141 -5.619 1.00 37.69 380 VAL A O 1
ATOM 2968 N N . SER A 1 381 ? 21.911 -40.180 -6.568 1.00 36.66 381 SER A N 1
ATOM 2969 C CA . SER A 1 381 ? 22.684 -41.040 -5.662 1.00 36.66 381 SER A CA 1
ATOM 2970 C C . SER A 1 381 ? 24.180 -40.754 -5.643 1.00 36.66 381 SER A C 1
ATOM 2972 O O . SER A 1 381 ? 24.704 -40.292 -6.682 1.00 36.66 381 SER A O 1
#

Secondary structure (DSSP, 8-state):
--------SEEEEEEEEEEEETTEEEEEEEEEPPPTTTTTT-BHHHHHTT-HHHHHHHHHHHBTT---HHHHTTS-HHHHHHHHHHHHTTT--GGGGG---EEETTEEEEEEEEEEEETTEEEEEEEEEPP-TTTTTTS-HHHHHTTBHHHHHHHHHHHBPPHHHHHHHHHT-TTSS-HHHHHHHHHHHHH---HHHHTT-B--GGG-S--TT-SEEESS-TTPPP-SS---EEE--HHHHHHHHHHHHHHHHS-TTTTTT--BSSEETTEE-S--HHHHHHHHHHTT---SGGGSTTHHHHHHHHHHHHTT--HHHHHHHTT-----TT--S-TTT-HHHHHHHHHHHHHHHHHSTTTTSSSTTHHHHHHHHTTSTT---

Radius of gy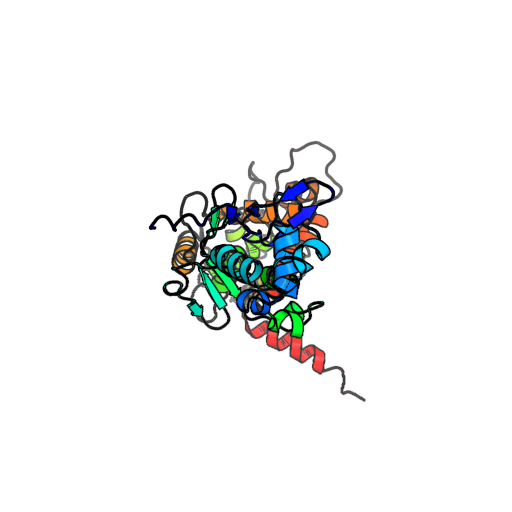ration: 27.96 Å; Cα contacts (8 Å, |Δi|>4): 527; chains: 1; bounding box: 66×62×90 Å

Mean predicted aligned error: 10.81 Å

Foldseek 3Di:
DPDFPDQDQKDKAAAPAFQDDPPDTHRMWMFGQDDLVLLAQPQPLCLVVLPLVSVLSRSCSGTPVNDDSVSSVPGDPVSSVVCSVRNCSSVDGVCPVVFDFDDDPFKTKGADPDWDDDPPDTHRIWIFGHDDPVLCVPADPVCVVSRRSNSCVSRRVLGTDDPLLLQLLVLQDPPDQNLLSNLQSLQCLQQLEAQQLSLVDFLDVQQVQDYQPDQWGFSRTPPDDADLQGTAIAGQAPLNNQLLVVLNVVLVPDDPVVNVQARGSNDDVRHGDRGCQVVQVVSCVVVVHDDDPCSGPNVSSVVSLVQLVVQPQDPVLSCNSHVNDPDDPDPDPCGHCSPSSSVSSVVVVVSSCSNRPCSSPSHSCVVVVVVVVVVPPPDDD

Solvent-accessible surface area (backbone atoms only — not comparable to full-atom values): 21887 Å² total; per-residue (Å²): 130,81,83,71,81,79,69,68,68,56,51,76,46,76,38,90,64,51,48,74,60,86,94,47,71,48,43,63,50,45,33,43,57,77,50,76,77,71,44,50,77,36,37,54,55,44,51,76,67,63,32,66,69,50,47,44,56,47,48,34,73,26,29,76,83,59,48,50,63,74,58,58,74,67,50,47,72,68,48,47,52,52,48,52,54,59,61,47,54,73,71,66,59,90,61,66,85,75,60,72,68,46,75,60,93,59,35,37,38,40,68,40,95,69,57,51,75,58,88,94,47,71,41,53,57,48,45,30,42,68,78,53,79,74,52,46,63,98,50,55,68,68,43,44,75,42,42,17,38,49,44,43,66,62,34,50,74,62,31,46,63,47,76,68,48,48,51,37,43,63,27,44,41,83,97,53,100,29,60,34,56,28,39,42,49,49,43,35,65,54,49,44,45,56,63,72,40,44,37,62,37,38,47,38,70,86,32,64,16,39,56,95,85,50,62,46,33,36,52,52,41,58,92,60,82,83,54,96,81,36,57,32,55,31,48,49,40,75,59,45,45,55,51,52,49,54,41,37,53,58,37,68,71,42,53,82,82,65,41,72,77,41,27,31,62,18,25,62,94,48,29,72,47,86,73,55,63,70,62,48,54,51,47,29,60,76,68,72,44,78,80,56,89,76,59,38,81,66,39,54,36,56,54,50,51,51,54,22,45,76,55,63,18,42,72,66,35,45,35,49,52,55,28,60,72,77,92,59,98,77,82,79,88,62,86,44,62,38,62,44,34,52,54,20,42,52,50,50,51,52,50,37,38,72,69,36,72,46,29,77,39,95,51,67,68,60,65,63,54,60,66,51,62,76,66,62,78,84,75,77,133

Sequence (381 aa):
MADLPELPATITVDLDTPLKRGDDAIATLTFRRPTTVVLLDMSLIQLGLVDMDVMRDLLTRTSTVGLIGEEVDKIDGADMLQIARDVSDFFQIEEFEDLEIHIDGDIVTIPLVKPIVRGETTLDELRLRRPDSGSFRSLSLARIGQMETRSLAGLLPRISMSPLTEADTYAAEPGKQRGSLHAFLVASICTLARPGAIVDINVAPDRQQWWPGSPLIDLNPHGRTQNKKHRALVPVLPALDRWLRAEYATYIALSQQDRAGRGWLVNYHGRPIQDVDRAWDTMLTNLELPKGREWRSYLLRHSLATLARNRGATKWDLEGFMGHSDGSQTEVYAIGEFPSVVTALEGIVADMERLAPGAMHRSRTEHGLVGQLSKGDENVS

pLDDT: mean 85.78, std 15.61, range [31.39, 98.19]